Protein AF-A0A250XPH0-F1 (afdb_monomer_lite)

Structure (mmCIF, N/CA/C/O backbone):
data_AF-A0A250XPH0-F1
#
_entry.id   AF-A0A250XPH0-F1
#
loop_
_atom_site.group_PDB
_atom_site.id
_atom_site.type_symbol
_atom_site.label_atom_id
_atom_site.label_alt_id
_atom_site.label_comp_id
_atom_site.label_asym_id
_atom_site.label_entity_id
_atom_site.label_seq_id
_atom_site.pdbx_PDB_ins_code
_atom_site.Cartn_x
_atom_site.Cartn_y
_atom_site.Cartn_z
_atom_site.occupancy
_atom_site.B_iso_or_equiv
_atom_site.auth_seq_id
_atom_site.auth_comp_id
_atom_site.auth_asym_id
_atom_site.auth_atom_id
_atom_site.pdbx_PDB_model_num
ATOM 1 N N . MET A 1 1 ? 2.577 15.724 11.514 1.00 38.72 1 MET A N 1
ATOM 2 C CA . MET A 1 1 ? 1.875 16.790 12.263 1.00 38.72 1 MET A CA 1
ATOM 3 C C . MET A 1 1 ? 2.437 16.828 13.678 1.00 38.72 1 MET A C 1
ATOM 5 O O . MET A 1 1 ? 2.490 15.777 14.302 1.00 38.72 1 MET A O 1
ATOM 9 N N . LYS A 1 2 ? 2.927 17.981 14.157 1.00 33.34 2 LYS A N 1
ATOM 10 C CA . LYS A 1 2 ? 3.301 18.176 15.569 1.00 33.34 2 LYS A CA 1
ATOM 11 C C . LYS A 1 2 ? 2.036 18.571 16.326 1.00 33.34 2 LYS A C 1
ATOM 13 O O . LYS A 1 2 ? 1.418 19.569 15.975 1.00 33.34 2 LYS A O 1
ATOM 18 N N . VAL A 1 3 ? 1.650 17.772 17.314 1.00 37.31 3 VAL A N 1
ATOM 19 C CA . VAL A 1 3 ? 0.550 18.095 18.228 1.00 37.31 3 VAL A CA 1
ATOM 20 C C . VAL A 1 3 ? 0.987 19.293 19.071 1.00 37.31 3 VAL A C 1
ATOM 22 O O . VAL A 1 3 ? 2.038 19.237 19.713 1.00 37.31 3 VAL A O 1
ATOM 25 N N . THR A 1 4 ? 0.231 20.389 19.038 1.00 49.91 4 THR A N 1
ATOM 26 C CA . THR A 1 4 ? 0.467 21.535 19.921 1.00 49.91 4 THR A CA 1
ATOM 27 C C . THR A 1 4 ? -0.223 21.289 21.260 1.00 49.91 4 THR A C 1
ATOM 29 O O . THR A 1 4 ? -1.343 20.781 21.326 1.00 49.91 4 THR A O 1
ATOM 32 N N . TRP A 1 5 ? 0.460 21.658 22.342 1.00 43.84 5 TRP A N 1
ATOM 33 C CA . TRP A 1 5 ? -0.012 21.536 23.727 1.00 43.84 5 TRP A CA 1
ATOM 34 C C . TRP A 1 5 ? -1.381 22.210 23.954 1.00 43.84 5 TRP A C 1
ATOM 36 O O . TRP A 1 5 ? -2.151 21.799 24.817 1.00 43.84 5 TRP A O 1
ATOM 46 N N . GLU A 1 6 ? -1.724 23.192 23.119 1.00 39.97 6 GLU A N 1
ATOM 47 C CA . GLU A 1 6 ? -3.000 23.911 23.157 1.00 39.97 6 GLU A CA 1
ATOM 48 C C . GLU A 1 6 ? -4.215 23.037 22.826 1.00 39.97 6 GLU A C 1
ATOM 50 O O . GLU A 1 6 ? -5.268 23.204 23.440 1.00 39.97 6 GLU A O 1
ATOM 55 N N . SER A 1 7 ? -4.075 22.049 21.932 1.00 47.44 7 SER A N 1
ATOM 56 C CA . SER A 1 7 ? -5.171 21.109 21.640 1.00 47.44 7 SER A CA 1
ATOM 57 C C . SER A 1 7 ? -5.445 20.177 22.826 1.00 47.44 7 SER A C 1
ATOM 59 O O . SER A 1 7 ? -6.591 19.821 23.081 1.00 47.44 7 SER A O 1
ATOM 61 N N . LEU A 1 8 ? -4.408 19.824 23.596 1.00 49.59 8 LEU A N 1
ATOM 62 C CA . LEU A 1 8 ? -4.546 19.034 24.823 1.00 49.59 8 LEU A CA 1
ATOM 63 C C . LEU A 1 8 ? -5.180 19.869 25.954 1.00 49.59 8 LEU A C 1
ATOM 65 O O . LEU A 1 8 ? -6.022 19.370 26.699 1.00 49.59 8 LEU A O 1
ATOM 69 N N . ALA A 1 9 ? -4.817 21.152 26.051 1.00 45.59 9 ALA A N 1
ATOM 70 C CA . ALA A 1 9 ? -5.344 22.073 27.057 1.00 45.59 9 ALA A CA 1
ATOM 71 C C . ALA A 1 9 ? -6.848 22.344 26.873 1.00 45.59 9 ALA A C 1
ATOM 73 O O . ALA A 1 9 ? -7.603 22.271 27.841 1.00 45.59 9 ALA A O 1
ATOM 74 N N . LEU A 1 10 ? -7.311 22.564 25.637 1.00 43.00 10 LEU A N 1
ATOM 75 C CA . LEU A 1 10 ? -8.737 22.749 25.325 1.00 43.00 10 LEU A CA 1
ATOM 76 C C . LEU A 1 10 ? -9.592 21.519 25.687 1.00 43.00 10 LEU A C 1
ATOM 78 O O . LEU A 1 10 ? -10.736 21.658 26.123 1.00 43.00 10 LEU A O 1
ATOM 82 N N . VAL A 1 11 ? -9.021 20.316 25.583 1.00 51.56 11 VAL A N 1
ATOM 83 C CA . VAL A 1 11 ? -9.685 19.049 25.935 1.00 51.56 11 VAL A CA 1
ATOM 84 C C . VAL A 1 11 ? -9.786 18.857 27.452 1.00 51.56 11 VAL A C 1
ATOM 86 O O . VAL A 1 11 ? -10.846 18.473 27.951 1.00 51.56 11 VAL A O 1
ATOM 89 N N . ILE A 1 12 ? -8.729 19.187 28.203 1.00 52.59 12 ILE A N 1
ATOM 90 C CA . ILE A 1 12 ? -8.758 19.171 29.677 1.00 52.59 12 ILE A CA 1
ATOM 91 C C . ILE A 1 12 ? -9.779 20.193 30.203 1.00 52.59 12 ILE A C 1
ATOM 93 O O . ILE A 1 12 ? -10.506 19.903 31.157 1.00 52.59 12 ILE A O 1
ATOM 97 N N . ILE A 1 13 ? -9.891 21.351 29.543 1.00 46.03 13 ILE A N 1
ATOM 98 C CA . ILE A 1 13 ? -10.876 22.391 29.870 1.00 46.03 13 ILE A CA 1
ATOM 99 C C . ILE A 1 13 ? -12.310 21.897 29.609 1.00 46.03 13 ILE A C 1
ATOM 101 O O . ILE A 1 13 ? -13.171 22.055 30.470 1.00 46.03 13 ILE A O 1
ATOM 105 N N . CYS A 1 14 ? -12.585 21.214 28.494 1.00 45.03 14 CYS A N 1
ATOM 106 C CA . CYS A 1 14 ? -13.921 20.653 28.239 1.00 45.03 14 CYS A CA 1
ATOM 107 C C . CYS A 1 14 ? -14.345 19.600 29.284 1.00 45.03 14 CYS A C 1
ATOM 109 O O . CYS A 1 14 ? -15.487 19.613 29.746 1.00 45.03 14 CYS A O 1
ATOM 111 N N . LEU A 1 15 ? -13.430 18.722 29.710 1.00 48.31 15 LEU A N 1
ATOM 112 C CA . LEU A 1 15 ? -13.711 17.705 30.734 1.00 48.31 15 LEU A CA 1
ATOM 113 C C . LEU A 1 15 ? -13.896 18.303 32.143 1.00 48.31 15 LEU A C 1
ATOM 115 O O . LEU A 1 15 ? -14.688 17.785 32.930 1.00 48.31 15 LEU A O 1
ATOM 119 N N . THR A 1 16 ? -13.218 19.409 32.463 1.00 52.47 16 THR A N 1
ATOM 120 C CA . THR A 1 16 ? -13.381 20.108 33.754 1.00 52.47 16 THR A CA 1
ATOM 121 C C . THR A 1 16 ? -14.631 20.988 33.806 1.00 52.47 16 THR A C 1
ATOM 123 O O . THR A 1 16 ? -15.258 21.089 34.864 1.00 52.47 16 THR A O 1
ATOM 126 N N . VAL A 1 17 ? -15.052 21.573 32.681 1.00 45.06 17 VAL A N 1
ATOM 127 C CA . VAL A 1 17 ? -16.258 22.417 32.610 1.00 45.06 17 VAL A CA 1
ATOM 128 C C . VAL A 1 17 ? -17.542 21.595 32.778 1.00 45.06 17 VAL A C 1
ATOM 130 O O . VAL A 1 17 ? -18.436 22.020 33.508 1.00 45.06 17 VAL A O 1
ATOM 133 N N . ILE A 1 18 ? -17.616 20.377 32.227 1.00 51.03 18 ILE A N 1
ATOM 134 C CA . ILE A 1 18 ? -18.781 19.487 32.426 1.00 51.03 18 ILE A CA 1
ATOM 135 C C . ILE A 1 18 ? -18.877 18.993 33.887 1.00 51.03 18 ILE A C 1
ATOM 137 O O . ILE A 1 18 ? -19.973 18.757 34.391 1.00 51.03 18 ILE A O 1
ATOM 141 N N . GLY A 1 19 ? -17.752 18.900 34.606 1.00 44.81 19 GLY A N 1
ATOM 142 C CA . GLY A 1 19 ? -17.709 18.499 36.020 1.00 44.81 19 GLY A CA 1
ATOM 143 C C . GLY A 1 19 ? -18.009 19.611 37.033 1.00 44.81 19 GLY A C 1
ATOM 144 O O . GLY A 1 19 ? -18.119 19.325 38.224 1.00 44.81 19 GLY A O 1
ATOM 145 N N . SER A 1 20 ? -18.126 20.866 36.588 1.00 46.06 20 SER A N 1
ATOM 146 C CA . SER A 1 20 ? -18.228 22.039 37.471 1.00 46.06 20 SER A CA 1
ATOM 147 C C . SER A 1 20 ? -19.660 22.556 37.655 1.00 46.06 20 SER A C 1
ATOM 149 O O . SER A 1 20 ? -19.853 23.597 38.277 1.00 46.06 20 SER A O 1
ATOM 151 N N . ILE A 1 21 ? -20.679 21.840 37.163 1.00 46.66 21 ILE A N 1
ATOM 152 C CA . ILE A 1 21 ? -22.078 22.142 37.495 1.00 46.66 21 ILE A CA 1
ATOM 153 C C . ILE A 1 21 ? -22.286 21.762 38.971 1.00 46.66 21 ILE A C 1
ATOM 155 O O . ILE A 1 21 ? -22.166 20.581 39.310 1.00 46.66 21 ILE A O 1
ATOM 159 N N . PRO A 1 22 ? -22.567 22.717 39.878 1.00 45.56 22 PRO A N 1
ATOM 160 C CA . PRO A 1 22 ? -22.725 22.424 41.293 1.00 45.56 22 PRO A CA 1
ATOM 161 C C . PRO A 1 22 ? -24.025 21.646 41.509 1.00 45.56 22 PRO A C 1
ATOM 163 O O . PRO A 1 22 ? -25.090 22.216 41.724 1.00 45.56 22 PRO A O 1
ATOM 166 N N . THR A 1 23 ? -23.948 20.317 41.479 1.00 48.62 23 THR A N 1
ATOM 167 C CA . THR A 1 23 ? -25.025 19.463 41.980 1.00 48.62 23 THR A CA 1
ATOM 168 C C . THR A 1 23 ? -24.959 19.485 43.504 1.00 48.62 23 THR A C 1
ATOM 170 O O . THR A 1 23 ? -24.210 18.726 44.134 1.00 48.62 23 THR A O 1
ATOM 173 N N . THR A 1 24 ? -25.702 20.401 44.113 1.00 52.69 24 THR A N 1
ATOM 174 C CA . THR A 1 24 ? -25.960 20.465 45.554 1.00 52.69 24 THR A CA 1
ATOM 175 C C . THR A 1 24 ? -26.741 19.217 45.986 1.00 52.69 24 THR A C 1
ATOM 177 O O . THR A 1 24 ? -27.959 19.223 46.077 1.00 52.69 24 THR A O 1
ATOM 180 N N . GLY A 1 25 ? -26.036 18.099 46.194 1.00 59.88 25 GLY A N 1
ATOM 181 C CA . GLY A 1 25 ? -26.641 16.841 46.657 1.00 59.88 25 GLY A CA 1
ATOM 182 C C . GLY A 1 25 ? -25.848 15.556 46.390 1.00 59.88 25 GLY A C 1
ATOM 183 O O . GLY A 1 25 ? -26.207 14.506 46.916 1.00 59.88 25 GLY A O 1
ATOM 184 N N . ALA A 1 26 ? -24.762 15.593 45.610 1.00 56.53 26 ALA A N 1
ATOM 185 C CA . ALA A 1 26 ? -23.993 14.381 45.314 1.00 56.53 26 ALA A CA 1
ATOM 186 C C . ALA A 1 26 ? -23.233 13.862 46.555 1.00 56.53 26 ALA A C 1
ATOM 188 O O . ALA A 1 26 ? -22.385 14.561 47.121 1.00 56.53 26 ALA A O 1
ATOM 189 N N . SER A 1 27 ? -23.531 12.622 46.961 1.00 78.12 27 SER A N 1
ATOM 190 C CA . SER A 1 27 ? -22.886 11.912 48.076 1.00 78.12 27 SER A CA 1
ATOM 191 C C . SER A 1 27 ? -21.353 11.841 47.921 1.00 78.12 27 SER A C 1
ATOM 193 O O . SER A 1 27 ? -20.832 11.888 46.804 1.00 78.12 27 SER A O 1
ATOM 195 N N . ARG A 1 28 ? -20.598 11.693 49.027 1.00 80.00 28 ARG A N 1
ATOM 196 C CA . ARG A 1 28 ? -19.120 11.566 48.985 1.00 80.00 28 ARG A CA 1
ATOM 197 C C . ARG A 1 28 ? -18.647 10.450 48.034 1.00 80.00 28 ARG A C 1
ATOM 199 O O . ARG A 1 28 ? -17.638 10.639 47.361 1.00 80.00 28 ARG A O 1
ATOM 206 N N . SER A 1 29 ? -19.408 9.359 47.910 1.00 77.44 29 SER A N 1
ATOM 207 C CA . SER A 1 29 ? -19.122 8.253 46.980 1.00 77.44 29 SER A CA 1
ATOM 208 C C . SER A 1 29 ? -19.231 8.650 45.504 1.00 77.44 29 SER A C 1
ATOM 210 O O . SER A 1 29 ? -18.468 8.171 44.670 1.00 77.44 29 SER A O 1
ATOM 212 N N . SER A 1 30 ? -20.136 9.567 45.156 1.00 74.44 30 SER A N 1
ATOM 213 C CA . SER A 1 30 ? -20.276 10.063 43.780 1.00 74.44 30 SER A CA 1
ATOM 214 C C . SER A 1 30 ? -19.063 10.902 43.361 1.00 74.44 30 SER A C 1
ATOM 216 O O . SER A 1 30 ? -18.612 10.816 42.220 1.00 74.44 30 SER A O 1
ATOM 218 N N . ARG A 1 31 ? -18.484 11.676 44.293 1.00 79.88 31 ARG A N 1
ATOM 219 C CA . ARG A 1 31 ? -17.276 12.476 44.023 1.00 79.88 31 ARG A CA 1
ATOM 220 C C . ARG A 1 31 ? -16.030 11.613 43.834 1.00 79.88 31 ARG A C 1
ATOM 222 O O . ARG A 1 31 ? -15.234 11.925 42.953 1.00 79.88 31 ARG A O 1
ATOM 229 N N . SER A 1 32 ? -15.865 10.539 44.613 1.00 79.69 32 SER A N 1
ATOM 230 C CA . SER A 1 32 ? -14.711 9.641 44.451 1.00 79.69 32 SER A CA 1
ATOM 231 C C . SER A 1 32 ? -14.759 8.891 43.119 1.00 79.69 32 SER A C 1
ATOM 233 O O . SER A 1 32 ? -13.744 8.822 42.431 1.00 79.69 32 SER A O 1
ATOM 235 N N . LEU A 1 33 ? -15.940 8.412 42.707 1.00 76.19 33 LEU A N 1
ATOM 236 C CA . LEU A 1 33 ? -16.125 7.773 41.398 1.00 76.19 33 LEU A CA 1
ATOM 237 C C . LEU A 1 33 ? -15.831 8.736 40.241 1.00 76.19 33 LEU A C 1
ATOM 239 O O . LEU A 1 33 ? -15.198 8.343 39.263 1.00 76.19 33 LEU A O 1
ATOM 243 N N . PHE A 1 34 ? -16.234 10.005 40.362 1.00 76.25 34 PHE A N 1
ATOM 244 C CA . PHE A 1 34 ? -15.956 11.016 39.341 1.00 76.25 34 PHE A CA 1
ATOM 245 C C . PHE A 1 34 ? -14.463 11.363 39.254 1.00 76.25 34 PHE A C 1
ATOM 247 O O . PHE A 1 34 ? -13.902 11.396 38.164 1.00 76.25 34 PHE A O 1
ATOM 254 N N . GLN A 1 35 ? -13.784 11.559 40.389 1.00 84.25 35 GLN A N 1
ATOM 255 C CA . GLN A 1 35 ? -12.335 11.806 40.396 1.00 84.25 35 GLN A CA 1
ATOM 256 C C . GLN A 1 35 ? -11.551 10.633 39.802 1.00 84.25 35 GLN A C 1
ATOM 258 O O . GLN A 1 35 ? -10.606 10.847 39.041 1.00 84.25 35 GLN A O 1
ATOM 263 N N . GLN A 1 36 ? -11.971 9.403 40.100 1.00 83.12 36 GLN A N 1
ATOM 264 C CA . GLN A 1 36 ? -11.358 8.206 39.538 1.00 83.12 36 GLN A CA 1
ATOM 265 C C . GLN A 1 36 ? -11.582 8.118 38.022 1.00 83.12 36 GLN A C 1
ATOM 267 O O . GLN A 1 36 ? -10.632 7.862 37.288 1.00 83.12 36 GLN A O 1
ATOM 272 N N . ALA A 1 37 ? -12.789 8.438 37.542 1.00 75.81 37 ALA A N 1
ATOM 273 C CA . ALA A 1 37 ? -13.101 8.529 36.114 1.00 75.81 37 ALA A CA 1
ATOM 274 C C . ALA A 1 37 ? -12.174 9.504 35.378 1.00 75.81 37 ALA A C 1
ATOM 276 O O . ALA A 1 37 ? -11.598 9.170 34.341 1.00 75.81 37 ALA A O 1
ATOM 277 N N . THR A 1 38 ? -12.005 10.703 35.938 1.00 82.44 38 THR A N 1
ATOM 278 C CA . THR A 1 38 ? -11.170 11.756 35.354 1.00 82.44 38 THR A CA 1
ATOM 279 C C . THR A 1 38 ? -9.696 11.361 35.349 1.00 82.44 38 THR A C 1
ATOM 281 O O . THR A 1 38 ? -9.003 11.591 34.356 1.00 82.44 38 THR A O 1
ATOM 284 N N . ALA A 1 39 ? -9.212 10.718 36.416 1.00 85.56 39 ALA A N 1
ATOM 285 C CA . ALA A 1 39 ? -7.845 10.204 36.479 1.00 85.56 39 ALA A CA 1
ATOM 286 C C . ALA A 1 39 ? -7.597 9.126 35.410 1.00 85.56 39 ALA A C 1
ATOM 288 O O . ALA A 1 39 ? -6.595 9.186 34.697 1.00 85.56 39 ALA A O 1
ATOM 289 N N . SER A 1 40 ? -8.537 8.193 35.236 1.00 83.12 40 SER A N 1
ATOM 290 C CA . SER A 1 40 ? -8.480 7.159 34.198 1.00 83.12 40 SER A CA 1
ATOM 291 C C . SER A 1 40 ? -8.495 7.748 32.786 1.00 83.12 40 SER A C 1
ATOM 293 O O . SER A 1 40 ? -7.649 7.393 31.966 1.00 83.12 40 SER A O 1
ATOM 295 N N . ALA A 1 41 ? -9.399 8.690 32.506 1.00 79.69 41 ALA A N 1
ATOM 296 C CA . ALA A 1 41 ? -9.467 9.368 31.211 1.00 79.69 41 ALA A CA 1
ATOM 297 C C . ALA A 1 41 ? -8.166 10.128 30.899 1.00 79.69 41 ALA A C 1
ATOM 299 O O . ALA A 1 41 ? -7.637 10.033 29.792 1.00 79.69 41 ALA A O 1
ATOM 300 N N . THR A 1 42 ? -7.598 10.811 31.898 1.00 85.12 42 THR A N 1
ATOM 301 C CA . THR A 1 42 ? -6.324 11.535 31.767 1.00 85.12 42 THR A CA 1
ATOM 302 C C . THR A 1 42 ? -5.159 10.577 31.511 1.00 85.12 42 THR A C 1
ATOM 304 O O . THR A 1 42 ? -4.314 10.852 30.656 1.00 85.12 42 THR A O 1
ATOM 307 N N . ALA A 1 43 ? -5.118 9.431 32.197 1.00 86.75 43 ALA A N 1
ATOM 308 C CA . ALA A 1 43 ? -4.093 8.412 31.982 1.00 86.75 43 ALA A CA 1
ATOM 309 C C . ALA A 1 43 ? -4.158 7.837 30.558 1.00 86.75 43 ALA A C 1
ATOM 311 O O . ALA A 1 43 ? -3.124 7.714 29.901 1.00 86.75 43 ALA A O 1
ATOM 312 N N . ILE A 1 44 ? -5.365 7.558 30.054 1.00 83.88 44 ILE A N 1
ATOM 313 C CA . ILE A 1 44 ? -5.584 7.087 28.679 1.00 83.88 44 ILE A CA 1
ATOM 314 C C . ILE A 1 44 ? -5.141 8.150 27.677 1.00 83.88 44 ILE A C 1
ATOM 316 O O . ILE A 1 44 ? -4.356 7.839 26.785 1.00 83.88 44 ILE A O 1
ATOM 320 N N . ALA A 1 45 ? -5.575 9.402 27.844 1.00 82.12 45 ALA A N 1
ATOM 321 C CA . ALA A 1 45 ? -5.209 10.501 26.952 1.00 82.12 45 ALA A CA 1
ATOM 322 C C . ALA A 1 45 ? -3.692 10.745 26.926 1.00 82.12 45 ALA A C 1
ATOM 324 O O . ALA A 1 45 ? -3.110 10.930 25.860 1.00 82.12 45 ALA A O 1
ATOM 325 N N . THR A 1 46 ? -3.032 10.679 28.084 1.00 85.50 46 THR A N 1
ATOM 326 C CA . THR A 1 46 ? -1.577 10.866 28.196 1.00 85.50 46 THR A CA 1
ATOM 327 C C . THR A 1 46 ? -0.817 9.706 27.555 1.00 85.50 46 THR A C 1
ATOM 329 O O . THR A 1 46 ? 0.130 9.921 26.798 1.00 85.50 46 THR A O 1
ATOM 332 N N . ALA A 1 47 ? -1.242 8.466 27.813 1.00 85.31 47 ALA A N 1
ATOM 333 C CA . ALA A 1 47 ? -0.624 7.284 27.223 1.00 85.31 47 ALA A CA 1
ATOM 334 C C . ALA A 1 47 ? -0.822 7.227 25.701 1.00 85.31 47 ALA A C 1
ATOM 336 O O . ALA A 1 47 ? 0.101 6.865 24.966 1.00 85.31 47 ALA A O 1
ATOM 337 N N . ALA A 1 48 ? -2.004 7.637 25.236 1.00 80.94 48 ALA A N 1
ATOM 338 C CA . ALA A 1 48 ? -2.329 7.807 23.830 1.00 80.94 48 ALA A CA 1
ATOM 339 C C . ALA A 1 48 ? -1.441 8.887 23.189 1.00 80.94 48 ALA A C 1
ATOM 341 O O . ALA A 1 48 ? -0.763 8.607 22.205 1.00 80.94 48 ALA A O 1
ATOM 342 N N . ALA A 1 49 ? -1.336 10.076 23.788 1.00 82.50 49 ALA A N 1
ATOM 343 C CA . ALA A 1 49 ? -0.466 11.145 23.293 1.00 82.50 49 ALA A CA 1
ATOM 344 C C . ALA A 1 49 ? 1.016 10.727 23.226 1.00 82.50 49 ALA A C 1
ATOM 346 O O . ALA A 1 49 ? 1.740 11.145 22.324 1.00 82.50 49 ALA A O 1
ATOM 347 N N . GLY A 1 50 ? 1.464 9.867 24.147 1.00 83.88 50 GLY A N 1
ATOM 348 C CA . GLY A 1 50 ? 2.818 9.312 24.155 1.00 83.88 50 GLY A CA 1
ATOM 349 C C . GLY A 1 50 ? 3.064 8.174 23.156 1.00 83.88 50 GLY A C 1
ATOM 350 O O . GLY A 1 50 ? 4.200 7.717 23.042 1.00 83.88 50 GLY A O 1
ATOM 351 N N . GLY A 1 51 ? 2.033 7.667 22.467 1.00 80.69 51 GLY A N 1
ATOM 352 C CA . GLY A 1 51 ? 2.146 6.540 21.530 1.00 80.69 51 GLY A CA 1
ATOM 353 C C . GLY A 1 51 ? 2.583 5.213 22.171 1.00 80.69 51 GLY A C 1
ATOM 354 O O . GLY A 1 51 ? 2.910 4.257 21.465 1.00 80.69 51 GLY A O 1
ATOM 355 N N . ASN A 1 52 ? 2.604 5.125 23.505 1.00 83.62 52 ASN A N 1
ATOM 356 C CA . ASN A 1 52 ? 3.064 3.943 24.224 1.00 83.62 52 ASN A CA 1
ATOM 357 C C . ASN A 1 52 ? 1.898 2.967 24.418 1.00 83.62 52 ASN A C 1
ATOM 359 O O . ASN A 1 52 ? 1.109 3.093 25.353 1.00 83.62 52 ASN A O 1
ATOM 363 N N . ALA A 1 53 ? 1.820 1.962 23.541 1.00 79.50 53 ALA A N 1
ATOM 364 C CA . ALA A 1 53 ? 0.770 0.944 23.566 1.00 79.50 53 ALA A CA 1
ATOM 365 C C . ALA A 1 53 ? 0.645 0.223 24.919 1.00 79.50 53 ALA A C 1
ATOM 367 O O . ALA A 1 53 ? -0.454 -0.152 25.308 1.00 79.50 53 ALA A O 1
ATOM 368 N N . GLN A 1 54 ? 1.748 0.050 25.650 1.00 82.44 54 GLN A N 1
ATOM 369 C CA . GLN A 1 54 ? 1.767 -0.686 26.913 1.00 82.44 54 GLN A CA 1
ATOM 370 C C . GLN A 1 54 ? 1.251 0.172 28.070 1.00 82.44 54 GLN A C 1
ATOM 372 O O . GLN A 1 54 ? 0.452 -0.294 28.877 1.00 82.44 54 GLN A O 1
ATOM 377 N N . ALA A 1 55 ? 1.642 1.450 28.110 1.00 85.75 55 ALA A N 1
ATOM 378 C CA . ALA A 1 55 ? 1.061 2.416 29.040 1.00 85.75 55 ALA A CA 1
ATOM 379 C C . ALA A 1 55 ? -0.441 2.592 28.775 1.00 85.75 55 ALA A C 1
ATOM 381 O O . ALA A 1 55 ? -1.233 2.647 29.713 1.00 85.75 55 ALA A O 1
ATOM 382 N N . LEU A 1 56 ? -0.833 2.609 27.498 1.00 86.94 56 LEU A N 1
ATOM 383 C CA . LEU A 1 56 ? -2.229 2.703 27.094 1.00 86.94 56 LEU A CA 1
ATOM 384 C C . LEU A 1 56 ? -3.008 1.445 27.495 1.00 86.94 56 LEU A C 1
ATOM 386 O O . LEU A 1 56 ? -4.106 1.567 28.025 1.00 86.94 56 LEU A O 1
ATOM 390 N N . ALA A 1 57 ? -2.432 0.254 27.318 1.00 82.31 57 ALA A N 1
ATOM 391 C CA . ALA A 1 57 ? -3.037 -1.001 27.759 1.00 82.31 57 ALA A CA 1
ATOM 392 C C . ALA A 1 57 ? -3.277 -1.009 29.271 1.00 82.31 57 ALA A C 1
ATOM 394 O O . ALA A 1 57 ? -4.383 -1.313 29.707 1.00 82.31 57 ALA A O 1
ATOM 395 N N . SER A 1 58 ? -2.279 -0.611 30.066 1.00 85.00 58 SER A N 1
ATOM 396 C CA . SER A 1 58 ? -2.404 -0.506 31.524 1.00 85.00 58 SER A CA 1
ATOM 397 C C . SER A 1 58 ? -3.430 0.550 31.945 1.00 85.00 58 SER A C 1
ATOM 399 O O . SER A 1 58 ? -4.183 0.340 32.897 1.00 85.00 58 SER A O 1
ATOM 401 N N . ALA A 1 59 ? -3.505 1.676 31.230 1.00 87.00 59 ALA A N 1
ATOM 402 C CA . ALA A 1 59 ? -4.508 2.709 31.476 1.00 87.00 59 ALA A CA 1
ATOM 403 C C . ALA A 1 59 ? -5.928 2.206 31.158 1.00 87.00 59 ALA A C 1
ATOM 405 O O . ALA A 1 59 ? -6.837 2.404 31.956 1.00 87.00 59 ALA A O 1
ATOM 406 N N . ILE A 1 60 ? -6.117 1.488 30.046 1.00 83.38 60 ILE A N 1
ATOM 407 C CA . ILE A 1 60 ? -7.406 0.879 29.685 1.00 83.38 60 ILE A CA 1
ATOM 408 C C . ILE A 1 60 ? -7.784 -0.222 30.685 1.00 83.38 60 ILE A C 1
ATOM 410 O O . ILE A 1 60 ? -8.927 -0.264 31.137 1.00 83.38 60 ILE A O 1
ATOM 414 N N . ALA A 1 61 ? -6.844 -1.090 31.066 1.00 81.81 61 ALA A N 1
ATOM 415 C CA . ALA A 1 61 ? -7.073 -2.174 32.021 1.00 81.81 61 ALA A CA 1
ATOM 416 C C . ALA A 1 61 ? -7.430 -1.645 33.420 1.00 81.81 61 ALA A C 1
ATOM 418 O O . ALA A 1 61 ? -8.385 -2.103 34.044 1.00 81.81 61 ALA A O 1
ATOM 419 N N . SER A 1 62 ? -6.717 -0.622 33.899 1.00 85.88 62 SER A N 1
ATOM 420 C CA . SER A 1 62 ? -7.050 0.025 35.174 1.00 85.88 62 SER A CA 1
ATOM 421 C C . SER A 1 62 ? -8.400 0.739 35.113 1.00 85.88 62 SER A C 1
ATOM 423 O O . SER A 1 62 ? -9.206 0.576 36.024 1.00 85.88 62 SER A O 1
ATOM 425 N N . ALA A 1 63 ? -8.696 1.463 34.031 1.00 84.25 63 ALA A N 1
ATOM 426 C CA . ALA A 1 63 ? -9.973 2.151 33.860 1.00 84.25 63 ALA A CA 1
ATOM 427 C C . ALA A 1 63 ? -11.159 1.171 33.795 1.00 84.25 63 ALA A C 1
ATOM 429 O O . ALA A 1 63 ? -12.162 1.357 34.487 1.00 84.25 63 ALA A O 1
ATOM 430 N N . THR A 1 64 ? -11.022 0.077 33.043 1.00 80.75 64 THR A N 1
ATOM 431 C CA . THR A 1 64 ? -12.039 -0.986 32.957 1.00 80.75 64 THR A CA 1
ATOM 432 C C . THR A 1 64 ? -12.243 -1.708 34.287 1.00 80.75 64 THR A C 1
ATOM 434 O O . THR A 1 64 ? -13.388 -1.997 34.636 1.00 80.75 64 THR A O 1
ATOM 437 N N . GLY A 1 65 ? -11.180 -1.927 35.067 1.00 81.56 65 GLY A N 1
ATOM 438 C CA . GLY A 1 65 ? -11.264 -2.521 36.406 1.00 81.56 65 GLY A CA 1
ATOM 439 C C . GLY A 1 65 ? -12.081 -1.698 37.412 1.00 81.56 65 GLY A C 1
ATOM 440 O O . GLY A 1 65 ? -12.609 -2.254 38.369 1.00 81.56 65 GLY A O 1
ATOM 441 N N . THR A 1 66 ? -12.249 -0.392 37.179 1.00 83.56 66 THR A N 1
ATOM 442 C CA . THR A 1 66 ? -13.076 0.487 38.032 1.00 83.56 66 THR A CA 1
ATOM 443 C C . THR A 1 66 ? -14.561 0.497 37.662 1.00 83.56 66 THR A C 1
ATOM 445 O O . THR A 1 66 ? -15.353 1.169 38.317 1.00 83.56 66 THR A O 1
ATOM 448 N N . GLY A 1 67 ? -14.958 -0.222 36.603 1.00 79.88 67 GLY A N 1
ATOM 449 C CA . GLY A 1 67 ? -16.341 -0.269 36.122 1.00 79.88 67 GLY A CA 1
ATOM 450 C C . GLY A 1 67 ? -16.791 0.972 35.341 1.00 79.88 67 GLY A C 1
ATOM 451 O O . GLY A 1 67 ? -17.943 1.039 34.914 1.00 79.88 67 GLY A O 1
ATOM 452 N N . ASN A 1 68 ? -15.909 1.949 35.097 1.00 83.12 68 ASN A N 1
ATOM 453 C CA . ASN A 1 68 ? -16.265 3.175 34.382 1.00 83.12 68 ASN A CA 1
ATOM 454 C C . ASN A 1 68 ? -16.113 3.038 32.857 1.00 83.12 68 ASN A C 1
ATOM 456 O O . ASN A 1 68 ? -15.249 3.646 32.216 1.00 83.12 68 ASN A O 1
ATOM 460 N N . VAL A 1 69 ? -16.968 2.200 32.274 1.00 80.00 69 VAL A N 1
ATOM 461 C CA . VAL A 1 69 ? -16.951 1.858 30.843 1.00 80.00 69 VAL A CA 1
ATOM 462 C C . VAL A 1 69 ? -17.168 3.098 29.964 1.00 80.00 69 VAL A C 1
ATOM 464 O O . VAL A 1 69 ? -16.465 3.275 28.972 1.00 80.00 69 VAL A O 1
ATOM 467 N N . THR A 1 70 ? -18.080 3.996 30.351 1.00 81.06 70 THR A N 1
ATOM 468 C CA . THR A 1 70 ? -18.455 5.176 29.554 1.00 81.06 70 THR A CA 1
ATOM 469 C C . THR A 1 70 ? -17.334 6.202 29.436 1.00 81.06 70 THR A C 1
ATOM 471 O O . THR A 1 70 ? -17.030 6.633 28.324 1.00 81.06 70 THR A O 1
ATOM 474 N N . ALA A 1 71 ? -16.684 6.570 30.546 1.00 78.62 71 ALA A N 1
ATOM 475 C CA . ALA A 1 71 ? -15.579 7.532 30.514 1.00 78.62 71 ALA A CA 1
ATOM 476 C C . ALA A 1 71 ? -14.372 6.972 29.746 1.00 78.62 71 ALA A C 1
ATOM 478 O O . ALA A 1 71 ? -13.737 7.677 28.962 1.00 78.62 71 ALA A O 1
ATOM 479 N N . THR A 1 72 ? -14.099 5.675 29.921 1.00 83.56 72 THR A N 1
ATOM 480 C CA . THR A 1 72 ? -13.042 4.968 29.187 1.00 83.56 72 THR A CA 1
ATOM 481 C C . THR A 1 72 ? -13.325 4.968 27.686 1.00 83.56 72 THR A C 1
ATOM 483 O O . THR A 1 72 ? -12.436 5.269 26.891 1.00 83.56 72 THR A O 1
ATOM 486 N N . ALA A 1 73 ? -14.568 4.680 27.291 1.00 82.38 73 ALA A N 1
ATOM 487 C CA . ALA A 1 73 ? -14.981 4.683 25.895 1.00 82.38 73 ALA A CA 1
ATOM 488 C C . ALA A 1 73 ? -14.869 6.073 25.256 1.00 82.38 73 ALA A C 1
ATOM 490 O O . ALA A 1 73 ? -14.369 6.174 24.140 1.00 82.38 73 ALA A O 1
ATOM 491 N N . GLN A 1 74 ? -15.242 7.134 25.981 1.00 83.38 74 GLN A N 1
ATOM 492 C CA . GLN A 1 74 ? -15.113 8.518 25.509 1.00 83.38 74 GLN A CA 1
ATOM 493 C C . GLN A 1 74 ? -13.654 8.917 25.303 1.00 83.38 74 GLN A C 1
ATOM 495 O O . GLN A 1 74 ? -13.308 9.451 24.249 1.00 83.38 74 GLN A O 1
ATOM 500 N N . ALA A 1 75 ? -12.783 8.608 26.268 1.00 82.94 75 ALA A N 1
ATOM 501 C CA . ALA A 1 75 ? -11.351 8.863 26.137 1.00 82.94 75 ALA A CA 1
ATOM 502 C C . ALA A 1 75 ? -10.749 8.083 24.957 1.00 82.94 75 ALA A C 1
ATOM 504 O O . ALA A 1 75 ? -9.933 8.615 24.203 1.00 82.94 75 ALA A O 1
ATOM 505 N N . LEU A 1 76 ? -11.184 6.836 24.753 1.00 84.12 76 LEU A N 1
ATOM 506 C CA . LEU A 1 76 ? -10.733 6.007 23.639 1.00 84.12 76 LEU A CA 1
ATOM 507 C C . LEU A 1 76 ? -11.251 6.521 22.287 1.00 84.12 76 LEU A C 1
ATOM 509 O O . LEU A 1 76 ? -10.489 6.560 21.325 1.00 84.12 76 LEU A O 1
ATOM 513 N N . ALA A 1 77 ? -12.510 6.955 22.207 1.00 81.75 77 ALA A N 1
ATOM 514 C CA . ALA A 1 77 ? -13.094 7.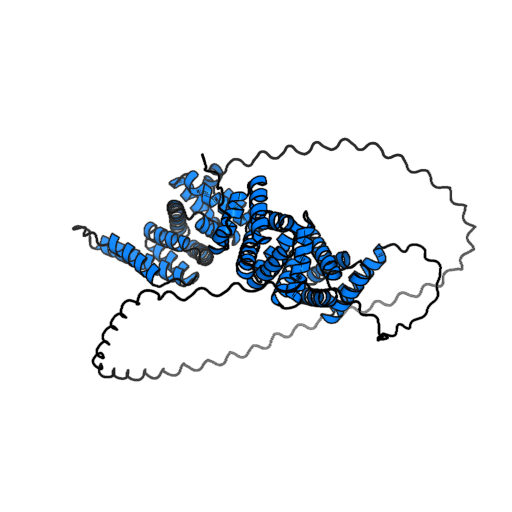547 21.006 1.00 81.75 77 ALA A CA 1
ATOM 515 C C . ALA A 1 77 ? -12.368 8.842 20.607 1.00 81.75 77 ALA A C 1
ATOM 517 O O . ALA A 1 77 ? -12.048 9.035 19.435 1.00 81.75 77 ALA A O 1
ATOM 518 N N . GLN A 1 78 ? -12.024 9.685 21.585 1.00 82.50 78 GLN A N 1
ATOM 519 C CA . GLN A 1 78 ? -11.214 10.889 21.368 1.00 82.50 78 GLN A CA 1
ATOM 520 C C . GLN A 1 78 ? -9.772 10.564 20.960 1.00 82.50 78 GLN A C 1
ATOM 522 O O . GLN A 1 78 ? -9.185 11.263 20.140 1.00 82.50 78 GLN A O 1
ATOM 527 N N . ALA A 1 79 ? -9.180 9.505 21.511 1.00 81.12 79 ALA A N 1
ATOM 528 C CA . ALA A 1 79 ? -7.861 9.049 21.083 1.00 81.12 79 ALA A CA 1
ATOM 529 C C . ALA A 1 79 ? -7.894 8.514 19.638 1.00 81.12 79 ALA A C 1
ATOM 531 O O . ALA A 1 79 ? -6.963 8.742 18.866 1.00 81.12 79 ALA A O 1
ATOM 532 N N . LEU A 1 80 ? -8.979 7.834 19.249 1.00 78.12 80 LEU A N 1
ATOM 533 C CA . LEU A 1 80 ? -9.179 7.336 17.888 1.00 78.12 80 LEU A CA 1
ATOM 534 C C . LEU A 1 80 ? -9.322 8.478 16.874 1.00 78.12 80 LEU A C 1
ATOM 536 O O . LEU A 1 80 ? -8.692 8.405 15.818 1.00 78.12 80 LEU A O 1
ATOM 540 N N . SER A 1 81 ? -10.072 9.540 17.183 1.00 78.38 81 SER A N 1
ATOM 541 C CA . SER A 1 81 ? -10.251 10.678 16.262 1.00 78.38 81 SER A CA 1
ATOM 542 C C . SER A 1 81 ? -8.947 11.424 15.947 1.00 78.38 81 SER A C 1
ATOM 544 O O . SER A 1 81 ? -8.823 12.044 14.895 1.00 78.38 81 SER A O 1
ATOM 546 N N . GLN A 1 82 ? -7.919 11.301 16.793 1.00 78.00 82 GLN A N 1
ATOM 547 C CA . GLN A 1 82 ? -6.609 11.918 16.553 1.00 78.00 82 GLN A CA 1
ATOM 548 C C . GLN A 1 82 ? -5.768 11.205 15.474 1.00 78.00 82 GLN A C 1
ATOM 550 O O . GLN A 1 82 ? -4.740 11.739 15.054 1.00 78.00 82 GLN A O 1
ATOM 555 N N . GLY A 1 83 ? -6.181 10.021 14.996 1.00 63.75 83 GLY A N 1
ATOM 556 C CA . GLY A 1 83 ? -5.664 9.343 13.793 1.00 63.75 83 GLY A CA 1
ATOM 557 C C . GLY A 1 83 ? -4.230 8.784 13.855 1.00 63.75 83 GLY A C 1
ATOM 558 O O . GLY A 1 83 ? -3.934 7.777 13.216 1.00 63.75 83 GLY A O 1
ATOM 559 N N . SER A 1 84 ? -3.333 9.366 14.649 1.00 61.19 84 SER A N 1
ATOM 560 C CA . SER A 1 84 ? -1.903 9.018 14.717 1.00 61.19 84 SER A CA 1
ATOM 561 C C . SER A 1 84 ? -1.578 7.807 15.604 1.00 61.19 84 SER A C 1
ATOM 563 O O . SER A 1 84 ? -0.432 7.362 15.645 1.00 61.19 84 SER A O 1
ATOM 565 N N . ILE A 1 85 ? -2.578 7.244 16.285 1.00 74.75 85 ILE A N 1
ATOM 566 C CA . ILE A 1 85 ? -2.403 6.240 17.349 1.00 74.75 85 ILE A CA 1
ATOM 567 C C . ILE A 1 85 ? -3.202 4.954 17.146 1.00 74.75 85 ILE A C 1
ATOM 569 O O . ILE A 1 85 ? -3.162 4.075 18.007 1.00 74.75 85 ILE A O 1
ATOM 573 N N . ALA A 1 86 ? -3.875 4.786 16.003 1.00 73.00 86 ALA A N 1
ATOM 574 C CA . ALA A 1 86 ? -4.714 3.614 15.732 1.00 73.00 86 ALA A CA 1
ATOM 575 C C . ALA A 1 86 ? -3.984 2.279 15.996 1.00 73.00 86 ALA A C 1
ATOM 577 O O . ALA A 1 86 ? -4.565 1.355 16.562 1.00 73.00 86 ALA A O 1
ATOM 578 N N . GLN A 1 87 ? -2.685 2.212 15.686 1.00 72.38 87 GLN A N 1
ATOM 579 C CA . GLN A 1 87 ? -1.862 1.014 15.874 1.00 72.38 87 GLN A CA 1
ATOM 580 C C . GLN A 1 87 ? -1.492 0.751 17.337 1.00 72.38 87 GLN A C 1
ATOM 582 O O . GLN A 1 87 ? -1.504 -0.400 17.780 1.00 72.38 87 GLN A O 1
ATOM 587 N N . ALA A 1 88 ? -1.211 1.807 18.104 1.00 77.12 88 ALA A N 1
ATOM 588 C CA . ALA A 1 88 ? -0.976 1.696 19.540 1.00 77.12 88 ALA A CA 1
ATOM 589 C C . ALA A 1 88 ? -2.263 1.294 20.272 1.00 77.12 88 ALA A C 1
ATOM 591 O O . ALA A 1 88 ? -2.225 0.419 21.134 1.00 77.12 88 ALA A O 1
ATOM 592 N N . ILE A 1 89 ? -3.401 1.866 19.866 1.00 80.25 89 ILE A N 1
ATOM 593 C CA . ILE A 1 89 ? -4.732 1.536 20.384 1.00 80.25 89 ILE A CA 1
ATOM 594 C C . ILE A 1 89 ? -5.087 0.077 20.084 1.00 80.25 89 ILE A C 1
ATOM 596 O O . ILE A 1 89 ? -5.458 -0.653 20.998 1.00 80.25 89 ILE A O 1
ATOM 600 N N . ALA A 1 90 ? -4.909 -0.381 18.841 1.00 74.94 90 ALA A N 1
ATOM 601 C CA . ALA A 1 90 ? -5.164 -1.767 18.448 1.00 74.94 90 ALA A CA 1
ATOM 602 C C . ALA A 1 90 ? -4.391 -2.769 19.326 1.00 74.94 90 ALA A C 1
ATOM 604 O O . ALA A 1 90 ? -4.964 -3.721 19.860 1.00 74.94 90 ALA A O 1
ATOM 605 N N . LYS A 1 91 ? -3.093 -2.515 19.537 1.00 77.25 91 LYS A N 1
ATOM 606 C CA . LYS A 1 91 ? -2.239 -3.356 20.388 1.00 77.25 91 LYS A CA 1
ATOM 607 C C . LYS A 1 91 ? -2.648 -3.285 21.865 1.00 77.25 91 LYS A C 1
ATOM 609 O O . LYS A 1 91 ? -2.673 -4.315 22.538 1.00 77.25 91 LYS A O 1
ATOM 614 N N . ALA A 1 92 ? -2.997 -2.095 22.353 1.00 80.25 92 ALA A N 1
ATOM 615 C CA . ALA A 1 92 ? -3.435 -1.886 23.728 1.00 80.25 92 ALA A CA 1
ATOM 616 C C . ALA A 1 92 ? -4.755 -2.604 24.039 1.00 80.25 92 ALA A C 1
ATOM 618 O O . ALA A 1 92 ? -4.878 -3.223 25.093 1.00 80.25 92 ALA A O 1
ATOM 619 N N . ILE A 1 93 ? -5.710 -2.583 23.103 1.00 79.81 93 ILE A N 1
ATOM 620 C CA . ILE A 1 93 ? -6.985 -3.304 23.217 1.00 79.81 93 ILE A CA 1
ATOM 621 C C . ILE A 1 93 ? -6.742 -4.812 23.315 1.00 79.81 93 ILE A C 1
ATOM 623 O O . ILE A 1 93 ? -7.304 -5.458 24.194 1.00 79.81 93 ILE A O 1
ATOM 627 N N . GLY A 1 94 ? -5.875 -5.370 22.463 1.00 74.00 94 GLY A N 1
ATOM 628 C CA . GLY A 1 94 ? -5.528 -6.793 22.523 1.00 74.00 94 GLY A CA 1
ATOM 629 C C . GLY A 1 94 ? -4.932 -7.207 23.871 1.00 74.00 94 GLY A C 1
ATOM 630 O O . GLY A 1 94 ? -5.308 -8.234 24.440 1.00 74.00 94 GLY A O 1
ATOM 631 N N . GLN A 1 95 ? -4.044 -6.372 24.419 1.00 80.88 95 GLN A N 1
ATOM 632 C CA . GLN A 1 95 ? -3.447 -6.587 25.739 1.00 80.88 95 GLN A CA 1
ATOM 633 C C . GLN A 1 95 ? -4.481 -6.463 26.868 1.00 80.88 95 GLN A C 1
ATOM 635 O O . GLN A 1 95 ? -4.555 -7.354 27.713 1.00 80.88 95 GLN A O 1
ATOM 640 N N . ALA A 1 96 ? -5.317 -5.423 26.867 1.00 78.75 96 ALA A N 1
ATOM 641 C CA . ALA A 1 96 ? -6.363 -5.239 27.874 1.00 78.75 96 ALA A CA 1
ATOM 642 C C . ALA A 1 96 ? -7.399 -6.377 27.843 1.00 78.75 96 ALA A C 1
ATOM 644 O O . ALA A 1 96 ? -7.770 -6.907 28.889 1.00 78.75 96 ALA A O 1
ATOM 645 N N . TYR A 1 97 ? -7.787 -6.839 26.651 1.00 79.00 97 TYR A N 1
ATOM 646 C CA . TYR A 1 97 ? -8.730 -7.947 26.504 1.00 79.00 97 TYR A CA 1
ATOM 647 C C . TYR A 1 97 ? -8.179 -9.255 27.076 1.00 79.00 97 TYR A C 1
ATOM 649 O O . TYR A 1 97 ? -8.915 -9.993 27.721 1.00 79.00 97 TYR A O 1
ATOM 657 N N . SER A 1 98 ? -6.876 -9.522 26.917 1.00 77.62 98 SER A N 1
ATOM 658 C CA . SER A 1 98 ? -6.252 -10.701 27.537 1.00 77.62 98 SER A CA 1
ATOM 659 C C . SER A 1 98 ? -6.302 -10.684 29.071 1.00 77.62 98 SER A C 1
ATOM 661 O O . SER A 1 98 ? -6.261 -11.743 29.689 1.00 77.62 98 SER A O 1
ATOM 663 N N . GLN A 1 99 ? -6.427 -9.500 29.681 1.00 83.56 99 GLN A N 1
ATOM 664 C CA . GLN A 1 99 ? -6.551 -9.334 31.130 1.00 83.56 99 GLN A CA 1
ATOM 665 C C . GLN A 1 99 ? -8.013 -9.323 31.597 1.00 83.56 99 GLN A C 1
ATOM 667 O O . GLN A 1 99 ? -8.310 -9.785 32.696 1.00 83.56 99 GLN A O 1
ATOM 672 N N . SER A 1 100 ? -8.936 -8.773 30.803 1.00 83.81 100 SER A N 1
ATOM 673 C CA . SER A 1 100 ? -10.361 -8.676 31.149 1.00 83.81 100 SER A CA 1
ATOM 674 C C . SER A 1 100 ? -11.250 -8.634 29.896 1.00 83.81 100 SER A C 1
ATOM 676 O O . SER A 1 100 ? -11.587 -7.548 29.412 1.00 83.81 100 SER A O 1
ATOM 678 N N . PRO A 1 101 ? -11.668 -9.804 29.373 1.00 79.56 101 PRO A N 1
ATOM 679 C CA . PRO A 1 101 ? -12.412 -9.899 28.117 1.00 79.56 101 PRO A CA 1
ATOM 680 C C . PRO A 1 101 ? -13.747 -9.136 28.124 1.00 79.56 101 PRO A C 1
ATOM 682 O O . PRO A 1 101 ? -14.012 -8.326 27.237 1.00 79.56 101 PRO A O 1
ATOM 685 N N . GLY A 1 102 ? -14.578 -9.334 29.155 1.00 77.25 102 GLY A N 1
ATOM 686 C CA . GLY A 1 102 ? -15.948 -8.803 29.187 1.00 77.25 102 GLY A CA 1
ATOM 687 C C . GLY A 1 102 ? -16.028 -7.273 29.237 1.00 77.25 102 GLY A C 1
ATOM 688 O O . GLY A 1 102 ? -16.717 -6.652 28.429 1.00 77.25 102 GLY A O 1
ATOM 689 N N . THR A 1 103 ? -15.289 -6.637 30.148 1.00 77.12 103 THR A N 1
ATOM 690 C CA . THR A 1 103 ? -15.304 -5.172 30.315 1.00 77.12 103 THR A CA 1
ATOM 691 C C . THR A 1 103 ? -14.606 -4.450 29.167 1.00 77.12 103 THR A C 1
ATOM 693 O O . THR A 1 103 ? -15.090 -3.409 28.719 1.00 77.12 103 THR A O 1
ATOM 696 N N . THR A 1 104 ? -13.517 -5.016 28.634 1.00 80.06 104 THR A N 1
ATOM 697 C CA . THR A 1 104 ? -12.821 -4.444 27.470 1.00 80.06 104 THR A CA 1
ATOM 698 C C . THR A 1 104 ? -13.729 -4.440 26.241 1.00 80.06 104 THR A C 1
ATOM 700 O O . THR A 1 104 ? -13.782 -3.441 25.527 1.00 80.06 104 THR A O 1
ATOM 703 N N . THR A 1 105 ? -14.504 -5.507 26.028 1.00 79.75 105 THR A N 1
ATOM 704 C CA . THR A 1 105 ? -15.462 -5.604 24.914 1.00 79.75 105 THR A CA 1
ATOM 705 C C . THR A 1 105 ? -16.505 -4.492 24.963 1.00 79.75 105 THR A C 1
ATOM 707 O O . THR A 1 105 ? -16.727 -3.814 23.960 1.00 79.75 105 THR A O 1
ATOM 710 N N . ALA A 1 106 ? -17.093 -4.245 26.138 1.00 76.25 106 ALA A N 1
ATOM 711 C CA . ALA A 1 106 ? -18.081 -3.185 26.321 1.00 76.25 106 ALA A CA 1
ATOM 712 C C . ALA A 1 106 ? -17.492 -1.784 26.066 1.00 76.25 106 ALA A C 1
ATOM 714 O O . ALA A 1 106 ? -18.127 -0.960 25.406 1.00 76.25 106 ALA A O 1
ATOM 715 N N . VAL A 1 107 ? -16.262 -1.524 26.530 1.00 81.00 107 VAL A N 1
ATOM 716 C CA . VAL A 1 107 ? -15.563 -0.251 26.275 1.00 81.00 107 VAL A CA 1
ATOM 717 C C . VAL A 1 107 ? -15.297 -0.054 24.787 1.00 81.00 107 VAL A C 1
ATOM 719 O O . VAL A 1 107 ? -15.562 1.024 24.259 1.00 81.00 107 VAL A O 1
ATOM 722 N N . VAL A 1 108 ? -14.786 -1.079 24.102 1.00 82.50 108 VAL A N 1
ATOM 723 C CA . VAL A 1 108 ? -14.461 -0.996 22.672 1.00 82.50 108 VAL A CA 1
ATOM 724 C C . VAL A 1 108 ? -15.729 -0.812 21.841 1.00 82.50 108 VAL A C 1
ATOM 726 O O . VAL A 1 108 ? -15.742 0.035 20.950 1.00 82.50 108 VAL A O 1
ATOM 729 N N . ALA A 1 109 ? -16.808 -1.533 22.158 1.00 78.75 109 ALA A N 1
ATOM 730 C CA . ALA A 1 109 ? -18.098 -1.380 21.487 1.00 78.75 109 ALA A CA 1
ATOM 731 C C . ALA A 1 109 ? -18.622 0.060 21.604 1.00 78.75 109 ALA A C 1
ATOM 733 O O . ALA A 1 109 ? -18.985 0.680 20.601 1.00 78.75 109 ALA A O 1
ATOM 734 N N . LEU A 1 110 ? -18.589 0.621 22.817 1.00 79.38 110 LEU A N 1
ATOM 735 C CA . LEU A 1 110 ? -19.061 1.978 23.079 1.00 79.38 110 LEU A CA 1
ATOM 736 C C . LEU A 1 110 ? -18.153 3.040 22.434 1.00 79.38 110 LEU A C 1
ATOM 738 O O . LEU A 1 110 ? -18.653 4.031 21.904 1.00 79.38 110 LEU A O 1
ATOM 742 N N . ALA A 1 111 ? -16.837 2.817 22.410 1.00 80.94 111 ALA A N 1
ATOM 743 C CA . ALA A 1 111 ? -15.888 3.710 21.748 1.00 80.94 111 ALA A CA 1
ATOM 744 C C . ALA A 1 111 ? -16.082 3.730 20.224 1.00 80.94 111 ALA A C 1
ATOM 746 O O . ALA A 1 111 ? -16.010 4.794 19.613 1.00 80.94 111 ALA A O 1
ATOM 747 N N . ILE A 1 112 ? -16.368 2.577 19.604 1.00 78.94 112 ILE A N 1
ATOM 748 C CA . ILE A 1 112 ? -16.689 2.489 18.170 1.00 78.94 112 ILE A CA 1
ATOM 749 C C . ILE A 1 112 ? -17.985 3.249 17.870 1.00 78.94 112 ILE A C 1
ATOM 751 O O . ILE A 1 112 ? -18.013 4.049 16.933 1.00 78.94 112 ILE A O 1
ATOM 755 N N . ALA A 1 113 ? -19.028 3.048 18.682 1.00 76.81 113 ALA A N 1
ATOM 756 C CA . ALA A 1 113 ? -20.300 3.752 18.528 1.00 76.81 113 ALA A CA 1
ATOM 757 C C . ALA A 1 113 ? -20.131 5.279 18.656 1.00 76.81 113 ALA A C 1
ATOM 759 O O . ALA A 1 113 ? -20.677 6.042 17.859 1.00 76.81 113 ALA A O 1
ATOM 760 N N . GLN A 1 114 ? -19.316 5.740 19.609 1.00 80.25 114 GLN A N 1
ATOM 761 C CA . GLN A 1 114 ? -19.023 7.165 19.787 1.00 80.25 114 GLN A CA 1
ATOM 762 C C . GLN A 1 114 ? -18.170 7.738 18.651 1.00 80.25 114 GLN A C 1
ATOM 764 O O . GLN A 1 114 ? -18.485 8.811 18.144 1.00 80.25 114 GLN A O 1
ATOM 769 N N . ALA A 1 115 ? -17.137 7.026 18.192 1.00 76.62 115 ALA A N 1
ATOM 770 C CA . ALA A 1 115 ? -16.325 7.463 17.055 1.00 76.62 115 ALA A CA 1
ATOM 771 C C . ALA A 1 115 ? -17.167 7.622 15.774 1.00 76.62 115 ALA A C 1
ATOM 773 O O . ALA A 1 115 ? -16.931 8.527 14.975 1.00 76.62 115 ALA A O 1
ATOM 774 N N . GLN A 1 116 ? -18.188 6.779 15.594 1.00 75.06 116 GLN A N 1
ATOM 775 C CA . GLN A 1 116 ? -19.149 6.915 14.498 1.00 75.06 116 GLN A CA 1
ATOM 776 C C . GLN A 1 116 ? -20.067 8.121 14.657 1.00 75.06 116 GLN A C 1
ATOM 778 O O . GLN A 1 116 ? -20.291 8.824 13.673 1.00 75.06 116 GLN A O 1
ATOM 783 N N . ALA A 1 117 ? -20.558 8.383 15.871 1.00 76.38 117 ALA A N 1
ATOM 784 C CA . ALA A 1 117 ? -21.390 9.551 16.150 1.00 76.38 117 ALA A CA 1
ATOM 785 C C . ALA A 1 117 ? -20.658 10.873 15.850 1.00 76.38 117 ALA A C 1
ATOM 787 O O . ALA A 1 117 ? -21.286 11.840 15.429 1.00 76.38 117 ALA A O 1
ATOM 788 N N . VAL A 1 118 ? -19.329 10.896 16.000 1.00 78.44 118 VAL A N 1
ATOM 789 C CA . VAL A 1 118 ? -18.474 12.054 15.675 1.00 78.44 118 VAL A CA 1
ATOM 790 C C . VAL A 1 118 ? -18.111 12.121 14.176 1.00 78.44 118 VAL A C 1
ATOM 792 O O . VAL A 1 118 ? -17.566 13.115 13.708 1.00 78.44 118 VAL A O 1
ATOM 795 N N . GLY A 1 119 ? -18.457 11.104 13.378 1.00 74.88 119 GLY A N 1
ATOM 796 C CA . GLY A 1 119 ? -18.184 11.061 11.935 1.00 74.88 119 GLY A CA 1
ATOM 797 C C . GLY A 1 119 ? -16.826 10.457 11.550 1.00 74.88 119 GLY A C 1
ATOM 798 O O . GLY A 1 119 ? -16.544 10.293 10.359 1.00 74.88 119 GLY A O 1
ATOM 799 N N . ASP A 1 120 ? -16.025 10.013 12.521 1.00 78.56 120 ASP A N 1
ATOM 800 C CA . ASP A 1 120 ? -14.671 9.472 12.334 1.00 78.56 120 ASP A CA 1
ATOM 801 C C . ASP A 1 120 ? -14.649 7.963 12.041 1.00 78.56 120 ASP A C 1
ATOM 803 O O . ASP A 1 120 ? -13.810 7.193 12.523 1.00 78.56 120 ASP A O 1
ATOM 807 N N . ALA A 1 121 ? -15.547 7.513 11.162 1.00 77.81 121 ALA A N 1
ATOM 808 C CA . ALA A 1 121 ? -15.652 6.107 10.765 1.00 77.81 121 ALA A CA 1
ATOM 809 C C . ALA A 1 121 ? -14.329 5.530 10.213 1.00 77.81 121 ALA A C 1
ATOM 811 O O . ALA A 1 121 ? -14.094 4.324 10.297 1.00 77.81 121 ALA A O 1
ATOM 812 N N . SER A 1 122 ? -13.450 6.380 9.665 1.00 74.81 122 SER A N 1
ATOM 813 C CA . SER A 1 122 ? -12.179 5.960 9.065 1.00 74.81 122 SER A CA 1
ATOM 814 C C . SER A 1 122 ? -11.112 5.540 10.083 1.00 74.81 122 SER A C 1
ATOM 816 O O . SER A 1 122 ? -10.412 4.556 9.834 1.00 74.81 122 SER A O 1
ATOM 818 N N . ALA A 1 123 ? -11.019 6.220 11.230 1.00 75.62 123 ALA A N 1
ATOM 819 C CA . ALA A 1 123 ? -10.063 5.884 12.283 1.00 75.62 123 ALA A CA 1
ATOM 820 C C . ALA A 1 123 ? -10.485 4.608 13.022 1.00 75.62 123 ALA A C 1
ATOM 822 O O . ALA A 1 123 ? -9.673 3.704 13.233 1.00 75.62 123 ALA A O 1
ATOM 823 N N . ALA A 1 124 ? -11.786 4.484 13.312 1.00 80.50 124 ALA A N 1
ATOM 824 C CA . ALA A 1 124 ? -12.365 3.256 13.847 1.00 80.50 124 ALA A CA 1
ATOM 825 C C . ALA A 1 124 ? -12.114 2.064 12.905 1.00 80.50 124 ALA A C 1
ATOM 827 O O . ALA A 1 124 ? -11.676 1.003 13.348 1.00 80.50 124 ALA A O 1
ATOM 828 N N . ALA A 1 125 ? -12.297 2.253 11.592 1.00 81.44 125 ALA A N 1
ATOM 829 C CA . ALA A 1 125 ? -12.033 1.215 10.599 1.00 81.44 125 ALA A CA 1
ATOM 830 C C . ALA A 1 125 ? -10.556 0.785 10.563 1.00 81.44 125 ALA A C 1
ATOM 832 O O . ALA A 1 125 ? -10.272 -0.411 10.473 1.00 81.44 125 ALA A O 1
ATOM 833 N N . GLN A 1 126 ? -9.618 1.734 10.690 1.00 80.69 126 GLN A N 1
ATOM 834 C CA . GLN A 1 126 ? -8.182 1.433 10.765 1.00 80.69 126 GLN A CA 1
ATOM 835 C C . GLN A 1 126 ? -7.827 0.612 11.999 1.00 80.69 126 GLN A C 1
ATOM 837 O O . GLN A 1 126 ? -7.111 -0.383 11.871 1.00 80.69 126 GLN A O 1
ATOM 842 N N . ALA A 1 127 ? -8.344 0.991 13.169 1.00 79.44 127 ALA A N 1
ATOM 843 C CA . ALA A 1 127 ? -8.118 0.244 14.402 1.00 79.44 127 ALA A CA 1
ATOM 844 C C . ALA A 1 127 ? -8.682 -1.184 14.298 1.00 79.44 127 ALA A C 1
ATOM 846 O O . ALA A 1 127 ? -7.980 -2.149 14.603 1.00 79.44 127 ALA A O 1
ATOM 847 N N . ILE A 1 128 ? -9.904 -1.331 13.773 1.00 83.62 128 ILE A N 1
ATOM 848 C CA . ILE A 1 128 ? -10.550 -2.632 13.544 1.00 83.62 128 ILE A CA 1
ATOM 849 C C . ILE A 1 128 ? -9.724 -3.494 12.585 1.00 83.62 128 ILE A C 1
ATOM 851 O O . ILE A 1 128 ? -9.377 -4.629 12.916 1.00 83.62 128 ILE A O 1
ATOM 855 N N . SER A 1 129 ? -9.351 -2.962 11.417 1.00 77.69 129 SER A N 1
ATOM 856 C CA . SER A 1 129 ? -8.607 -3.731 10.414 1.00 77.69 129 SER A CA 1
ATOM 857 C C . SER A 1 129 ? -7.210 -4.125 10.902 1.00 77.69 129 SER A C 1
ATOM 859 O O . SER A 1 129 ? -6.718 -5.195 10.548 1.00 77.69 129 SER A O 1
ATOM 861 N N . GLN A 1 130 ? -6.548 -3.287 11.708 1.00 79.44 130 GLN A N 1
ATOM 862 C CA . GLN A 1 130 ? -5.243 -3.599 12.297 1.00 79.44 130 GLN A CA 1
ATOM 863 C C . GLN A 1 130 ? -5.335 -4.685 13.368 1.00 79.44 130 GLN A C 1
ATOM 865 O O . GLN A 1 130 ? -4.565 -5.644 13.317 1.00 79.44 130 GLN A O 1
ATOM 870 N N . SER A 1 131 ? -6.279 -4.573 14.295 1.00 76.94 131 SER A N 1
ATOM 871 C CA . SER A 1 131 ? -6.484 -5.577 15.341 1.00 76.94 131 SER A CA 1
ATOM 872 C C . SER A 1 131 ? -6.883 -6.936 14.773 1.00 76.94 131 SER A C 1
ATOM 874 O O . SER A 1 131 ? -6.363 -7.954 15.221 1.00 76.94 131 SER A O 1
ATOM 876 N N . ILE A 1 132 ? -7.738 -6.973 13.744 1.00 78.38 132 ILE A N 1
ATOM 877 C CA . ILE A 1 132 ? -8.107 -8.241 13.106 1.00 78.38 132 ILE A CA 1
ATOM 878 C C . ILE A 1 132 ? -6.919 -8.844 12.345 1.00 78.38 132 ILE A C 1
ATOM 880 O O . ILE A 1 132 ? -6.693 -10.048 12.434 1.00 78.38 132 ILE A O 1
ATOM 884 N N . SER A 1 133 ? -6.104 -8.024 11.668 1.00 73.69 133 SER A N 1
ATOM 885 C CA . SER A 1 133 ? -4.895 -8.521 10.990 1.00 73.69 133 SER A CA 1
ATOM 886 C C . SER A 1 133 ? -3.840 -9.100 11.945 1.00 73.69 133 SER A C 1
ATOM 888 O O . SER A 1 133 ? -3.032 -9.917 11.520 1.00 73.69 133 SER A O 1
ATOM 890 N N . GLN A 1 134 ? -3.856 -8.718 13.229 1.00 74.62 134 GLN A N 1
ATOM 891 C CA . GLN A 1 134 ? -2.999 -9.326 14.257 1.00 74.62 134 GLN A CA 1
ATOM 892 C C . GLN A 1 134 ? -3.506 -10.708 14.708 1.00 74.62 134 GLN A C 1
ATOM 894 O O . GLN A 1 134 ? -2.737 -11.481 15.276 1.00 74.62 134 GLN A O 1
ATOM 899 N N . GLY A 1 135 ? -4.773 -11.040 14.432 1.00 77.19 135 GLY A N 1
ATOM 900 C CA . GLY A 1 135 ? -5.387 -12.314 14.797 1.00 77.19 135 GLY A CA 1
ATOM 901 C C . GLY A 1 135 ? -5.559 -12.515 16.309 1.00 77.19 135 GLY A C 1
ATOM 902 O O . GLY A 1 135 ? -5.504 -11.577 17.106 1.00 77.19 135 GLY A O 1
ATOM 903 N N . GLY A 1 136 ? -5.802 -13.768 16.703 1.00 80.38 136 GLY A N 1
ATOM 904 C CA . GLY A 1 136 ? -5.858 -14.189 18.106 1.00 80.38 136 GLY A CA 1
ATOM 905 C C . GLY A 1 136 ? -6.994 -13.558 18.920 1.00 80.38 136 GLY A C 1
ATOM 906 O O . GLY A 1 136 ? -8.096 -13.333 18.418 1.00 80.38 136 GLY A O 1
ATOM 907 N N . SER A 1 137 ? -6.716 -13.282 20.195 1.00 71.25 137 SER A N 1
ATOM 908 C CA . SER A 1 137 ? -7.669 -12.703 21.151 1.00 71.25 137 SER A CA 1
ATOM 909 C C . SER A 1 137 ? -8.144 -11.302 20.754 1.00 71.25 137 SER A C 1
ATOM 911 O O . SER A 1 137 ? -9.307 -10.981 20.972 1.00 71.25 137 SER A O 1
ATOM 913 N N . SER A 1 138 ? -7.298 -10.498 20.100 1.00 71.50 138 SER A N 1
ATOM 914 C CA . SER A 1 138 ? -7.663 -9.166 19.595 1.00 71.50 138 SER A CA 1
ATOM 915 C C . SER A 1 138 ? -8.770 -9.228 18.541 1.00 71.50 138 SER A C 1
ATOM 917 O O . SER A 1 138 ? -9.685 -8.405 18.548 1.00 71.50 138 SER A O 1
ATOM 919 N N . ALA A 1 139 ? -8.710 -10.210 17.637 1.00 76.56 139 ALA A N 1
ATOM 920 C CA . ALA A 1 139 ? -9.738 -10.399 16.619 1.00 76.56 139 ALA A CA 1
ATOM 921 C C . ALA A 1 139 ? -11.069 -10.849 17.245 1.00 76.56 139 ALA A C 1
ATOM 923 O O . ALA A 1 139 ? -12.121 -10.333 16.867 1.00 76.56 139 ALA A O 1
ATOM 924 N N . THR A 1 140 ? -11.029 -11.749 18.236 1.00 77.00 140 THR A N 1
ATOM 925 C CA . THR A 1 140 ? -12.222 -12.175 18.992 1.00 77.00 140 THR A CA 1
ATOM 926 C C . THR A 1 140 ? -12.854 -11.004 19.742 1.00 77.00 140 THR A C 1
ATOM 928 O O . THR A 1 140 ? -14.044 -10.757 19.571 1.00 77.00 140 THR A O 1
ATOM 931 N N . ALA A 1 141 ? -12.047 -10.218 20.461 1.00 78.25 141 ALA A N 1
ATOM 932 C CA . ALA A 1 141 ? -12.489 -9.033 21.196 1.00 78.25 141 ALA A CA 1
ATOM 933 C C . ALA A 1 141 ? -13.252 -8.046 20.316 1.00 78.25 141 ALA A C 1
ATOM 935 O O . ALA A 1 141 ? -14.319 -7.553 20.674 1.00 78.25 141 ALA A O 1
ATOM 936 N N . ILE A 1 142 ? -12.707 -7.766 19.131 1.00 83.25 142 ILE A N 1
ATOM 937 C CA . ILE A 1 142 ? -13.346 -6.859 18.182 1.00 83.25 142 ILE A CA 1
ATOM 938 C C . ILE A 1 142 ? -14.607 -7.468 17.581 1.00 83.25 142 ILE A C 1
ATOM 940 O O . ILE A 1 142 ? -15.570 -6.742 17.362 1.00 83.25 142 ILE A O 1
ATOM 944 N N . SER A 1 143 ? -14.628 -8.776 17.334 1.00 81.81 143 SER A N 1
ATOM 945 C CA . SER A 1 143 ? -15.816 -9.462 16.814 1.00 81.81 143 SER A CA 1
ATOM 946 C C . SER A 1 143 ? -16.981 -9.369 17.805 1.00 81.81 143 SER A C 1
ATOM 948 O O . SER A 1 143 ? -18.098 -9.030 17.415 1.00 81.81 143 SER A O 1
ATOM 950 N N . GLU A 1 144 ? -16.712 -9.593 19.093 1.00 84.00 144 GLU A N 1
ATOM 951 C CA . GLU A 1 144 ? -17.697 -9.448 20.172 1.00 84.00 144 GLU A CA 1
ATOM 952 C C . GLU A 1 144 ? -18.122 -7.984 20.350 1.00 84.00 144 GLU A C 1
ATOM 954 O O . GLU A 1 144 ? -19.315 -7.687 20.430 1.00 84.00 144 GLU A O 1
ATOM 959 N N . ALA A 1 145 ? -17.166 -7.049 20.319 1.00 84.12 145 ALA A N 1
ATOM 960 C CA . ALA A 1 145 ? -17.455 -5.624 20.445 1.00 84.12 145 ALA A CA 1
ATOM 961 C C . ALA A 1 145 ? -18.306 -5.106 19.276 1.00 84.12 145 ALA A C 1
ATOM 963 O O . ALA A 1 145 ? -19.221 -4.312 19.483 1.00 84.12 145 ALA A O 1
ATOM 964 N N . LEU A 1 146 ? -18.050 -5.580 18.054 1.00 85.19 146 LEU A N 1
ATOM 965 C CA . LEU A 1 146 ? -18.860 -5.268 16.877 1.00 85.19 146 LEU A CA 1
ATOM 966 C C . LEU A 1 146 ? -20.266 -5.855 16.990 1.00 85.19 146 LEU A C 1
ATOM 968 O O . LEU A 1 146 ? -21.229 -5.155 16.691 1.00 85.19 146 LEU A O 1
ATOM 972 N N . ALA A 1 147 ? -20.405 -7.100 17.457 1.00 85.00 147 ALA A N 1
ATOM 973 C CA . ALA A 1 147 ? -21.718 -7.698 17.693 1.00 85.00 147 ALA A CA 1
ATOM 974 C C . ALA A 1 147 ? -22.535 -6.882 18.711 1.00 85.00 147 ALA A C 1
ATOM 976 O O . ALA A 1 147 ? -23.730 -6.666 18.512 1.00 85.00 147 ALA A O 1
ATOM 977 N N . GLN A 1 148 ? -21.884 -6.371 19.759 1.00 84.69 148 GLN A N 1
ATOM 978 C CA . GLN A 1 148 ? -22.533 -5.544 20.775 1.00 84.69 148 GLN A CA 1
ATOM 979 C C . GLN A 1 148 ? -22.825 -4.113 20.295 1.00 84.69 148 GLN A C 1
ATOM 981 O O . GLN A 1 148 ? -23.857 -3.533 20.635 1.00 84.69 148 GLN A O 1
ATOM 986 N N . ALA A 1 149 ? -21.955 -3.540 19.462 1.00 82.88 149 ALA A N 1
ATOM 987 C CA . ALA A 1 149 ? -22.222 -2.262 18.806 1.00 82.88 149 ALA A CA 1
ATOM 988 C C . ALA A 1 149 ? -23.437 -2.369 17.872 1.00 82.88 149 ALA A C 1
ATOM 990 O O . ALA A 1 149 ? -24.287 -1.484 17.864 1.00 82.88 149 ALA A O 1
ATOM 991 N N . VAL A 1 150 ? -23.574 -3.485 17.148 1.00 86.00 150 VAL A N 1
ATOM 992 C CA . VAL A 1 150 ? -24.759 -3.750 16.326 1.00 86.00 150 VAL A CA 1
ATOM 993 C C . VAL A 1 150 ? -26.011 -3.930 17.184 1.00 86.00 150 VAL A C 1
ATOM 995 O O . VAL A 1 150 ? -27.054 -3.378 16.842 1.00 86.00 150 VAL A O 1
ATOM 998 N N . SER A 1 151 ? -25.941 -4.674 18.292 1.00 83.94 151 SER A N 1
ATOM 999 C CA . SER A 1 151 ? -27.125 -4.900 19.131 1.00 83.94 151 SER A CA 1
ATOM 1000 C C . SER A 1 151 ? -27.630 -3.623 19.808 1.00 83.94 151 SER A C 1
ATOM 1002 O O . SER A 1 151 ? -28.826 -3.495 20.052 1.00 83.94 151 SER A O 1
ATOM 1004 N N . THR A 1 152 ? -26.738 -2.668 20.081 1.00 84.31 152 THR A N 1
ATOM 1005 C CA . THR A 1 152 ? -27.078 -1.395 20.739 1.00 84.31 152 THR A CA 1
ATOM 1006 C C . THR A 1 152 ? -27.406 -0.269 19.758 1.00 84.31 152 THR A C 1
ATOM 1008 O O . THR A 1 152 ? -28.331 0.499 20.006 1.00 84.31 152 THR A O 1
ATOM 1011 N N . GLY A 1 153 ? -26.667 -0.160 18.651 1.00 82.94 153 GLY A N 1
ATOM 1012 C CA . GLY A 1 153 ? -26.777 0.935 17.681 1.00 82.94 153 GLY A CA 1
ATOM 1013 C C . GLY A 1 153 ? -27.401 0.555 16.335 1.00 82.94 153 GLY A C 1
ATOM 1014 O O . GLY A 1 153 ? -27.484 1.407 15.447 1.00 82.94 153 GLY A O 1
ATOM 1015 N N . GLY A 1 154 ? -27.795 -0.706 16.144 1.00 87.69 154 GLY A N 1
ATOM 1016 C CA . GLY A 1 154 ? -28.304 -1.231 14.877 1.00 87.69 154 GLY A CA 1
ATOM 1017 C C . GLY A 1 154 ? -27.249 -1.310 13.764 1.00 87.69 154 GLY A C 1
ATOM 1018 O O . GLY A 1 154 ? -26.100 -0.900 13.910 1.00 87.69 154 GLY A O 1
ATOM 1019 N N . CYS A 1 155 ? -27.649 -1.822 12.600 1.00 84.31 155 CYS A N 1
ATOM 1020 C CA . CYS A 1 155 ? -26.740 -1.999 11.463 1.00 84.31 155 CYS A CA 1
ATOM 1021 C C . CYS A 1 155 ? -26.244 -0.684 10.851 1.00 84.31 155 CYS A C 1
ATOM 1023 O O . CYS A 1 155 ? -25.105 -0.615 10.395 1.00 84.31 155 CYS A O 1
ATOM 1025 N N . GLY A 1 156 ? -27.077 0.363 10.850 1.00 82.75 156 GLY A N 1
ATOM 1026 C CA . GLY A 1 156 ? -26.765 1.633 10.188 1.00 82.75 156 GLY A CA 1
ATOM 1027 C C . GLY A 1 156 ? -25.558 2.361 10.784 1.00 82.75 156 GLY A C 1
ATOM 1028 O O . GLY A 1 156 ? -24.771 2.942 10.039 1.00 82.75 156 GLY A O 1
ATOM 1029 N N . SER A 1 157 ? -25.372 2.278 12.106 1.00 77.25 157 SER A N 1
ATOM 1030 C CA . SER A 1 157 ? -24.208 2.863 12.781 1.00 77.25 157 SER A CA 1
ATOM 1031 C C . SER A 1 157 ? -22.931 2.125 12.375 1.00 77.25 157 SER A C 1
ATOM 1033 O O . SER A 1 157 ? -21.984 2.730 11.869 1.00 77.25 157 SER A O 1
ATOM 1035 N N . VAL A 1 158 ? -22.941 0.793 12.464 1.00 84.62 158 VAL A N 1
ATOM 1036 C CA . VAL A 1 158 ? -21.743 -0.030 12.262 1.00 84.62 158 VAL A CA 1
ATOM 1037 C C . VAL A 1 158 ? -21.335 -0.164 10.792 1.00 84.62 158 VAL A C 1
ATOM 1039 O O . VAL A 1 158 ? -20.142 -0.276 10.493 1.00 84.62 158 VAL A O 1
ATOM 1042 N N . TRP A 1 159 ? -22.293 -0.082 9.867 1.00 84.00 159 TRP A N 1
ATOM 1043 C CA . TRP A 1 159 ? -22.111 -0.359 8.440 1.00 84.00 159 TRP A CA 1
ATOM 1044 C C . TRP A 1 159 ? -20.950 0.403 7.791 1.00 84.00 159 TRP A C 1
ATOM 1046 O O . TRP A 1 159 ? -20.074 -0.201 7.167 1.00 84.00 159 TRP A O 1
ATOM 1056 N N . LYS A 1 160 ? -20.899 1.730 7.967 1.00 83.75 160 LYS A N 1
ATOM 1057 C CA . LYS A 1 160 ? -19.882 2.586 7.329 1.00 83.75 160 LYS A CA 1
ATOM 1058 C C . LYS A 1 160 ? -18.467 2.232 7.790 1.00 83.75 160 LYS A C 1
ATOM 1060 O O . LYS A 1 160 ? -17.534 2.218 6.990 1.00 83.75 160 LYS A O 1
ATOM 1065 N N . THR A 1 161 ? -18.302 1.934 9.076 1.00 84.69 161 THR A N 1
ATOM 1066 C CA . THR A 1 161 ? -17.011 1.512 9.629 1.00 84.69 161 THR A CA 1
ATOM 1067 C C . THR A 1 161 ? -16.657 0.102 9.179 1.00 84.69 161 THR A C 1
ATOM 1069 O O . THR A 1 161 ? -15.499 -0.151 8.850 1.00 84.69 161 THR A O 1
ATOM 1072 N N . LEU A 1 162 ? -17.637 -0.804 9.127 1.00 87.31 162 LEU A N 1
ATOM 1073 C CA . LEU A 1 162 ? -17.419 -2.184 8.711 1.00 87.31 162 LEU A CA 1
ATOM 1074 C C . LEU A 1 162 ? -16.974 -2.268 7.243 1.00 87.31 162 LEU A C 1
ATOM 1076 O O . LEU A 1 162 ? -16.011 -2.972 6.944 1.00 87.31 162 LEU A O 1
ATOM 1080 N N . SER A 1 163 ? -17.605 -1.501 6.346 1.00 84.69 163 SER A N 1
ATOM 1081 C CA . SER A 1 163 ? -17.240 -1.469 4.923 1.00 84.69 163 SER A CA 1
ATOM 1082 C C . SER A 1 163 ? -15.848 -0.865 4.699 1.00 84.69 163 SER A C 1
ATOM 1084 O O . SER A 1 163 ? -15.046 -1.411 3.939 1.00 84.69 163 SER A O 1
ATOM 1086 N N . LEU A 1 164 ? -15.504 0.204 5.429 1.00 83.00 164 LEU A N 1
ATOM 1087 C CA . LEU A 1 164 ? -14.157 0.782 5.420 1.00 83.00 164 LEU A CA 1
ATOM 1088 C C . LEU A 1 164 ? -13.111 -0.205 5.957 1.00 83.00 164 LEU A C 1
ATOM 1090 O O . LEU A 1 164 ? -12.021 -0.308 5.390 1.00 83.00 164 LEU A O 1
ATOM 1094 N N . ALA A 1 165 ? -13.428 -0.938 7.026 1.00 85.25 165 ALA A N 1
ATOM 1095 C CA . ALA A 1 165 ? -12.527 -1.930 7.605 1.00 85.25 165 ALA A CA 1
ATOM 1096 C C . ALA A 1 165 ? -12.326 -3.125 6.661 1.00 85.25 165 ALA A C 1
ATOM 1098 O O . ALA A 1 165 ? -11.195 -3.588 6.509 1.00 85.25 165 ALA A O 1
ATOM 1099 N N . GLN A 1 166 ? -13.383 -3.566 5.970 1.00 86.88 166 GLN A N 1
ATOM 1100 C CA . GLN A 1 166 ? -13.314 -4.602 4.940 1.00 86.88 166 GLN A CA 1
ATOM 1101 C C . GLN A 1 166 ? -12.427 -4.162 3.771 1.00 86.88 166 GLN A C 1
ATOM 1103 O O . GLN A 1 166 ? -11.508 -4.889 3.397 1.00 86.88 166 GLN A O 1
ATOM 1108 N N . ALA A 1 167 ? -12.637 -2.954 3.237 1.00 78.06 167 ALA A N 1
ATOM 1109 C CA . ALA A 1 167 ? -11.814 -2.408 2.158 1.00 78.06 167 ALA A CA 1
ATOM 1110 C C . ALA A 1 167 ? -10.330 -2.328 2.562 1.00 78.06 167 ALA A C 1
ATOM 1112 O O . ALA A 1 167 ? -9.439 -2.685 1.790 1.00 78.06 167 ALA A O 1
ATOM 1113 N N . GLN A 1 168 ? -10.052 -1.932 3.806 1.00 81.31 168 GLN A N 1
ATOM 1114 C CA . GLN A 1 168 ? -8.691 -1.914 4.339 1.00 81.31 168 GLN A CA 1
ATOM 1115 C C . GLN A 1 168 ? -8.102 -3.314 4.509 1.00 81.31 168 GLN A C 1
ATOM 1117 O O . GLN A 1 168 ? -6.934 -3.521 4.178 1.00 81.31 168 GLN A O 1
ATOM 1122 N N . ALA A 1 169 ? -8.884 -4.276 4.998 1.00 77.56 169 ALA A N 1
ATOM 1123 C CA . ALA A 1 169 ? -8.446 -5.659 5.132 1.00 77.56 169 ALA A CA 1
ATOM 1124 C C . ALA A 1 169 ? -8.091 -6.268 3.766 1.00 77.56 169 ALA A C 1
ATOM 1126 O O . ALA A 1 169 ? -7.040 -6.893 3.645 1.00 77.56 169 ALA A O 1
ATOM 1127 N N . VAL A 1 170 ? -8.897 -6.004 2.731 1.00 77.25 170 VAL A N 1
ATOM 1128 C CA . VAL A 1 170 ? -8.606 -6.396 1.341 1.00 77.25 170 VAL A CA 1
ATOM 1129 C C . VAL A 1 170 ? -7.328 -5.725 0.835 1.00 77.25 170 VAL A C 1
ATOM 1131 O O . VAL A 1 170 ? -6.463 -6.405 0.284 1.00 77.25 170 VAL A O 1
ATOM 1134 N N . SER A 1 171 ? -7.141 -4.428 1.105 1.00 71.62 171 SER A N 1
ATOM 1135 C CA . SER A 1 171 ? -5.934 -3.697 0.680 1.00 71.62 171 SER A CA 1
ATOM 1136 C C . SER A 1 171 ? -4.635 -4.200 1.328 1.00 71.62 171 SER A C 1
ATOM 1138 O O . SER A 1 171 ? -3.560 -4.055 0.753 1.00 71.62 171 SER A O 1
ATOM 1140 N N . LYS A 1 172 ? -4.718 -4.821 2.513 1.00 74.75 172 LYS A N 1
ATOM 1141 C CA . LYS A 1 172 ? -3.573 -5.439 3.205 1.00 74.75 172 LYS A CA 1
ATOM 1142 C C . LYS A 1 172 ? -3.246 -6.849 2.696 1.00 74.75 172 LYS A C 1
ATOM 1144 O O . LYS A 1 172 ? -2.292 -7.460 3.174 1.00 74.75 172 LYS A O 1
ATOM 1149 N N . GLY A 1 173 ? -4.018 -7.367 1.744 1.00 74.69 173 GLY A N 1
ATOM 1150 C CA . GLY A 1 173 ? -3.800 -8.660 1.109 1.00 74.69 173 GLY A CA 1
ATOM 1151 C C . GLY A 1 173 ? -4.742 -9.772 1.593 1.00 74.69 173 GLY A C 1
ATOM 1152 O O . GLY A 1 173 ? -5.492 -9.607 2.563 1.00 74.69 173 GLY A O 1
ATOM 1153 N N . PRO A 1 174 ? -4.697 -10.941 0.927 1.00 70.81 174 PRO A N 1
ATOM 1154 C CA . PRO A 1 174 ? -5.688 -12.006 1.086 1.00 70.81 174 PRO A CA 1
ATOM 1155 C C . PRO A 1 174 ? -5.757 -12.571 2.510 1.00 70.81 174 PRO A C 1
ATOM 1157 O O . PRO A 1 174 ? -6.844 -12.889 2.980 1.00 70.81 174 PRO A O 1
ATOM 1160 N N . GLY A 1 175 ? -4.634 -12.631 3.237 1.00 75.50 175 GLY A N 1
ATOM 1161 C CA . GLY A 1 175 ? -4.619 -13.103 4.628 1.00 75.50 175 GLY A CA 1
ATOM 1162 C C . GLY A 1 175 ? -5.407 -12.199 5.584 1.00 75.50 175 GLY A C 1
ATOM 1163 O O . GLY A 1 175 ? -6.185 -12.692 6.399 1.00 75.50 175 GLY A O 1
ATOM 1164 N N . SER A 1 176 ? -5.274 -10.875 5.442 1.00 76.75 176 SER A N 1
ATOM 1165 C CA . SER A 1 176 ? -6.031 -9.906 6.250 1.00 76.75 176 SER A CA 1
ATOM 1166 C C . SER A 1 176 ? -7.516 -9.918 5.894 1.00 76.75 176 SER A C 1
ATOM 1168 O O . SER A 1 176 ? -8.358 -9.869 6.789 1.00 76.75 176 SER A O 1
ATOM 1170 N N . ALA A 1 177 ? -7.845 -10.035 4.603 1.00 76.81 177 ALA A N 1
ATOM 1171 C CA . ALA A 1 177 ? -9.224 -10.182 4.143 1.00 76.81 177 ALA A CA 1
ATOM 1172 C C . ALA A 1 177 ? -9.885 -11.448 4.708 1.00 76.81 177 ALA A C 1
ATOM 1174 O O . ALA A 1 177 ? -11.025 -11.398 5.167 1.00 76.81 177 ALA A O 1
ATOM 1175 N N . HIS A 1 178 ? -9.159 -12.569 4.731 1.00 77.88 178 HIS A N 1
ATOM 1176 C CA . HIS A 1 178 ? -9.662 -13.831 5.264 1.00 77.88 178 HIS A CA 1
ATOM 1177 C C . HIS A 1 178 ? -9.832 -13.781 6.791 1.00 77.88 178 HIS A C 1
ATOM 1179 O O . HIS A 1 178 ? -10.863 -14.208 7.304 1.00 77.88 178 HIS A O 1
ATOM 1185 N N . ALA A 1 179 ? -8.881 -13.180 7.517 1.00 77.88 179 ALA A N 1
ATOM 1186 C CA . ALA A 1 179 ? -9.003 -12.947 8.959 1.00 77.88 179 ALA A CA 1
ATOM 1187 C C . ALA A 1 179 ? -10.199 -12.039 9.293 1.00 77.88 179 ALA A C 1
ATOM 1189 O O . ALA A 1 179 ? -10.949 -12.323 10.226 1.00 77.88 179 ALA A O 1
ATOM 1190 N N . PHE A 1 180 ? -10.417 -10.988 8.496 1.00 85.31 180 PHE A N 1
ATOM 1191 C CA . PHE A 1 180 ? -11.588 -10.119 8.607 1.00 85.31 180 PHE A CA 1
ATOM 1192 C C . PHE A 1 180 ? -12.889 -10.880 8.369 1.00 85.31 180 PHE A C 1
ATOM 1194 O O . PHE A 1 180 ? -13.791 -10.815 9.201 1.00 85.31 180 PHE A O 1
ATOM 1201 N N . ALA A 1 181 ? -12.968 -11.655 7.288 1.00 84.44 181 ALA A N 1
ATOM 1202 C CA . ALA A 1 181 ? -14.138 -12.471 6.988 1.00 84.44 181 ALA A CA 1
ATOM 1203 C C . ALA A 1 181 ? -14.439 -13.480 8.110 1.00 84.44 181 ALA A C 1
ATOM 1205 O O . ALA A 1 181 ? -15.591 -13.609 8.513 1.00 84.44 181 ALA A O 1
ATOM 1206 N N . GLN A 1 182 ? -13.421 -14.142 8.669 1.00 85.75 182 GLN A N 1
ATOM 1207 C CA . GLN A 1 182 ? -13.593 -15.076 9.788 1.00 85.75 182 GLN A CA 1
ATOM 1208 C C . GLN A 1 182 ? -14.036 -14.379 11.081 1.00 85.75 182 GLN A C 1
ATOM 1210 O O . GLN A 1 182 ? -14.898 -14.901 11.787 1.00 85.75 182 GLN A O 1
ATOM 1215 N N . ALA A 1 183 ? -13.468 -13.211 11.396 1.00 83.00 183 ALA A N 1
ATOM 1216 C CA . ALA A 1 183 ? -13.858 -12.408 12.555 1.00 83.00 183 ALA A CA 1
ATOM 1217 C C . ALA A 1 183 ? -15.331 -11.979 12.451 1.00 83.00 183 ALA A C 1
ATOM 1219 O O . ALA A 1 183 ? -16.133 -12.229 13.351 1.00 83.00 183 ALA A O 1
ATOM 1220 N N . VAL A 1 184 ? -15.717 -11.432 11.297 1.00 85.62 184 VAL A N 1
ATOM 1221 C CA . VAL A 1 184 ? -17.097 -11.008 11.044 1.00 85.62 184 VAL A CA 1
ATOM 1222 C C . VAL A 1 184 ? -18.063 -12.194 11.005 1.00 85.62 184 VAL A C 1
ATOM 1224 O O . VAL A 1 184 ? -19.167 -12.088 11.527 1.00 85.62 184 VAL A O 1
ATOM 1227 N N . ALA A 1 185 ? -17.651 -13.347 10.472 1.00 85.06 185 ALA A N 1
ATOM 1228 C CA . ALA A 1 185 ? -18.485 -14.547 10.464 1.00 85.06 185 ALA A CA 1
ATOM 1229 C C . ALA A 1 185 ? -18.771 -15.097 11.871 1.00 85.06 185 ALA A C 1
ATOM 1231 O O . ALA A 1 185 ? -19.834 -15.666 12.100 1.00 85.06 185 ALA A O 1
ATOM 1232 N N . LYS A 1 186 ? -17.852 -14.915 12.828 1.00 84.31 186 LYS A N 1
ATOM 1233 C CA . LYS A 1 186 ? -18.084 -15.294 14.231 1.00 84.31 186 LYS A CA 1
ATOM 1234 C C . LYS A 1 186 ? -19.057 -14.341 14.931 1.00 84.31 186 LYS A C 1
ATOM 1236 O O . LYS A 1 186 ? -19.813 -14.769 15.802 1.00 84.31 186 LYS A O 1
ATOM 1241 N N . ALA A 1 187 ? -19.084 -13.074 14.525 1.00 85.19 187 ALA A N 1
ATOM 1242 C CA . ALA A 1 187 ? -19.988 -12.063 15.057 1.00 85.19 187 ALA A CA 1
ATOM 1243 C C . ALA A 1 187 ? -21.394 -12.184 14.432 1.00 85.19 187 ALA A C 1
ATOM 1245 O O . ALA A 1 187 ? -21.729 -11.469 13.490 1.00 85.19 187 ALA A O 1
ATOM 1246 N N . HIS A 1 188 ? -22.241 -13.069 14.973 1.00 79.69 188 HIS A N 1
ATOM 1247 C CA . HIS A 1 188 ? -23.577 -13.375 14.423 1.00 79.69 188 HIS A CA 1
ATOM 1248 C C . HIS A 1 188 ? -24.459 -12.131 14.195 1.00 79.69 188 HIS A C 1
ATOM 1250 O O . HIS A 1 188 ? -25.161 -12.058 13.192 1.00 79.69 188 HIS A O 1
ATOM 1256 N N . GLY A 1 189 ? -24.377 -11.116 15.066 1.00 82.12 189 GLY A N 1
ATOM 1257 C CA . GLY A 1 189 ? -25.116 -9.859 14.878 1.00 82.12 189 GLY A CA 1
ATOM 1258 C C . GLY A 1 189 ? -24.627 -9.024 13.688 1.00 82.12 189 GLY A C 1
ATOM 1259 O O . GLY A 1 189 ? -25.395 -8.293 13.076 1.00 82.12 189 GLY A O 1
ATOM 1260 N N . VAL A 1 190 ? -23.357 -9.145 13.304 1.00 86.12 190 VAL A N 1
ATOM 1261 C CA . VAL A 1 190 ? -22.785 -8.371 12.193 1.00 86.12 190 VAL A CA 1
ATOM 1262 C C . VAL A 1 190 ? -23.188 -8.959 10.842 1.00 86.12 190 VAL A C 1
ATOM 1264 O O . VAL A 1 190 ? -23.369 -8.207 9.885 1.00 86.12 190 VAL A O 1
ATOM 1267 N N . GLN A 1 191 ? -23.393 -10.278 10.755 1.00 83.56 191 GLN A N 1
ATOM 1268 C CA . GLN A 1 191 ? -23.846 -10.924 9.518 1.00 83.56 191 GLN A CA 1
ATOM 1269 C C . GLN A 1 191 ? -25.198 -10.390 9.040 1.00 83.56 191 GLN A C 1
ATOM 1271 O O . GLN A 1 191 ? -25.363 -10.173 7.845 1.00 83.56 191 GLN A O 1
ATOM 1276 N N . THR A 1 192 ? -26.130 -10.097 9.951 1.00 85.50 192 THR A N 1
ATOM 1277 C CA . THR A 1 192 ? -27.428 -9.498 9.592 1.00 85.50 192 THR A CA 1
ATOM 1278 C C . THR A 1 192 ? -27.317 -8.062 9.084 1.00 85.50 192 THR A C 1
ATOM 1280 O O . THR A 1 192 ? -28.256 -7.550 8.483 1.00 85.50 192 THR A O 1
ATOM 1283 N N . CYS A 1 193 ? -26.177 -7.409 9.317 1.00 85.19 193 CYS A N 1
ATOM 1284 C CA . CYS A 1 193 ? -25.910 -6.050 8.859 1.00 85.19 193 CYS A CA 1
ATOM 1285 C C . CYS A 1 193 ? -25.141 -5.985 7.547 1.00 85.19 193 CYS A C 1
ATOM 1287 O O . CYS A 1 193 ? -25.047 -4.909 6.959 1.00 85.19 193 CYS A O 1
ATOM 1289 N N . LEU A 1 194 ? -24.575 -7.106 7.100 1.00 80.75 194 LEU A N 1
ATOM 1290 C CA . LEU A 1 194 ? -23.967 -7.198 5.787 1.00 80.75 194 LEU A CA 1
ATOM 1291 C C . LEU A 1 194 ? -25.065 -7.434 4.741 1.00 80.75 194 LEU A C 1
ATOM 1293 O O . LEU A 1 194 ? -25.910 -8.306 4.941 1.00 80.75 194 LEU A O 1
ATOM 1297 N N . PRO A 1 195 ? -25.069 -6.698 3.615 1.00 73.81 195 PRO A N 1
ATOM 1298 C CA . PRO A 1 195 ? -25.885 -7.057 2.476 1.00 73.81 195 PRO A CA 1
ATOM 1299 C C . PRO A 1 195 ? -25.503 -8.477 2.075 1.00 73.81 195 PRO A C 1
ATOM 1301 O O . PRO A 1 195 ? -24.321 -8.843 2.109 1.00 73.81 195 PRO A O 1
ATOM 1304 N N . ALA A 1 196 ? -26.513 -9.271 1.719 1.00 71.25 196 ALA A N 1
ATOM 1305 C CA . ALA A 1 196 ? -26.288 -10.610 1.206 1.00 71.25 196 ALA A CA 1
ATOM 1306 C C . ALA A 1 196 ? -25.204 -10.537 0.117 1.00 71.25 196 ALA A C 1
ATOM 1308 O O . ALA A 1 196 ? -25.270 -9.638 -0.733 1.00 71.25 196 ALA A O 1
ATOM 1309 N N . PRO A 1 197 ? -24.182 -11.414 0.159 1.00 67.56 197 PRO A N 1
ATOM 1310 C CA . PRO A 1 197 ? -23.169 -11.429 -0.882 1.00 67.56 197 PRO A CA 1
ATOM 1311 C C . PRO A 1 197 ? -23.879 -11.516 -2.239 1.00 67.56 197 PRO A C 1
ATOM 1313 O O . PRO A 1 197 ? -24.869 -12.248 -2.345 1.00 67.56 197 PRO A O 1
ATOM 1316 N N . PRO A 1 198 ? -23.430 -10.756 -3.256 1.00 67.94 198 PRO A N 1
ATOM 1317 C CA . PRO A 1 198 ? -24.053 -10.813 -4.569 1.00 67.94 198 PRO A CA 1
ATOM 1318 C C . PRO A 1 198 ? -24.109 -12.279 -5.020 1.00 67.94 198 PRO A C 1
ATOM 1320 O O . PRO A 1 198 ? -23.141 -13.012 -4.770 1.00 67.94 198 PRO A O 1
ATOM 1323 N N . PRO A 1 199 ? -25.227 -12.729 -5.625 1.00 69.56 199 PRO A N 1
ATOM 1324 C CA . PRO A 1 199 ? -25.351 -14.104 -6.085 1.00 69.56 199 PRO A CA 1
ATOM 1325 C C . PRO A 1 199 ? -24.127 -14.432 -6.933 1.00 69.56 199 PRO A C 1
ATOM 1327 O O . PRO A 1 199 ? -23.731 -13.634 -7.787 1.00 69.56 199 PRO A O 1
ATOM 1330 N N . SER A 1 200 ? -23.489 -15.570 -6.644 1.00 63.69 200 SER A N 1
ATOM 1331 C CA . SER A 1 200 ? -22.340 -16.017 -7.425 1.00 63.69 200 SER A CA 1
ATOM 1332 C C . SER A 1 200 ? -22.726 -15.963 -8.904 1.00 63.69 200 SER A C 1
ATOM 1334 O O . SER A 1 200 ? -23.823 -16.424 -9.238 1.00 63.69 200 SER A O 1
ATOM 1336 N N . PRO A 1 201 ? -21.891 -15.371 -9.780 1.00 72.00 201 PRO A N 1
ATOM 1337 C CA . PRO A 1 201 ? -22.198 -15.353 -11.200 1.00 72.00 201 PRO A CA 1
ATOM 1338 C C . PRO A 1 201 ? -22.483 -16.793 -11.641 1.00 72.00 201 PRO A C 1
ATOM 1340 O O . PRO A 1 201 ? -21.795 -17.706 -11.162 1.00 72.00 201 PRO A O 1
ATOM 1343 N N . PRO A 1 202 ? -23.507 -17.019 -12.488 1.00 80.69 202 PRO A N 1
ATOM 1344 C CA . PRO A 1 202 ? -23.799 -18.356 -12.976 1.00 80.69 202 PRO A CA 1
ATOM 1345 C C . PRO A 1 202 ? -22.497 -18.947 -13.525 1.00 80.69 202 PRO A C 1
ATOM 1347 O O . PRO A 1 202 ? -21.751 -18.222 -14.197 1.00 80.69 202 PRO A O 1
ATOM 1350 N N . PRO A 1 203 ? -22.173 -20.210 -13.188 1.00 77.62 203 PRO A N 1
ATOM 1351 C CA . PRO A 1 203 ? -20.957 -20.836 -13.678 1.00 77.62 203 PRO A CA 1
ATOM 1352 C C . PRO A 1 203 ? -20.901 -20.638 -15.195 1.00 77.62 203 PRO A C 1
ATOM 1354 O O . PRO A 1 203 ? -21.937 -20.802 -15.851 1.00 77.62 203 PRO A O 1
ATOM 1357 N N . PRO A 1 204 ? -19.747 -20.226 -15.752 1.00 74.81 204 PRO A N 1
ATOM 1358 C CA . PRO A 1 204 ? -19.635 -20.014 -17.184 1.00 74.81 204 PRO A CA 1
ATOM 1359 C C . PRO A 1 204 ? -20.122 -21.278 -17.886 1.00 74.81 204 PRO A C 1
ATOM 1361 O O . PRO A 1 204 ? -19.680 -22.379 -17.545 1.00 74.81 204 PRO A O 1
ATOM 1364 N N . SER A 1 205 ? -21.071 -21.113 -18.812 1.00 73.38 205 SER A N 1
ATOM 1365 C CA . SER A 1 205 ? -21.590 -22.205 -19.629 1.00 73.38 205 SER A CA 1
ATOM 1366 C C . SER A 1 205 ? -20.404 -23.007 -20.143 1.00 73.38 205 SER A C 1
ATOM 1368 O O . SER A 1 205 ? -19.483 -22.427 -20.724 1.00 73.38 205 SER A O 1
ATOM 1370 N N . SER A 1 206 ? -20.396 -24.315 -19.877 1.00 68.62 206 SER A N 1
ATOM 1371 C CA . SER A 1 206 ? -19.333 -25.200 -20.346 1.00 68.62 206 SER A CA 1
ATOM 1372 C C . SER A 1 206 ? -19.092 -24.921 -21.832 1.00 68.62 206 SER A C 1
ATOM 1374 O O . SER A 1 206 ? -20.072 -24.924 -22.589 1.00 68.62 206 SER A O 1
ATOM 1376 N N . PRO A 1 207 ? -17.847 -24.637 -22.257 1.00 74.62 207 PRO A N 1
ATOM 1377 C CA . PRO A 1 207 ? -17.574 -24.382 -23.659 1.00 74.62 207 PRO A CA 1
ATOM 1378 C C . PRO A 1 207 ? -18.088 -25.569 -24.485 1.00 74.62 207 PRO A C 1
ATOM 1380 O O . PRO A 1 207 ? -17.950 -26.715 -24.040 1.00 74.62 207 PRO A O 1
ATOM 1383 N N . PRO A 1 208 ? -18.714 -25.322 -25.651 1.00 80.69 208 PRO A N 1
ATOM 1384 C CA . PRO A 1 208 ? -19.145 -26.401 -26.524 1.00 80.69 208 PRO A CA 1
ATOM 1385 C C . PRO A 1 208 ? -17.948 -27.318 -26.813 1.00 80.69 208 PRO A C 1
ATOM 1387 O O . PRO A 1 208 ? -16.824 -26.818 -26.949 1.00 80.69 208 PRO A O 1
ATOM 1390 N N . PRO A 1 209 ? -18.158 -28.647 -26.873 1.00 75.06 209 PRO A N 1
ATOM 1391 C CA . PRO A 1 209 ? -17.086 -29.589 -27.155 1.00 75.06 209 PRO A CA 1
ATOM 1392 C C . PRO A 1 209 ? -16.357 -29.151 -28.424 1.00 75.06 209 PRO A C 1
ATOM 1394 O O . PRO A 1 209 ? -16.983 -28.896 -29.455 1.00 75.06 209 PRO A O 1
ATOM 1397 N N . SER A 1 210 ? -15.035 -29.006 -28.324 1.00 63.53 210 SER A N 1
ATOM 1398 C CA . SER A 1 210 ? -14.212 -28.629 -29.466 1.00 63.53 210 SER A CA 1
ATOM 1399 C C . SER A 1 210 ? -14.427 -29.644 -30.594 1.00 63.53 210 SER A C 1
ATOM 1401 O O . SER A 1 210 ? -14.442 -30.849 -30.319 1.00 63.53 210 SER A O 1
ATOM 1403 N N . PRO A 1 211 ? -14.610 -29.197 -31.850 1.00 76.06 211 PRO A N 1
ATOM 1404 C CA . PRO A 1 211 ? -14.706 -30.110 -32.978 1.00 76.06 211 PRO A CA 1
ATOM 1405 C C . PRO A 1 211 ? -13.447 -30.991 -33.036 1.00 76.06 211 PRO A C 1
ATOM 1407 O O . PRO A 1 211 ? -12.355 -30.509 -32.719 1.00 76.06 211 PRO A O 1
ATOM 1410 N N . PRO A 1 212 ? -13.576 -32.276 -33.410 1.00 72.81 212 PRO A N 1
ATOM 1411 C CA . PRO A 1 212 ? -12.441 -33.183 -33.494 1.00 72.81 212 PRO A CA 1
ATOM 1412 C C . PRO A 1 212 ? -11.383 -32.610 -34.442 1.00 72.81 212 PRO A C 1
ATOM 1414 O O . PRO A 1 212 ? -11.671 -32.312 -35.602 1.00 72.81 212 PRO A O 1
ATOM 1417 N N . SER A 1 213 ? -10.159 -32.438 -33.935 1.00 59.34 213 SER A N 1
ATOM 1418 C CA . SER A 1 213 ? -9.022 -31.990 -34.737 1.00 59.34 213 SER A CA 1
ATOM 1419 C C . SER A 1 213 ? -8.822 -32.920 -35.941 1.00 59.34 213 SER A C 1
ATOM 1421 O O . SER A 1 213 ? -8.836 -34.142 -35.761 1.00 59.34 213 SER A O 1
ATOM 1423 N N . PRO A 1 214 ? -8.590 -32.382 -37.154 1.00 71.00 214 PRO A N 1
ATOM 1424 C CA . PRO A 1 214 ? -8.172 -33.177 -38.302 1.00 71.00 214 PRO A CA 1
ATOM 1425 C C . PRO A 1 214 ? -6.922 -33.980 -37.935 1.00 71.00 214 PRO A C 1
ATOM 1427 O O . PRO A 1 214 ? -5.942 -33.421 -37.439 1.00 71.00 214 PRO A O 1
ATOM 1430 N N . GLY A 1 215 ? -6.973 -35.296 -38.143 1.00 57.97 215 GLY A N 1
ATOM 1431 C CA . GLY A 1 215 ? -5.843 -36.175 -37.869 1.00 57.97 215 GLY A CA 1
ATOM 1432 C C . GLY A 1 215 ? -4.600 -35.728 -38.652 1.00 57.97 215 GLY A C 1
ATOM 1433 O O . GLY A 1 215 ? -4.724 -35.345 -39.819 1.00 57.97 215 GLY A O 1
ATOM 1434 N N . PRO A 1 216 ? -3.404 -35.751 -38.041 1.00 67.12 216 PRO A N 1
ATOM 1435 C CA . PRO A 1 216 ? -2.175 -35.391 -38.733 1.00 67.12 216 PRO A CA 1
ATOM 1436 C C . PRO A 1 216 ? -1.926 -36.326 -39.933 1.00 67.12 216 PRO A C 1
ATOM 1438 O O . PRO A 1 216 ? -2.188 -37.530 -39.835 1.00 67.12 216 PRO A O 1
ATOM 1441 N N . PRO A 1 217 ? -1.406 -35.806 -41.062 1.00 68.94 217 PRO A N 1
ATOM 1442 C CA . PRO A 1 217 ? -1.039 -36.625 -42.210 1.00 68.94 217 PRO A CA 1
ATOM 1443 C C . PRO A 1 217 ? 0.010 -37.665 -41.805 1.00 68.94 217 PRO A C 1
ATOM 1445 O O . PRO A 1 217 ? 0.972 -37.363 -41.096 1.00 68.94 217 PRO A O 1
ATOM 1448 N N . SER A 1 218 ? -0.198 -38.910 -42.239 1.00 55.62 218 SER A N 1
ATOM 1449 C CA . SER A 1 218 ? 0.666 -40.036 -41.888 1.00 55.62 218 SER A CA 1
ATOM 1450 C C . SER A 1 218 ? 2.111 -39.784 -42.342 1.00 55.62 218 SER A C 1
ATOM 1452 O O . SER A 1 218 ? 2.327 -39.460 -43.512 1.00 55.62 218 SER A O 1
ATOM 1454 N N . PRO A 1 219 ? 3.113 -39.945 -41.458 1.00 69.25 219 PRO A N 1
ATOM 1455 C CA . PRO A 1 219 ? 4.507 -39.774 -41.836 1.00 69.25 219 PRO A CA 1
ATOM 1456 C C . PRO A 1 219 ? 4.951 -40.861 -42.834 1.00 69.25 219 PRO A C 1
ATOM 1458 O O . PRO A 1 219 ? 4.478 -42.002 -42.764 1.00 69.25 219 PRO A O 1
ATOM 1461 N N . PRO A 1 220 ? 5.871 -40.539 -43.760 1.00 66.75 220 PRO A N 1
ATOM 1462 C CA . PRO A 1 220 ? 6.422 -41.505 -44.705 1.00 66.75 220 PRO A CA 1
ATOM 1463 C C . PRO A 1 220 ? 7.149 -42.642 -43.971 1.00 66.75 220 PRO A C 1
ATOM 1465 O O . PRO A 1 220 ? 7.899 -42.411 -43.022 1.00 66.75 220 PRO A O 1
ATOM 1468 N N . ARG A 1 221 ? 6.918 -43.886 -44.418 1.00 59.62 221 ARG A N 1
ATOM 1469 C CA . ARG A 1 221 ? 7.514 -45.094 -43.824 1.00 59.62 221 ARG A CA 1
ATOM 1470 C C . ARG A 1 221 ? 9.051 -45.017 -43.845 1.00 59.62 221 ARG A C 1
ATOM 1472 O O . ARG A 1 221 ? 9.622 -44.836 -44.923 1.00 59.62 221 ARG A O 1
ATOM 1479 N N . PRO A 1 222 ? 9.729 -45.216 -42.700 1.00 64.62 222 PRO A N 1
ATOM 1480 C CA . PRO A 1 222 ? 11.183 -45.331 -42.648 1.00 64.62 222 PRO A CA 1
ATOM 1481 C C . PRO A 1 222 ? 11.685 -46.549 -43.437 1.00 64.62 222 PRO A C 1
ATOM 1483 O O . PRO A 1 222 ? 11.065 -47.614 -43.410 1.00 64.62 222 PRO A O 1
ATOM 1486 N N . LYS A 1 223 ? 12.826 -46.396 -44.125 1.00 61.53 223 LYS A N 1
ATOM 1487 C CA . LYS A 1 223 ? 13.524 -47.506 -44.795 1.00 61.53 223 LYS A CA 1
ATOM 1488 C C . LYS A 1 223 ? 14.006 -48.551 -43.769 1.00 61.53 223 LYS A C 1
ATOM 1490 O O . LYS A 1 223 ? 14.415 -48.158 -42.676 1.00 61.53 223 LYS A O 1
ATOM 1495 N N . PRO A 1 224 ? 14.009 -49.853 -44.119 1.00 66.00 224 PRO A N 1
ATOM 1496 C CA . PRO A 1 224 ? 14.498 -50.910 -43.238 1.00 66.00 224 PRO A CA 1
ATOM 1497 C C . PRO A 1 224 ? 15.981 -50.705 -42.884 1.00 66.00 224 PRO A C 1
ATOM 1499 O O . PRO A 1 224 ? 16.775 -50.422 -43.787 1.00 66.00 224 PRO A O 1
ATOM 1502 N N . PRO A 1 225 ? 16.371 -50.846 -41.606 1.00 70.56 225 PRO A N 1
ATOM 1503 C CA . PRO A 1 225 ? 17.769 -50.774 -41.205 1.00 70.56 225 PRO A CA 1
ATOM 1504 C C . PRO A 1 225 ? 18.562 -52.006 -41.689 1.00 70.56 225 PRO A C 1
ATOM 1506 O O . PRO A 1 225 ? 17.994 -53.095 -41.810 1.00 70.56 225 PRO A O 1
ATOM 1509 N N . PRO A 1 226 ? 19.871 -51.847 -41.966 1.00 69.88 226 PRO A N 1
ATOM 1510 C CA . PRO A 1 226 ? 20.749 -52.947 -42.357 1.00 69.88 226 PRO A CA 1
ATOM 1511 C C . PRO A 1 226 ? 20.933 -53.978 -41.226 1.00 69.88 226 PRO A C 1
ATOM 1513 O O . PRO A 1 226 ? 20.792 -53.634 -40.049 1.00 69.88 226 PRO A O 1
ATOM 1516 N N . PRO A 1 227 ? 21.251 -55.242 -41.571 1.00 68.81 227 PRO A N 1
ATOM 1517 C CA . PRO A 1 227 ? 21.394 -56.322 -40.603 1.00 68.81 227 PRO A CA 1
ATOM 1518 C C . PRO A 1 227 ? 22.561 -56.059 -39.633 1.00 68.81 227 PRO A C 1
ATOM 1520 O O . PRO A 1 227 ? 23.632 -55.628 -40.068 1.00 68.81 227 PRO A O 1
ATOM 1523 N N . PRO A 1 228 ? 22.375 -56.316 -38.326 1.00 65.31 228 PRO A N 1
ATOM 1524 C CA . PRO A 1 228 ? 23.403 -56.070 -37.326 1.00 65.31 228 PRO A CA 1
ATOM 1525 C C . PRO A 1 228 ? 24.581 -57.038 -37.485 1.00 65.31 228 PRO A C 1
ATOM 1527 O O . PRO A 1 228 ? 24.407 -58.248 -37.633 1.00 65.31 228 PRO A O 1
ATOM 1530 N N . THR A 1 229 ? 25.794 -56.491 -37.421 1.00 64.12 229 THR A N 1
ATOM 1531 C CA . THR A 1 229 ? 27.043 -57.255 -37.334 1.00 64.12 229 THR A CA 1
ATOM 1532 C C . THR A 1 229 ? 27.151 -57.997 -35.992 1.00 64.12 229 THR A C 1
ATOM 1534 O O . THR A 1 229 ? 26.701 -57.460 -34.977 1.00 64.12 229 THR A O 1
ATOM 1537 N N . PRO A 1 230 ? 27.771 -59.196 -35.950 1.00 68.81 230 PRO A N 1
ATOM 1538 C CA . PRO A 1 230 ? 27.915 -59.988 -34.727 1.00 68.81 230 PRO A CA 1
ATOM 1539 C C . PRO A 1 230 ? 28.664 -59.224 -33.628 1.00 68.81 230 PRO A C 1
ATOM 1541 O O . PRO A 1 230 ? 29.754 -58.700 -33.859 1.00 68.81 230 PRO A O 1
ATOM 1544 N N . LEU A 1 231 ? 28.080 -59.173 -32.429 1.00 62.81 231 LEU A N 1
ATOM 1545 C CA . LEU A 1 231 ? 28.711 -58.590 -31.244 1.00 62.81 231 LEU A CA 1
ATOM 1546 C C . LEU A 1 231 ? 29.839 -59.504 -30.723 1.00 62.81 231 LEU A C 1
ATOM 1548 O O . LEU A 1 231 ? 29.650 -60.721 -30.663 1.00 62.81 231 LEU A O 1
ATOM 1552 N N . PRO A 1 232 ? 30.991 -58.943 -30.312 1.00 70.88 232 PRO A N 1
ATOM 1553 C CA . PRO A 1 232 ? 32.048 -59.701 -29.649 1.00 70.88 232 PRO A CA 1
ATOM 1554 C C . PRO A 1 232 ? 31.593 -60.225 -28.273 1.00 70.88 232 PRO A C 1
ATOM 1556 O O . PRO A 1 232 ? 30.718 -59.622 -27.642 1.00 70.88 232 PRO A O 1
ATOM 1559 N N . PRO A 1 233 ? 32.178 -61.340 -27.789 1.00 72.62 233 PRO A N 1
ATOM 1560 C CA . PRO A 1 233 ? 31.812 -61.930 -26.508 1.00 72.62 233 PRO A CA 1
ATOM 1561 C C . PRO A 1 233 ? 32.112 -60.964 -25.349 1.00 72.62 233 PRO A C 1
ATOM 1563 O O . PRO A 1 233 ? 33.143 -60.283 -25.364 1.00 72.62 233 PRO A O 1
ATOM 1566 N N . PRO A 1 234 ? 31.226 -60.890 -24.342 1.00 69.06 234 PRO A N 1
ATOM 1567 C CA . PRO A 1 234 ? 31.395 -59.980 -23.221 1.00 69.06 234 PRO A CA 1
ATOM 1568 C C . PRO A 1 234 ? 32.626 -60.356 -22.377 1.00 69.06 234 PRO A C 1
ATOM 1570 O O . PRO A 1 234 ? 32.904 -61.543 -22.182 1.00 69.06 234 PRO A O 1
ATOM 1573 N N . PRO A 1 235 ? 33.363 -59.360 -21.853 1.00 72.44 235 PRO A N 1
ATOM 1574 C CA . PRO A 1 235 ? 34.494 -59.597 -20.967 1.00 72.44 235 PRO A CA 1
ATOM 1575 C C . PRO A 1 235 ? 34.042 -60.222 -19.633 1.00 72.44 235 PRO A C 1
ATOM 1577 O O . PRO A 1 235 ? 32.916 -59.978 -19.188 1.00 72.44 235 PRO A O 1
ATOM 1580 N N . PRO A 1 236 ? 34.911 -61.009 -18.970 1.00 68.50 236 PRO A N 1
ATOM 1581 C CA . PRO A 1 236 ? 34.597 -61.630 -17.689 1.00 68.50 236 PRO A CA 1
ATOM 1582 C C . PRO A 1 236 ? 34.289 -60.571 -16.626 1.00 68.50 236 PRO A C 1
ATOM 1584 O O . PRO A 1 236 ? 35.030 -59.603 -16.442 1.00 68.50 236 PRO A O 1
ATOM 1587 N N . THR A 1 237 ? 33.179 -60.770 -15.919 1.00 64.94 237 THR A N 1
ATOM 1588 C CA . THR A 1 237 ? 32.724 -59.914 -14.821 1.00 64.94 237 THR A CA 1
ATOM 1589 C C . THR A 1 237 ? 33.758 -59.877 -13.689 1.00 64.94 237 THR A C 1
ATOM 1591 O O . THR A 1 237 ? 34.167 -60.945 -13.222 1.00 64.94 237 THR A O 1
ATOM 1594 N N . PRO A 1 238 ? 34.163 -58.686 -13.206 1.00 72.19 238 PRO A N 1
ATOM 1595 C CA . PRO A 1 238 ? 35.045 -58.574 -12.053 1.00 72.19 238 PRO A CA 1
ATOM 1596 C C . PRO A 1 238 ? 34.385 -59.151 -10.790 1.00 72.19 238 PRO A C 1
ATOM 1598 O O . PRO A 1 238 ? 33.164 -59.048 -10.636 1.00 72.19 238 PRO A O 1
ATOM 1601 N N . PRO A 1 239 ? 35.169 -59.736 -9.865 1.00 73.81 239 PRO A N 1
ATOM 1602 C CA . PRO A 1 239 ? 34.641 -60.243 -8.607 1.00 73.81 239 PRO A CA 1
ATOM 1603 C C . PRO A 1 239 ? 34.038 -59.102 -7.770 1.00 73.81 239 PRO A C 1
ATOM 1605 O O . PRO A 1 239 ? 34.563 -57.983 -7.781 1.00 73.81 239 PRO A O 1
ATOM 1608 N N . PRO A 1 240 ? 32.950 -59.368 -7.028 1.00 72.12 240 PRO A N 1
ATOM 1609 C CA . PRO A 1 240 ? 32.288 -58.357 -6.218 1.00 72.12 240 PRO A CA 1
ATOM 1610 C C . PRO A 1 240 ? 33.250 -57.801 -5.153 1.00 72.12 240 PRO A C 1
ATOM 1612 O O . PRO A 1 240 ? 33.958 -58.575 -4.497 1.00 72.12 240 PRO A O 1
ATOM 1615 N N . PRO A 1 241 ? 33.293 -56.471 -4.958 1.00 70.44 241 PRO A N 1
ATOM 1616 C CA . PRO A 1 241 ? 34.108 -55.867 -3.916 1.00 70.44 241 PRO A CA 1
ATOM 1617 C C . PRO A 1 241 ? 33.651 -56.368 -2.542 1.00 70.44 241 PRO A C 1
ATOM 1619 O O . PRO A 1 241 ? 32.458 -56.404 -2.239 1.00 70.44 241 PRO A O 1
ATOM 1622 N N . LYS A 1 242 ? 34.619 -56.772 -1.709 1.00 67.12 242 LYS A N 1
ATOM 1623 C CA . LYS A 1 242 ? 34.371 -57.213 -0.333 1.00 67.12 242 LYS A CA 1
ATOM 1624 C C . LYS A 1 242 ? 33.661 -56.100 0.435 1.00 67.12 242 LYS A C 1
ATOM 1626 O O . LYS A 1 242 ? 34.110 -54.955 0.427 1.00 67.12 242 LYS A O 1
ATOM 1631 N N . SER A 1 243 ? 32.561 -56.459 1.086 1.00 63.59 243 SER A N 1
ATOM 1632 C CA . SER A 1 243 ? 31.757 -55.563 1.910 1.00 63.59 243 SER A CA 1
ATOM 1633 C C . SER A 1 243 ? 32.639 -54.873 2.960 1.00 63.59 243 SER A C 1
ATOM 1635 O O . SER A 1 243 ? 33.406 -55.563 3.639 1.00 63.59 243 SER A O 1
ATOM 1637 N N . PRO A 1 244 ? 32.566 -53.539 3.108 1.00 74.06 244 PRO A N 1
ATOM 1638 C CA . PRO A 1 244 ? 33.289 -52.852 4.166 1.00 74.06 244 PRO A CA 1
ATOM 1639 C C . PRO A 1 244 ? 32.766 -53.312 5.539 1.00 74.06 244 PRO A C 1
ATOM 1641 O O . PRO A 1 244 ? 31.566 -53.574 5.677 1.00 74.06 244 PRO A O 1
ATOM 1644 N N . PRO A 1 245 ? 33.640 -53.429 6.555 1.00 74.50 245 PRO A N 1
ATOM 1645 C CA . PRO A 1 245 ? 33.215 -53.762 7.906 1.00 74.50 245 PRO A CA 1
ATOM 1646 C C . PRO A 1 245 ? 32.245 -52.694 8.437 1.00 74.50 245 PRO A C 1
ATOM 1648 O O . PRO A 1 245 ? 32.393 -51.512 8.104 1.00 74.50 245 PRO A O 1
ATOM 1651 N N . PRO A 1 246 ? 31.250 -53.088 9.250 1.00 72.56 246 PRO A N 1
ATOM 1652 C CA . PRO A 1 246 ? 30.301 -52.149 9.827 1.00 72.56 246 PRO A CA 1
ATOM 1653 C C . PRO A 1 246 ? 31.047 -51.088 10.652 1.00 72.56 246 PRO A C 1
ATOM 1655 O O . PRO A 1 246 ? 31.983 -51.432 11.380 1.00 72.56 246 PRO A O 1
ATOM 1658 N N . PRO A 1 247 ? 30.664 -49.803 10.547 1.00 70.38 247 PRO A N 1
ATOM 1659 C CA . PRO A 1 247 ? 31.283 -48.748 11.332 1.00 70.38 247 PRO A CA 1
ATOM 1660 C C . PRO A 1 247 ? 31.086 -49.030 12.823 1.00 70.38 247 PRO A C 1
ATOM 1662 O O . PRO A 1 247 ? 29.969 -49.286 13.277 1.00 70.38 247 PRO A O 1
ATOM 1665 N N . SER A 1 248 ? 32.187 -48.991 13.576 1.00 65.88 248 SER A N 1
ATOM 1666 C CA . SER A 1 248 ? 32.179 -49.145 15.028 1.00 65.88 248 SER A CA 1
ATOM 1667 C C . SER A 1 248 ? 31.203 -48.149 15.665 1.00 65.88 248 SER A C 1
ATOM 1669 O O . SER A 1 248 ? 31.161 -46.988 15.242 1.00 65.88 248 SER A O 1
ATOM 1671 N N . PRO A 1 249 ? 30.425 -48.567 16.681 1.00 73.94 249 PRO A N 1
ATOM 1672 C CA . PRO A 1 249 ? 29.504 -47.675 17.365 1.00 73.94 249 PRO A CA 1
ATOM 1673 C C . PRO A 1 249 ? 30.268 -46.474 17.943 1.00 73.94 249 PRO A C 1
ATOM 1675 O O . PRO A 1 249 ? 31.373 -46.647 18.471 1.00 73.94 249 PRO A O 1
ATOM 1678 N N . PRO A 1 250 ? 29.712 -45.254 17.844 1.00 71.75 250 PRO A N 1
ATOM 1679 C CA . PRO A 1 250 ? 30.344 -44.078 18.415 1.00 71.75 250 PRO A CA 1
ATOM 1680 C C . PRO A 1 250 ? 30.515 -44.271 19.931 1.00 71.75 250 PRO A C 1
ATOM 1682 O O . PRO A 1 250 ? 29.603 -44.792 20.581 1.00 71.75 250 PRO A O 1
ATOM 1685 N N . PRO A 1 251 ? 31.659 -43.861 20.510 1.00 74.44 251 PRO A N 1
ATOM 1686 C CA . PRO A 1 251 ? 31.865 -43.945 21.947 1.00 74.44 251 PRO A CA 1
ATOM 1687 C C . PRO A 1 251 ? 30.760 -43.169 22.682 1.00 74.44 251 PRO A C 1
ATOM 1689 O O . PRO A 1 251 ? 30.321 -42.118 22.194 1.00 74.44 251 PRO A O 1
ATOM 1692 N N . PRO A 1 252 ? 30.288 -43.664 23.841 1.00 70.56 252 PRO A N 1
ATOM 1693 C CA . PRO A 1 252 ? 29.314 -42.948 24.650 1.00 70.56 252 PRO A CA 1
ATOM 1694 C C . PRO A 1 252 ? 29.856 -41.551 24.950 1.00 70.56 252 PRO A C 1
ATOM 1696 O 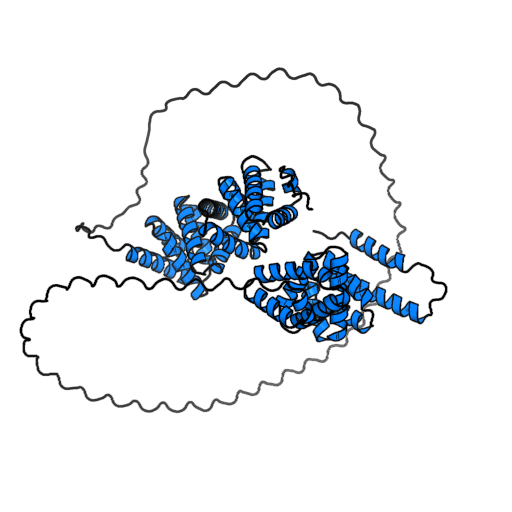O . PRO A 1 252 ? 30.981 -41.398 25.424 1.00 70.56 252 PRO A O 1
ATOM 1699 N N . LYS A 1 253 ? 29.063 -40.525 24.623 1.00 62.72 253 LYS A N 1
ATOM 1700 C CA . LYS A 1 253 ? 29.413 -39.133 24.910 1.00 62.72 253 LYS A CA 1
ATOM 1701 C C . LYS A 1 253 ? 29.673 -39.011 26.407 1.00 62.72 253 LYS A C 1
ATOM 1703 O O . LYS A 1 253 ? 28.777 -39.275 27.207 1.00 62.72 253 LYS A O 1
ATOM 1708 N N . SER A 1 254 ? 30.891 -38.610 26.759 1.00 62.97 254 SER A N 1
ATOM 1709 C CA . SER A 1 254 ? 31.260 -38.267 28.125 1.00 62.97 254 SER A CA 1
ATOM 1710 C C . SER A 1 254 ? 30.237 -37.275 28.687 1.00 62.97 254 SER A C 1
ATOM 1712 O O . SER A 1 254 ? 29.866 -36.334 27.974 1.00 62.97 254 SER A O 1
ATOM 1714 N N . PRO A 1 255 ? 29.753 -37.467 29.927 1.00 70.81 255 PRO A N 1
ATOM 1715 C CA . PRO A 1 255 ? 28.863 -36.505 30.552 1.00 70.81 255 PRO A CA 1
ATOM 1716 C C . PRO A 1 255 ? 29.548 -35.131 30.575 1.00 70.81 255 PRO A C 1
ATOM 1718 O O . PRO A 1 255 ? 30.759 -35.055 30.812 1.00 70.81 255 PRO A O 1
ATOM 1721 N N . PRO A 1 256 ? 28.807 -34.049 30.284 1.00 69.19 256 PRO A N 1
ATOM 1722 C CA . PRO A 1 256 ? 29.365 -32.708 30.309 1.00 69.19 256 PRO A CA 1
ATOM 1723 C C . PRO A 1 256 ? 29.977 -32.444 31.693 1.00 69.19 256 PRO A C 1
ATOM 1725 O O . PRO A 1 256 ? 29.345 -32.778 32.699 1.00 69.19 256 PRO A O 1
ATOM 1728 N N . PRO A 1 257 ? 31.194 -31.873 31.773 1.00 67.44 257 PRO A N 1
ATOM 1729 C CA . PRO A 1 257 ? 31.764 -31.478 33.051 1.00 67.44 257 PRO A CA 1
ATOM 1730 C C . PRO A 1 257 ? 30.781 -30.535 33.743 1.00 67.44 257 PRO A C 1
ATOM 1732 O O . PRO A 1 257 ? 30.293 -29.584 33.129 1.00 67.44 257 PRO A O 1
ATOM 1735 N N . HIS A 1 258 ? 30.462 -30.831 35.004 1.00 59.91 258 HIS A N 1
ATOM 1736 C CA . HIS A 1 258 ? 29.633 -29.966 35.828 1.00 59.91 258 HIS A CA 1
ATOM 1737 C C . HIS A 1 258 ? 30.201 -28.550 35.775 1.00 59.91 258 HIS A C 1
ATOM 1739 O O . HIS A 1 258 ? 31.345 -28.316 36.168 1.00 59.91 258 HIS A O 1
ATOM 1745 N N . SER A 1 259 ? 29.400 -27.618 35.265 1.00 59.56 259 SER A N 1
ATOM 1746 C CA . SER A 1 259 ? 29.698 -26.197 35.331 1.00 59.56 259 SER A CA 1
ATOM 1747 C C . SER A 1 259 ? 30.025 -25.858 36.789 1.00 59.56 259 SER A C 1
ATOM 1749 O O . SER A 1 259 ? 29.225 -26.209 37.666 1.00 59.56 259 SER A O 1
ATOM 1751 N N . PRO A 1 260 ? 31.168 -25.215 37.088 1.00 72.38 260 PRO A N 1
ATOM 1752 C CA . PRO A 1 260 ? 31.425 -24.746 38.439 1.00 72.38 260 PRO A CA 1
ATOM 1753 C C . PRO A 1 260 ? 30.259 -23.842 38.866 1.00 72.38 260 PRO A C 1
ATOM 1755 O O . PRO A 1 260 ? 29.745 -23.082 38.035 1.00 72.38 260 PRO A O 1
ATOM 1758 N N . PRO A 1 261 ? 29.800 -23.932 40.127 1.00 69.88 261 PRO A N 1
ATOM 1759 C CA . PRO A 1 261 ? 28.747 -23.058 40.613 1.00 69.88 261 PRO A CA 1
ATOM 1760 C C . PRO A 1 261 ? 29.172 -21.605 40.370 1.00 69.88 261 PRO A C 1
ATOM 1762 O O . PRO A 1 261 ? 30.335 -21.268 40.620 1.00 69.88 261 PRO A O 1
ATOM 1765 N N . PRO A 1 262 ? 28.271 -20.748 39.860 1.00 68.50 262 PRO A N 1
ATOM 1766 C CA . PRO A 1 262 ? 28.596 -19.351 39.638 1.00 68.50 262 PRO A CA 1
ATOM 1767 C C . PRO A 1 262 ? 29.131 -18.754 40.948 1.00 68.50 262 PRO A C 1
ATOM 1769 O O . PRO A 1 262 ? 28.565 -19.033 42.014 1.00 68.50 262 PRO A O 1
ATOM 1772 N N . PRO A 1 263 ? 30.227 -17.973 40.906 1.00 69.00 263 PRO A N 1
ATOM 1773 C CA . PRO A 1 263 ? 30.726 -17.297 42.091 1.00 69.00 263 PRO A CA 1
ATOM 1774 C C . PRO A 1 263 ? 29.578 -16.494 42.697 1.00 69.00 263 PRO A C 1
ATOM 1776 O O . PRO A 1 263 ? 28.884 -15.759 41.992 1.00 69.00 263 PRO A O 1
ATOM 1779 N N . ARG A 1 264 ? 29.346 -16.686 44.001 1.00 58.19 264 ARG A N 1
ATOM 1780 C CA . ARG A 1 264 ? 28.336 -15.928 44.741 1.00 58.19 264 ARG A CA 1
ATOM 1781 C C . ARG A 1 264 ? 28.609 -14.453 44.487 1.00 58.19 264 ARG A C 1
ATOM 1783 O O . ARG A 1 264 ? 29.696 -13.967 44.794 1.00 58.19 264 ARG A O 1
ATOM 1790 N N . SER A 1 265 ? 27.633 -13.768 43.902 1.00 56.56 265 SER A N 1
ATOM 1791 C CA . SER A 1 265 ? 27.661 -12.320 43.767 1.00 56.56 265 SER A CA 1
ATOM 1792 C C . SER A 1 265 ? 27.964 -11.718 45.144 1.00 56.56 265 SER A C 1
ATOM 1794 O O . SER A 1 265 ? 27.308 -12.116 46.115 1.00 56.56 265 SER A O 1
ATOM 1796 N N . PRO A 1 266 ? 28.962 -10.823 45.263 1.00 71.56 266 PRO A N 1
ATOM 1797 C CA . PRO A 1 266 ? 29.261 -10.172 46.528 1.00 71.56 266 PRO A CA 1
ATOM 1798 C C . PRO A 1 266 ? 27.992 -9.486 47.050 1.00 71.56 266 PRO A C 1
ATOM 1800 O O . PRO A 1 266 ? 27.200 -8.986 46.243 1.00 71.56 266 PRO A O 1
ATOM 1803 N N . PRO A 1 267 ? 27.760 -9.485 48.375 1.00 70.81 267 PRO A N 1
ATOM 1804 C CA . PRO A 1 267 ? 26.639 -8.758 48.944 1.00 70.81 267 PRO A CA 1
ATOM 1805 C C . PRO A 1 267 ? 26.710 -7.305 48.457 1.00 70.81 267 PRO A C 1
ATOM 1807 O O . PRO A 1 267 ? 27.805 -6.730 48.454 1.00 70.81 267 PRO A O 1
ATOM 1810 N N . PRO A 1 268 ? 25.586 -6.722 48.006 1.00 63.34 268 PRO A N 1
ATOM 1811 C CA . PRO A 1 268 ? 25.563 -5.332 47.587 1.00 63.34 268 PRO A CA 1
ATOM 1812 C C . PRO A 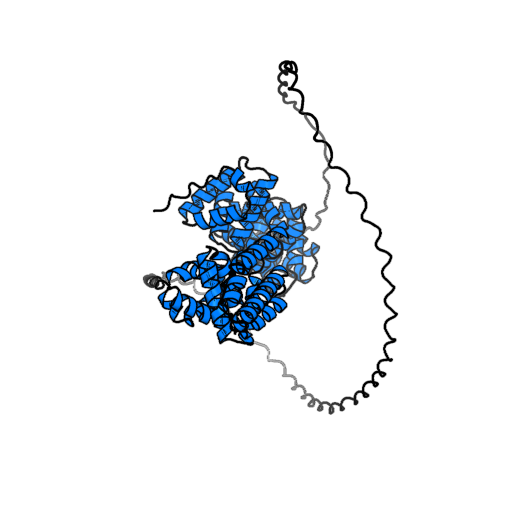1 268 ? 26.134 -4.489 48.723 1.00 63.34 268 PRO A C 1
ATOM 1814 O O . PRO A 1 268 ? 25.660 -4.564 49.858 1.00 63.34 268 PRO A O 1
ATOM 1817 N N . SER A 1 269 ? 27.199 -3.740 48.427 1.00 61.72 269 SER A N 1
ATOM 1818 C CA . SER A 1 269 ? 27.770 -2.806 49.388 1.00 61.72 269 SER A CA 1
ATOM 1819 C C . SER A 1 269 ? 26.647 -1.898 49.893 1.00 61.72 269 SER A C 1
ATOM 1821 O O . SER A 1 269 ? 25.837 -1.451 49.072 1.00 61.72 269 SER A O 1
ATOM 1823 N N . PRO A 1 270 ? 26.553 -1.649 51.212 1.00 67.88 270 PRO A N 1
ATOM 1824 C CA . PRO A 1 270 ? 25.543 -0.757 51.757 1.00 67.88 270 PRO A CA 1
ATOM 1825 C C . PRO A 1 270 ? 25.607 0.564 50.997 1.00 67.88 270 PRO A C 1
ATOM 1827 O O . PRO A 1 270 ? 26.655 1.213 50.954 1.00 67.88 270 PRO A O 1
ATOM 1830 N N . GLN A 1 271 ? 24.501 0.910 50.333 1.00 58.34 271 GLN A N 1
ATOM 1831 C CA . GLN A 1 271 ? 24.372 2.180 49.638 1.00 58.34 271 GLN A CA 1
ATOM 1832 C C . GLN A 1 271 ? 24.686 3.280 50.646 1.00 58.34 271 GLN A C 1
ATOM 1834 O O . GLN A 1 271 ? 24.045 3.377 51.694 1.00 58.34 271 GLN A O 1
ATOM 1839 N N . SER A 1 272 ? 25.711 4.077 50.345 1.00 62.94 272 SER A N 1
ATOM 1840 C CA . SER A 1 272 ? 26.004 5.273 51.118 1.00 62.94 272 SER A CA 1
ATOM 1841 C C . SER A 1 272 ? 24.741 6.138 51.157 1.00 62.94 272 SER A C 1
ATOM 1843 O O . SER A 1 272 ? 24.077 6.270 50.121 1.00 62.94 272 SER A O 1
ATOM 1845 N N . PRO A 1 273 ? 24.376 6.698 52.323 1.00 71.69 273 PRO A N 1
ATOM 1846 C CA . PRO A 1 273 ? 23.206 7.551 52.424 1.00 71.69 273 PRO A CA 1
ATOM 1847 C C . PRO A 1 273 ? 23.323 8.688 51.400 1.00 71.69 273 PRO A C 1
ATOM 1849 O O . PRO A 1 273 ? 24.423 9.218 51.200 1.00 71.69 273 PRO A O 1
ATOM 1852 N N . PRO A 1 274 ? 22.218 9.047 50.725 1.00 67.25 274 PRO A N 1
ATOM 1853 C CA . PRO A 1 274 ? 22.224 10.150 49.781 1.00 67.25 274 PRO A CA 1
ATOM 1854 C C . PRO A 1 274 ? 22.771 11.405 50.478 1.00 67.25 274 PRO A C 1
ATOM 1856 O O . PRO A 1 274 ? 22.402 11.669 51.628 1.00 67.25 274 PRO A O 1
ATOM 1859 N N . PRO A 1 275 ? 23.665 12.171 49.825 1.00 72.75 275 PRO A N 1
ATOM 1860 C CA . PRO A 1 275 ? 24.177 13.402 50.402 1.00 72.75 275 PRO A CA 1
ATOM 1861 C C . PRO A 1 275 ? 23.001 14.333 50.742 1.00 72.75 275 PRO A C 1
ATOM 1863 O O . PRO A 1 275 ? 22.023 14.366 49.986 1.00 72.75 275 PRO A O 1
ATOM 1866 N N . PRO A 1 276 ? 23.079 15.093 51.851 1.00 71.56 276 PRO A N 1
ATOM 1867 C CA . PRO A 1 276 ? 22.058 16.065 52.212 1.00 71.56 276 PRO A CA 1
ATOM 1868 C C . PRO A 1 276 ? 21.745 16.957 51.012 1.00 71.56 276 PRO A C 1
ATOM 1870 O O . PRO A 1 276 ? 22.657 17.508 50.388 1.00 71.56 276 PRO A O 1
ATOM 1873 N N . ALA A 1 277 ? 20.459 17.063 50.671 1.00 56.78 277 ALA A N 1
ATOM 1874 C CA . ALA A 1 277 ? 20.000 17.948 49.614 1.00 56.78 277 ALA A CA 1
ATOM 1875 C C . ALA A 1 277 ? 20.572 19.348 49.870 1.00 56.78 277 ALA A C 1
ATOM 1877 O O . ALA A 1 277 ? 20.364 19.926 50.937 1.00 56.78 277 ALA A O 1
ATOM 1878 N N . LYS A 1 278 ? 21.339 19.869 48.906 1.00 62.06 278 LYS A N 1
ATOM 1879 C CA . LYS A 1 278 ? 21.852 21.237 48.978 1.00 62.06 278 LYS A CA 1
ATOM 1880 C C . LYS A 1 278 ? 20.656 22.172 49.111 1.00 62.06 278 LYS A C 1
ATOM 1882 O O . LYS A 1 278 ? 19.742 22.112 48.288 1.00 62.06 278 LYS A O 1
ATOM 1887 N N . SER A 1 279 ? 20.677 23.002 50.153 1.00 60.38 279 SER A N 1
ATOM 1888 C CA . SER A 1 279 ? 19.672 24.030 50.392 1.00 60.38 279 SER A CA 1
ATOM 1889 C C . SER A 1 279 ? 19.416 24.826 49.109 1.00 60.38 279 SER A C 1
ATOM 1891 O O . SER A 1 279 ? 20.382 25.198 48.432 1.00 60.38 279 SER A O 1
ATOM 1893 N N . PRO A 1 280 ? 18.145 25.077 48.753 1.00 65.81 280 PRO A N 1
ATOM 1894 C CA . PRO A 1 280 ? 17.822 25.874 47.583 1.00 65.81 280 PRO A CA 1
ATOM 1895 C C . PRO A 1 280 ? 18.457 27.267 47.718 1.00 65.81 280 PRO A C 1
ATOM 1897 O O . PRO A 1 280 ? 18.424 27.848 48.808 1.00 65.81 280 PRO A O 1
ATOM 1900 N N . PRO A 1 281 ? 19.061 27.804 46.643 1.00 69.62 281 PRO A N 1
ATOM 1901 C CA . PRO A 1 281 ? 19.579 29.162 46.657 1.00 69.62 281 PRO A CA 1
ATOM 1902 C C . PRO A 1 281 ? 18.439 30.156 46.940 1.00 69.62 281 PRO A C 1
ATOM 1904 O O . PRO A 1 281 ? 17.291 29.894 46.563 1.00 69.62 281 PRO A O 1
ATOM 1907 N N . PRO A 1 282 ? 18.733 31.289 47.602 1.00 63.84 282 PRO A N 1
ATOM 1908 C CA . PRO A 1 282 ? 17.744 32.320 47.877 1.00 63.84 282 PRO A CA 1
ATOM 1909 C C . PRO A 1 282 ? 17.074 32.755 46.573 1.00 63.84 282 PRO A C 1
ATOM 1911 O O . PRO A 1 282 ? 17.746 33.059 45.586 1.00 63.84 282 PRO A O 1
ATOM 1914 N N . ILE A 1 283 ? 15.741 32.747 46.587 1.00 46.62 283 ILE A N 1
ATOM 1915 C CA . ILE A 1 283 ? 14.884 33.199 45.493 1.00 46.62 283 ILE A CA 1
ATOM 1916 C C . ILE A 1 283 ? 15.300 34.632 45.158 1.00 46.62 283 ILE A C 1
ATOM 1918 O O . ILE A 1 283 ? 15.040 35.558 45.924 1.00 46.62 283 ILE A O 1
ATOM 1922 N N . GLN A 1 284 ? 15.985 34.806 44.028 1.00 54.41 284 GLN A N 1
ATOM 1923 C CA . GLN A 1 284 ? 16.205 36.127 43.465 1.00 54.41 284 GLN A CA 1
ATOM 1924 C C . GLN A 1 284 ? 14.850 36.659 43.008 1.00 54.41 284 GLN A C 1
ATOM 1926 O O . GLN A 1 284 ? 14.115 35.983 42.285 1.00 54.41 284 GLN A O 1
ATOM 1931 N N . SER A 1 285 ? 14.517 37.859 43.478 1.00 59.03 285 SER A N 1
ATOM 1932 C CA . SER A 1 285 ? 13.329 38.603 43.082 1.00 59.03 285 SER A CA 1
ATOM 1933 C C . SER A 1 285 ? 13.177 38.600 41.555 1.00 59.03 285 SER A C 1
ATOM 1935 O O . SER A 1 285 ? 14.175 38.788 40.853 1.00 59.03 285 SER A O 1
ATOM 1937 N N . PRO A 1 286 ? 11.959 38.396 41.026 1.00 66.00 286 PRO A N 1
ATOM 1938 C CA . PRO A 1 286 ? 11.738 38.328 39.590 1.00 66.00 286 PRO A CA 1
ATOM 1939 C C . PRO A 1 286 ? 12.229 39.618 38.907 1.00 66.00 286 PRO A C 1
ATOM 1941 O O . PRO A 1 286 ? 11.917 40.716 39.383 1.00 66.00 286 PRO A O 1
ATOM 1944 N N . PRO A 1 287 ? 13.002 39.519 37.809 1.00 59.78 287 PRO A N 1
ATOM 1945 C CA . PRO A 1 287 ? 13.415 40.685 37.043 1.00 59.78 287 PRO A CA 1
ATOM 1946 C C . PRO A 1 287 ? 12.177 41.401 36.491 1.00 59.78 287 PRO A C 1
ATOM 1948 O O . PRO A 1 287 ? 11.236 40.760 36.021 1.00 59.78 287 PRO A O 1
ATOM 1951 N N . LYS A 1 288 ? 12.180 42.740 36.563 1.00 60.94 288 LYS A N 1
ATOM 1952 C CA . LYS A 1 288 ? 11.135 43.593 35.983 1.00 60.94 288 LYS A CA 1
ATOM 1953 C C . LYS A 1 288 ? 10.883 43.174 34.533 1.00 60.94 288 LYS A C 1
ATOM 1955 O O . LYS A 1 288 ? 11.801 43.171 33.716 1.00 60.94 288 LYS A O 1
ATOM 1960 N N . GLN A 1 289 ? 9.632 42.825 34.253 1.00 59.62 289 GLN A N 1
ATOM 1961 C CA . GLN A 1 289 ? 9.126 42.524 32.923 1.00 59.62 289 GLN A CA 1
ATOM 1962 C C . GLN A 1 289 ? 9.478 43.681 31.968 1.00 59.62 289 GLN A C 1
ATOM 1964 O O . GLN A 1 289 ? 9.150 44.827 32.285 1.00 59.62 289 GLN A O 1
ATOM 1969 N N . PRO A 1 290 ? 10.155 43.417 30.835 1.00 61.53 290 PRO A N 1
ATOM 1970 C CA . PRO A 1 290 ? 10.387 44.425 29.811 1.00 61.53 290 PRO A CA 1
ATOM 1971 C C . PRO A 1 290 ? 9.050 44.977 29.317 1.00 61.53 290 PRO A C 1
ATOM 1973 O O . PRO A 1 290 ? 8.128 44.212 29.021 1.00 61.53 290 PRO A O 1
ATOM 1976 N N . GLU A 1 291 ? 8.951 46.301 29.259 1.00 64.94 291 GLU A N 1
ATOM 1977 C CA . GLU A 1 291 ? 7.803 47.007 28.700 1.00 64.94 291 GLU A CA 1
ATOM 1978 C C . GLU A 1 291 ? 7.541 46.531 27.258 1.00 64.94 291 GLU A C 1
ATOM 1980 O O . GLU A 1 291 ? 8.494 46.333 26.494 1.00 64.94 291 GLU A O 1
ATOM 1985 N N . PRO A 1 292 ? 6.273 46.308 26.871 1.00 70.44 292 PRO A N 1
ATOM 1986 C CA . PRO A 1 292 ? 5.938 45.907 25.513 1.00 70.44 292 PRO A CA 1
ATOM 1987 C C . PRO A 1 292 ? 6.402 46.974 24.504 1.00 70.44 292 PRO A C 1
ATOM 1989 O O . PRO A 1 292 ? 6.217 48.169 24.747 1.00 70.44 292 PRO A O 1
ATOM 1992 N N . PRO A 1 293 ? 6.994 46.571 23.364 1.00 69.00 293 PRO A N 1
ATOM 1993 C CA . PRO A 1 293 ? 7.456 47.511 22.354 1.00 69.00 293 PRO A CA 1
ATOM 1994 C C . PRO A 1 293 ? 6.282 48.309 21.776 1.00 69.00 293 PRO A C 1
ATOM 1996 O O . PRO A 1 293 ? 5.248 47.751 21.405 1.00 69.00 293 PRO A O 1
ATOM 1999 N N . VAL A 1 294 ? 6.474 49.626 21.694 1.00 73.25 294 VAL A N 1
ATOM 2000 C CA . VAL A 1 294 ? 5.540 50.576 21.081 1.00 73.25 294 VAL A CA 1
ATOM 2001 C C . VAL A 1 294 ? 5.264 50.154 19.629 1.00 73.25 294 VAL A C 1
ATOM 2003 O O . VAL A 1 294 ? 6.215 49.857 18.898 1.00 73.25 294 VAL A O 1
ATOM 2006 N N . PRO A 1 295 ? 3.993 50.113 19.186 1.00 72.50 295 PRO A N 1
ATOM 2007 C CA . PRO A 1 295 ? 3.656 49.761 17.813 1.00 72.50 295 PRO A CA 1
ATOM 2008 C C . PRO A 1 295 ? 4.298 50.743 16.816 1.00 72.50 295 PRO A C 1
ATOM 2010 O O . PRO A 1 295 ? 4.329 51.949 17.077 1.00 72.50 295 PRO A O 1
ATOM 2013 N N . PRO A 1 296 ? 4.810 50.256 15.671 1.00 73.88 296 PRO A N 1
ATOM 2014 C CA . PRO A 1 296 ? 5.408 51.116 14.660 1.00 73.88 296 PRO A CA 1
ATOM 2015 C C . PRO A 1 296 ? 4.365 52.082 14.070 1.00 73.88 296 PRO A C 1
ATOM 2017 O O . PRO A 1 296 ? 3.189 51.720 13.948 1.00 73.88 296 PRO A O 1
ATOM 2020 N N . PRO A 1 297 ? 4.774 53.306 13.687 1.00 78.88 297 PRO A N 1
ATOM 2021 C CA . PRO A 1 297 ? 3.873 54.278 13.085 1.00 78.88 297 PRO A CA 1
ATOM 2022 C C . PRO A 1 297 ? 3.302 53.763 11.749 1.00 78.88 297 PRO A C 1
ATOM 2024 O O . PRO A 1 297 ? 3.971 53.007 11.039 1.00 78.88 297 PRO A O 1
ATOM 2027 N N . PRO A 1 298 ? 2.074 54.174 11.384 1.00 68.62 298 PRO A N 1
ATOM 2028 C CA . PRO A 1 298 ? 1.442 53.780 10.131 1.00 68.62 298 PRO A CA 1
ATOM 2029 C C . PRO A 1 298 ? 2.272 54.227 8.919 1.00 68.62 298 PRO A C 1
ATOM 2031 O O . PRO A 1 298 ? 2.739 55.364 8.849 1.00 68.62 298 PRO A O 1
ATOM 2034 N N . ASN A 1 299 ? 2.447 53.309 7.963 1.00 64.44 299 ASN A N 1
ATOM 2035 C CA . ASN A 1 299 ? 3.205 53.541 6.734 1.00 64.44 299 ASN A CA 1
ATOM 2036 C C . ASN A 1 299 ? 2.649 54.743 5.943 1.00 64.44 299 ASN A C 1
ATOM 2038 O O . ASN A 1 299 ? 1.430 54.850 5.777 1.00 64.44 299 ASN A O 1
ATOM 2042 N N . PRO A 1 300 ? 3.518 55.613 5.394 1.00 70.75 300 PRO A N 1
ATOM 2043 C CA . PRO A 1 300 ? 3.088 56.691 4.514 1.00 70.75 300 PRO A CA 1
ATOM 2044 C C . PRO A 1 300 ? 2.501 56.138 3.201 1.00 70.75 300 PRO A C 1
ATOM 2046 O O . PRO A 1 300 ? 2.907 55.063 2.746 1.00 70.75 300 PRO A O 1
ATOM 2049 N N . PRO A 1 301 ? 1.566 56.867 2.563 1.00 69.88 301 PRO A N 1
ATOM 2050 C CA . PRO A 1 301 ? 0.960 56.446 1.306 1.00 69.88 301 PRO A CA 1
ATOM 2051 C C . PRO A 1 301 ? 2.015 56.306 0.191 1.00 69.88 301 PRO A C 1
ATOM 2053 O O . PRO A 1 301 ? 2.988 57.070 0.156 1.00 69.88 301 PRO A O 1
ATOM 2056 N N . PRO A 1 302 ? 1.840 55.342 -0.731 1.00 58.97 302 PRO A N 1
ATOM 2057 C CA . PRO A 1 302 ? 2.811 55.060 -1.780 1.00 58.97 302 PRO A CA 1
ATOM 2058 C C . PRO A 1 302 ? 2.993 56.272 -2.701 1.00 58.97 302 PRO A C 1
ATOM 2060 O O . PRO A 1 302 ? 2.041 56.776 -3.296 1.00 58.97 302 PRO A O 1
ATOM 2063 N N . ARG A 1 303 ? 4.244 56.730 -2.835 1.00 56.91 303 ARG A N 1
ATOM 2064 C CA . ARG A 1 303 ? 4.629 57.727 -3.838 1.00 56.91 303 ARG A CA 1
ATOM 2065 C C . ARG A 1 303 ? 4.523 57.105 -5.230 1.00 56.91 303 ARG A C 1
ATOM 2067 O O . ARG A 1 303 ? 5.076 56.039 -5.488 1.00 56.91 303 ARG A O 1
ATOM 2074 N N . SER A 1 304 ? 3.831 57.797 -6.127 1.00 46.78 304 SER A N 1
ATOM 2075 C CA . SER A 1 304 ? 3.745 57.488 -7.553 1.00 46.78 304 SER A CA 1
ATOM 2076 C C . SER A 1 304 ? 5.129 57.569 -8.206 1.00 46.78 304 SER A C 1
ATOM 2078 O O . SER A 1 304 ? 5.656 58.664 -8.405 1.00 46.78 304 SER A O 1
ATOM 2080 N N . PHE A 1 305 ? 5.721 56.422 -8.542 1.00 57.00 305 PHE A N 1
ATOM 2081 C CA . PHE A 1 305 ? 6.916 56.373 -9.384 1.00 57.00 305 PHE A CA 1
ATOM 2082 C C . PHE A 1 305 ? 6.543 56.529 -10.872 1.00 57.00 305 PHE A C 1
ATOM 2084 O O . PHE A 1 305 ? 5.509 56.008 -11.301 1.00 57.00 305 PHE A O 1
ATOM 2091 N N . PRO A 1 306 ? 7.365 57.238 -11.669 1.00 55.38 306 PRO A N 1
ATOM 2092 C CA . PRO A 1 306 ? 7.142 57.424 -13.097 1.00 55.38 306 PRO A CA 1
ATOM 2093 C C . PRO A 1 306 ? 7.291 56.114 -13.885 1.00 55.38 306 PRO A C 1
ATOM 2095 O O . PRO A 1 306 ? 8.138 55.267 -13.605 1.00 55.38 306 PRO A O 1
ATOM 2098 N N . ARG A 1 307 ? 6.427 55.983 -14.892 1.00 51.94 307 ARG A N 1
ATOM 2099 C CA . ARG A 1 307 ? 6.286 54.852 -15.814 1.00 51.94 307 ARG A CA 1
ATOM 2100 C C . ARG A 1 307 ? 7.596 54.616 -16.594 1.00 51.94 307 ARG A C 1
ATOM 2102 O O . ARG A 1 307 ? 8.083 55.565 -17.208 1.00 51.94 307 ARG A O 1
ATOM 2109 N N . PRO A 1 308 ? 8.158 53.394 -16.622 1.00 56.91 308 PRO A N 1
ATOM 2110 C CA . PRO A 1 308 ? 9.312 53.099 -17.467 1.00 56.91 308 PRO A CA 1
ATOM 2111 C C . PRO A 1 308 ? 8.928 53.125 -18.963 1.00 56.91 308 PRO A C 1
ATOM 2113 O O . PRO A 1 308 ? 7.790 52.781 -19.307 1.00 56.91 308 PRO A O 1
ATOM 2116 N N . PRO A 1 309 ? 9.845 53.545 -19.858 1.00 66.75 309 PRO A N 1
ATOM 2117 C CA . PRO A 1 309 ? 9.607 53.584 -21.300 1.00 66.75 309 PRO A CA 1
ATOM 2118 C C . PRO A 1 309 ? 9.480 52.170 -21.900 1.00 66.75 309 PRO A C 1
ATOM 2120 O O . PRO A 1 309 ? 9.997 51.208 -21.326 1.00 66.75 309 PRO A O 1
ATOM 2123 N N . PRO A 1 310 ? 8.798 52.022 -23.053 1.00 55.97 310 PRO A N 1
ATOM 2124 C CA . PRO A 1 310 ? 8.606 50.728 -23.699 1.00 55.97 310 PRO A CA 1
ATOM 2125 C C . PRO A 1 310 ? 9.950 50.117 -24.116 1.00 55.97 310 PRO A C 1
ATOM 2127 O O . PRO A 1 310 ? 10.737 50.731 -24.836 1.00 55.97 310 PRO A O 1
ATOM 2130 N N . SER A 1 311 ? 10.200 48.898 -23.637 1.00 46.34 311 SER A N 1
ATOM 2131 C CA . SER A 1 311 ? 11.371 48.098 -23.987 1.00 46.34 311 SER A CA 1
ATOM 2132 C C . SER A 1 311 ? 11.265 47.632 -25.442 1.00 46.34 311 SER A C 1
ATOM 2134 O O . SER A 1 311 ? 10.221 47.136 -25.866 1.00 46.34 311 SER A O 1
ATOM 2136 N N . GLN A 1 312 ? 12.336 47.843 -26.205 1.00 45.88 312 GLN A N 1
ATOM 2137 C CA . GLN A 1 312 ? 12.450 47.477 -27.614 1.00 45.88 312 GLN A CA 1
ATOM 2138 C C . GLN A 1 312 ? 12.506 45.952 -27.781 1.00 45.88 312 GLN A C 1
ATOM 2140 O O . GLN A 1 312 ? 13.164 45.253 -27.011 1.00 45.88 312 GLN A O 1
ATOM 2145 N N . SER A 1 313 ? 11.815 45.451 -28.805 1.00 45.19 313 SER A N 1
ATOM 2146 C CA . SER A 1 313 ? 11.789 44.042 -29.202 1.00 45.19 313 SER A CA 1
ATOM 2147 C C . SER A 1 313 ? 13.195 43.499 -29.505 1.00 45.19 313 SER A C 1
ATOM 2149 O O . SER A 1 313 ? 13.947 44.160 -30.224 1.00 45.19 313 SER A O 1
ATOM 2151 N N . PRO A 1 314 ? 13.558 42.290 -29.038 1.00 57.31 314 PRO A N 1
ATOM 2152 C CA . PRO A 1 314 ? 14.822 41.664 -29.413 1.00 57.31 314 PRO A CA 1
ATOM 2153 C C . PRO A 1 314 ? 14.801 41.180 -30.881 1.00 57.31 314 PRO A C 1
ATOM 2155 O O . PRO A 1 314 ? 13.769 40.689 -31.348 1.00 57.31 314 PRO A O 1
ATOM 2158 N N . PRO A 1 315 ? 15.923 41.294 -31.619 1.00 49.09 315 PRO A N 1
ATOM 2159 C CA . PRO A 1 315 ? 16.029 40.833 -33.002 1.00 49.09 315 PRO A CA 1
ATOM 2160 C C . PRO A 1 315 ? 16.054 39.299 -33.101 1.00 49.09 315 PRO A C 1
ATOM 2162 O O . PRO A 1 315 ? 16.671 38.612 -32.287 1.00 49.09 315 PRO A O 1
ATOM 2165 N N . GLN A 1 316 ? 15.385 38.769 -34.131 1.00 47.81 316 GLN A N 1
ATOM 2166 C CA . GLN A 1 316 ? 15.410 37.351 -34.500 1.00 47.81 316 GLN A CA 1
ATOM 2167 C C . GLN A 1 316 ? 16.837 36.883 -34.843 1.00 47.81 316 GLN A C 1
ATOM 2169 O O . GLN A 1 316 ? 17.535 37.576 -35.587 1.00 47.81 316 GLN A O 1
ATOM 2174 N N . PRO A 1 317 ? 17.263 35.686 -34.398 1.00 44.47 317 PRO A N 1
ATOM 2175 C CA . PRO A 1 317 ? 18.517 35.097 -34.846 1.00 44.47 317 PRO A CA 1
ATOM 2176 C C . PRO A 1 317 ? 18.386 34.527 -36.268 1.00 44.47 317 PRO A C 1
ATOM 2178 O O . PRO A 1 317 ? 17.504 33.717 -36.556 1.00 44.47 317 PRO A O 1
ATOM 2181 N N . GLN A 1 318 ? 19.293 34.948 -37.152 1.00 50.25 318 GLN A N 1
ATOM 2182 C CA . GLN A 1 318 ? 19.519 34.340 -38.464 1.00 50.25 318 GLN A CA 1
ATOM 2183 C C . GLN A 1 318 ? 20.300 33.016 -38.326 1.00 50.25 318 GLN A C 1
ATOM 2185 O O . GLN A 1 318 ? 21.136 32.895 -37.428 1.00 50.25 318 GLN A O 1
ATOM 2190 N N . PRO A 1 319 ? 20.074 32.026 -39.211 1.00 40.69 319 PRO A N 1
ATOM 2191 C CA . PRO A 1 319 ? 20.798 30.760 -39.185 1.00 40.69 319 PRO A CA 1
ATOM 2192 C C . PRO A 1 319 ? 22.176 30.893 -39.852 1.00 40.69 319 PRO A C 1
ATOM 2194 O O . PRO A 1 319 ? 22.274 31.105 -41.060 1.00 40.69 319 PRO A O 1
ATOM 2197 N N . SER A 1 320 ? 23.245 30.715 -39.075 1.00 38.84 320 SER A N 1
ATOM 2198 C CA . SER A 1 320 ? 24.605 30.571 -39.604 1.00 38.84 320 SER A CA 1
ATOM 2199 C C . SER A 1 320 ? 24.909 29.104 -39.910 1.00 38.84 320 SER A C 1
ATOM 2201 O O . SER A 1 320 ? 24.959 28.261 -39.015 1.00 38.84 320 SER A O 1
ATOM 2203 N N . LEU A 1 321 ? 25.148 28.825 -41.191 1.00 41.78 321 LEU A N 1
ATOM 2204 C CA . LEU A 1 321 ? 25.854 27.648 -41.693 1.00 41.78 321 LEU A CA 1
ATOM 2205 C C . LEU A 1 321 ? 27.280 27.617 -41.121 1.00 41.78 321 LEU A C 1
ATOM 2207 O O . LEU A 1 321 ? 28.045 28.552 -41.349 1.00 41.78 321 LEU A O 1
ATOM 2211 N N . ILE A 1 322 ? 27.661 26.531 -40.440 1.00 36.84 322 ILE A N 1
ATOM 2212 C CA . ILE A 1 322 ? 29.068 26.208 -40.166 1.00 36.84 322 ILE A CA 1
ATOM 2213 C C . ILE A 1 322 ? 29.376 24.819 -40.721 1.00 36.84 322 ILE A C 1
ATOM 2215 O O . ILE A 1 322 ? 28.797 23.806 -40.330 1.00 36.84 322 ILE A O 1
ATOM 2219 N N . VAL A 1 323 ? 30.311 24.832 -41.663 1.00 36.72 323 VAL A N 1
ATOM 2220 C CA . VAL A 1 323 ? 31.002 23.707 -42.280 1.00 36.72 323 VAL A CA 1
ATOM 2221 C C . VAL A 1 323 ? 32.146 23.259 -41.364 1.00 36.72 323 VAL A C 1
ATOM 2223 O O . VAL A 1 323 ? 32.944 24.088 -40.950 1.00 36.72 323 VAL A O 1
ATOM 2226 N N . GLY A 1 324 ? 32.227 21.944 -41.126 1.00 33.44 324 GLY A N 1
ATOM 2227 C CA . GLY A 1 324 ? 33.454 21.138 -41.027 1.00 33.44 324 GLY A CA 1
ATOM 2228 C C . GLY A 1 324 ? 34.442 21.375 -39.876 1.00 33.44 324 GLY A C 1
ATOM 2229 O O . GLY A 1 324 ? 35.054 22.431 -39.780 1.00 33.44 324 GLY A O 1
ATOM 2230 N N . SER A 1 325 ? 34.750 20.308 -39.125 1.00 32.03 325 SER A N 1
ATOM 2231 C CA . SER A 1 325 ? 36.079 19.648 -39.117 1.00 32.03 325 SER A CA 1
ATOM 2232 C C . SER A 1 325 ? 36.232 18.650 -37.958 1.00 32.03 325 SER A C 1
ATOM 2234 O O . SER A 1 325 ? 35.820 18.950 -36.847 1.00 32.03 325 SER A O 1
ATOM 2236 N N . ALA A 1 326 ? 36.898 17.523 -38.260 1.00 32.38 326 ALA A N 1
ATOM 2237 C CA . ALA A 1 326 ? 37.717 16.657 -37.389 1.00 32.38 326 ALA A CA 1
ATOM 2238 C C . ALA A 1 326 ? 37.063 16.098 -36.097 1.00 32.38 326 ALA A C 1
ATOM 2240 O O . ALA A 1 326 ? 36.677 16.826 -35.201 1.00 32.38 326 ALA A O 1
ATOM 2241 N N . GLY A 1 327 ? 36.907 14.791 -35.883 1.00 34.44 327 GLY A N 1
ATOM 2242 C CA . GLY A 1 327 ? 37.870 13.722 -36.118 1.00 34.44 327 GLY A CA 1
ATOM 2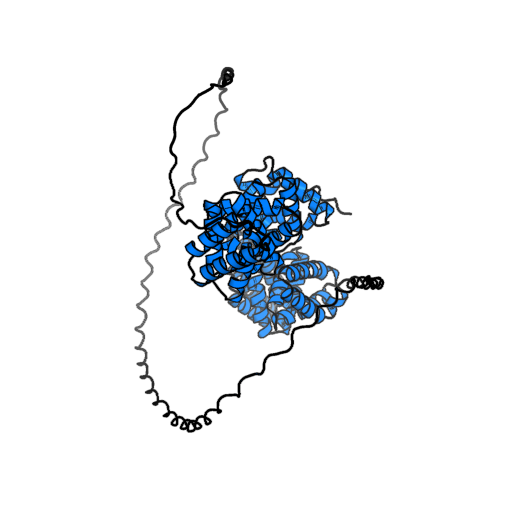243 C C . GLY A 1 327 ? 38.538 13.329 -34.798 1.00 34.44 327 GLY A C 1
ATOM 2244 O O . GLY A 1 327 ? 39.625 13.818 -34.543 1.00 34.44 327 GLY A O 1
ATOM 2245 N N . ILE A 1 328 ? 37.903 12.458 -33.996 1.00 34.31 328 ILE A N 1
ATOM 2246 C CA . ILE A 1 328 ? 38.555 11.533 -33.043 1.00 34.31 328 ILE A CA 1
ATOM 2247 C C . ILE A 1 328 ? 37.682 10.268 -32.963 1.00 34.31 328 ILE A C 1
ATOM 2249 O O . ILE A 1 328 ? 36.636 10.256 -32.317 1.00 34.31 328 ILE A O 1
ATOM 2253 N N . GLN A 1 329 ? 38.104 9.205 -33.651 1.00 31.20 329 GLN A N 1
ATOM 2254 C CA . GLN A 1 329 ? 37.669 7.839 -33.361 1.00 31.20 329 GLN A CA 1
ATOM 2255 C C . GLN A 1 329 ? 38.560 7.308 -32.235 1.00 31.20 329 GLN A C 1
ATOM 2257 O O . GLN A 1 329 ? 39.769 7.182 -32.402 1.00 31.20 329 GLN A O 1
ATOM 2262 N N . GLY A 1 330 ? 37.954 7.045 -31.079 1.00 30.19 330 GLY A N 1
ATOM 2263 C CA . GLY A 1 330 ? 38.558 6.277 -29.997 1.00 30.19 330 GLY A CA 1
ATOM 2264 C C . GLY A 1 330 ? 38.326 4.794 -30.251 1.00 30.19 330 GLY A C 1
ATOM 2265 O O . GLY A 1 330 ? 37.218 4.289 -30.094 1.00 30.19 330 GLY A O 1
ATOM 2266 N N . GLU A 1 331 ? 39.389 4.139 -30.685 1.00 30.58 331 GLU A N 1
ATOM 2267 C CA . GLU A 1 331 ? 39.539 2.718 -30.954 1.00 30.58 331 GLU A CA 1
ATOM 2268 C C . GLU A 1 331 ? 39.407 1.904 -29.652 1.00 30.58 331 GLU A C 1
ATOM 2270 O O . GLU A 1 331 ? 40.239 2.009 -28.752 1.00 30.58 331 GLU A O 1
ATOM 2275 N N . VAL A 1 332 ? 38.358 1.082 -29.532 1.00 34.97 332 VAL A N 1
ATOM 2276 C CA . VAL A 1 332 ? 38.342 -0.047 -28.590 1.00 34.97 332 VAL A CA 1
ATOM 2277 C C . VAL A 1 332 ? 38.475 -1.310 -29.426 1.00 34.97 332 VAL A C 1
ATOM 2279 O O . VAL A 1 332 ? 37.565 -1.691 -30.161 1.00 34.97 332 VAL A O 1
ATOM 2282 N N . ALA A 1 333 ? 39.659 -1.908 -29.339 1.00 31.36 333 ALA A N 1
ATOM 2283 C CA . ALA A 1 333 ? 40.060 -3.116 -30.035 1.00 31.36 333 ALA A CA 1
ATOM 2284 C C . ALA A 1 333 ? 39.050 -4.254 -29.823 1.00 31.36 333 ALA A C 1
ATOM 2286 O O . ALA A 1 333 ? 38.873 -4.746 -28.708 1.00 31.36 333 ALA A O 1
ATOM 2287 N N . ASN A 1 334 ? 38.434 -4.708 -30.914 1.00 32.06 334 ASN A N 1
ATOM 2288 C CA . ASN A 1 334 ? 37.721 -5.974 -30.963 1.00 32.06 334 ASN A CA 1
ATOM 2289 C C . ASN A 1 334 ? 38.551 -6.933 -31.816 1.00 32.06 334 ASN A C 1
ATOM 2291 O O . ASN A 1 334 ? 38.613 -6.800 -33.037 1.00 32.06 334 ASN A O 1
ATOM 2295 N N . ASN A 1 335 ? 39.243 -7.857 -31.154 1.00 32.19 335 ASN A N 1
ATOM 2296 C CA . ASN A 1 335 ? 40.076 -8.857 -31.802 1.00 32.19 335 ASN A CA 1
ATOM 2297 C C . ASN A 1 335 ? 39.708 -10.236 -31.249 1.00 32.19 335 ASN A C 1
ATOM 2299 O O . ASN A 1 335 ? 40.226 -10.676 -30.225 1.00 32.19 335 ASN A O 1
ATOM 2303 N N . THR A 1 336 ? 38.781 -10.923 -31.915 1.00 31.28 336 THR A N 1
ATOM 2304 C CA . THR A 1 336 ? 38.746 -12.390 -31.920 1.00 31.28 336 THR A CA 1
ATOM 2305 C C . THR A 1 336 ? 38.127 -12.858 -33.233 1.00 31.28 336 THR A C 1
ATOM 2307 O O . THR A 1 336 ? 36.930 -12.718 -33.472 1.00 31.28 336 THR A O 1
ATOM 2310 N N . ALA A 1 337 ? 38.982 -13.373 -34.110 1.00 36.72 337 ALA A N 1
ATOM 2311 C CA . ALA A 1 337 ? 38.616 -13.977 -35.378 1.00 36.72 337 ALA A CA 1
ATOM 2312 C C . ALA A 1 337 ? 38.046 -15.393 -35.179 1.00 36.72 337 ALA A C 1
ATOM 2314 O O . ALA A 1 337 ? 38.621 -16.196 -34.442 1.00 36.72 337 ALA A O 1
ATOM 2315 N N . SER A 1 338 ? 36.968 -15.726 -35.894 1.00 29.81 338 SER A N 1
ATOM 2316 C CA . SER A 1 338 ? 36.674 -17.087 -36.377 1.00 29.81 338 SER A CA 1
ATOM 2317 C C . SER A 1 338 ? 35.559 -17.082 -37.437 1.00 29.81 338 SER A C 1
ATOM 2319 O O . SER A 1 338 ? 34.803 -16.115 -37.515 1.00 29.81 338 SER A O 1
ATOM 2321 N N . PRO A 1 339 ? 35.515 -18.104 -38.315 1.00 41.53 339 PRO A N 1
ATOM 2322 C CA . PRO A 1 339 ? 35.096 -17.949 -39.702 1.00 41.53 339 PRO A CA 1
ATOM 2323 C C . PRO A 1 339 ? 33.585 -18.060 -39.912 1.00 41.53 339 PRO A C 1
ATOM 2325 O O . PRO A 1 339 ? 32.879 -18.818 -39.249 1.00 41.53 339 PRO A O 1
ATOM 2328 N N . SER A 1 340 ? 33.120 -17.318 -40.912 1.00 35.97 340 SER A N 1
ATOM 2329 C CA . SER A 1 340 ? 31.751 -17.287 -41.409 1.00 35.97 340 SER A CA 1
ATOM 2330 C C . SER A 1 340 ? 31.335 -18.638 -42.005 1.00 35.97 340 SER A C 1
ATOM 2332 O O . SER A 1 340 ? 31.832 -19.039 -43.057 1.00 35.97 340 SER A O 1
ATOM 2334 N N . LEU A 1 341 ? 30.376 -19.307 -41.364 1.00 33.16 341 LEU A N 1
ATOM 2335 C CA . LEU A 1 341 ? 29.551 -20.358 -41.966 1.00 33.16 341 LEU A CA 1
ATOM 2336 C C . LEU A 1 341 ? 28.102 -19.848 -42.105 1.00 33.16 341 LEU A C 1
ATOM 2338 O O . LEU A 1 341 ? 27.677 -19.004 -41.313 1.00 33.16 341 LEU A O 1
ATOM 2342 N N . PRO A 1 342 ? 27.338 -20.322 -43.106 1.00 43.44 342 PRO A N 1
ATOM 2343 C CA . PRO A 1 342 ? 25.992 -19.828 -43.394 1.00 43.44 342 PRO A CA 1
ATOM 2344 C C . PRO A 1 342 ? 25.025 -20.123 -42.237 1.00 43.44 342 PRO A C 1
ATOM 2346 O O . PRO A 1 342 ? 24.827 -21.272 -41.842 1.00 43.44 342 PRO A O 1
ATOM 2349 N N . ALA A 1 343 ? 24.424 -19.066 -41.687 1.00 34.56 343 ALA A N 1
ATOM 2350 C CA . ALA A 1 343 ? 23.543 -19.132 -40.529 1.00 34.56 343 ALA A CA 1
ATOM 2351 C C . ALA A 1 343 ? 22.192 -19.780 -40.876 1.00 34.56 343 ALA A C 1
ATOM 2353 O O . ALA A 1 343 ? 21.383 -19.225 -41.617 1.00 34.56 343 ALA A O 1
ATOM 2354 N N . SER A 1 344 ? 21.931 -20.940 -40.275 1.00 35.78 344 SER A N 1
ATOM 2355 C CA . SER A 1 344 ? 20.566 -21.401 -40.006 1.00 35.78 344 SER A CA 1
ATOM 2356 C C . SER A 1 344 ? 20.006 -20.616 -38.807 1.00 35.78 344 SER A C 1
ATOM 2358 O O . SER A 1 344 ? 20.778 -20.305 -37.896 1.00 35.78 344 SER A O 1
ATOM 2360 N N . PRO A 1 345 ? 18.703 -20.277 -38.760 1.00 34.31 345 PRO A N 1
ATOM 2361 C CA . PRO A 1 345 ? 18.122 -19.532 -37.645 1.00 34.31 345 PRO A CA 1
ATOM 2362 C C . PRO A 1 345 ? 18.244 -20.338 -36.344 1.00 34.31 345 PRO A C 1
ATOM 2364 O O . PRO A 1 345 ? 17.589 -21.363 -36.165 1.00 34.31 345 PRO A O 1
ATOM 2367 N N . ILE A 1 346 ? 19.105 -19.878 -35.434 1.00 42.94 346 ILE A N 1
ATOM 2368 C CA . ILE A 1 346 ? 19.204 -20.413 -34.073 1.00 42.94 346 ILE A CA 1
ATOM 2369 C C . ILE A 1 346 ? 17.937 -19.971 -33.322 1.00 42.94 346 ILE A C 1
ATOM 2371 O O . ILE A 1 346 ? 17.572 -18.795 -33.398 1.00 42.94 346 ILE A O 1
ATOM 2375 N N . PRO A 1 347 ? 17.238 -20.869 -32.607 1.00 43.25 347 PRO A N 1
ATOM 2376 C CA . PRO A 1 347 ? 16.035 -20.501 -31.872 1.00 43.25 347 PRO A CA 1
ATOM 2377 C C . PRO A 1 347 ? 16.353 -19.442 -30.802 1.00 43.25 347 PRO A C 1
ATOM 2379 O O . PRO A 1 347 ? 17.190 -19.657 -29.929 1.00 43.25 347 PRO A O 1
ATOM 2382 N N . LEU A 1 348 ? 15.641 -18.309 -30.847 1.00 48.97 348 LEU A N 1
ATOM 2383 C CA . LEU A 1 348 ? 15.741 -17.163 -29.921 1.00 48.97 348 LEU A CA 1
ATOM 2384 C C . LEU A 1 348 ? 15.648 -17.531 -28.424 1.00 48.97 348 LEU A C 1
ATOM 2386 O O . LEU A 1 348 ? 16.017 -16.736 -27.566 1.00 48.97 348 LEU A O 1
ATOM 2390 N N . SER A 1 349 ? 15.178 -18.732 -28.087 1.00 56.00 349 SER A N 1
ATOM 2391 C CA . SER A 1 349 ? 15.073 -19.228 -26.715 1.00 56.00 349 SER A CA 1
ATOM 2392 C C . SER A 1 349 ? 16.424 -19.550 -26.058 1.00 56.00 349 SER A C 1
ATOM 2394 O O . SER A 1 349 ? 16.521 -19.465 -24.831 1.00 56.00 349 SER A O 1
ATOM 2396 N N . SER A 1 350 ? 17.480 -19.866 -26.821 1.00 65.31 350 SER A N 1
ATOM 2397 C CA . SER A 1 350 ? 18.788 -20.230 -26.243 1.00 65.31 350 SER A CA 1
ATOM 2398 C C . SER A 1 350 ? 19.619 -19.025 -25.788 1.00 65.31 350 SER A C 1
ATOM 2400 O O . SER A 1 350 ? 20.444 -19.145 -24.880 1.00 65.31 350 SER A O 1
ATOM 2402 N N . THR A 1 351 ? 19.408 -17.847 -26.381 1.00 70.25 351 THR A N 1
ATOM 2403 C CA . THR A 1 351 ? 20.135 -16.620 -26.013 1.00 70.25 351 THR A CA 1
ATOM 2404 C C . THR A 1 351 ? 19.568 -15.993 -24.744 1.00 70.25 351 THR A C 1
ATOM 2406 O O . THR A 1 351 ? 20.337 -15.609 -23.863 1.00 70.25 351 THR A O 1
ATOM 2409 N N . SER A 1 352 ? 18.241 -15.990 -24.573 1.00 72.31 352 SER A N 1
ATOM 2410 C CA . SER A 1 352 ? 17.609 -15.509 -23.339 1.00 72.31 352 SER A CA 1
ATOM 2411 C C . SER A 1 352 ? 18.020 -16.324 -22.110 1.00 72.31 352 SER A C 1
ATOM 2413 O O . SER A 1 352 ? 18.284 -15.745 -21.057 1.00 72.31 352 SER A O 1
ATOM 2415 N N . SER A 1 353 ? 18.142 -17.653 -22.237 1.00 76.56 353 SER A N 1
ATOM 2416 C CA . SER A 1 353 ? 18.568 -18.511 -21.124 1.00 76.56 353 SER A CA 1
ATOM 2417 C C . SER A 1 353 ? 20.037 -18.305 -20.763 1.00 76.56 353 SER A C 1
ATOM 2419 O O . SER A 1 353 ? 20.388 -18.351 -19.584 1.00 76.56 353 SER A O 1
ATOM 2421 N N . ALA A 1 354 ? 20.899 -18.048 -21.752 1.00 82.88 354 ALA A N 1
ATOM 2422 C CA . ALA A 1 354 ? 22.310 -17.754 -21.519 1.00 82.88 354 ALA A CA 1
ATOM 2423 C C . ALA A 1 354 ? 22.484 -16.412 -20.791 1.00 82.88 354 ALA A C 1
ATOM 2425 O O . ALA A 1 354 ? 23.182 -16.348 -19.778 1.00 82.88 354 ALA A O 1
ATOM 2426 N N . SER A 1 355 ? 21.781 -15.364 -21.234 1.00 83.06 355 SER A N 1
ATOM 2427 C CA . SER A 1 355 ? 21.781 -14.062 -20.559 1.00 83.06 355 SER A CA 1
ATOM 2428 C C . SER A 1 355 ? 21.206 -14.151 -19.144 1.00 83.06 355 SER A C 1
ATOM 2430 O O . SER A 1 355 ? 21.803 -13.621 -18.209 1.00 83.06 355 SER A O 1
ATOM 2432 N N . ALA A 1 356 ? 20.109 -14.884 -18.946 1.00 78.69 356 ALA A N 1
ATOM 2433 C CA . ALA A 1 356 ? 19.545 -15.106 -17.617 1.00 78.69 356 ALA A CA 1
ATOM 2434 C C . ALA A 1 356 ? 20.507 -15.867 -16.693 1.00 78.69 356 ALA A C 1
ATOM 2436 O O . ALA A 1 356 ? 20.656 -15.499 -15.529 1.00 78.69 356 ALA A O 1
ATOM 2437 N N . SER A 1 357 ? 21.207 -16.881 -17.210 1.00 83.00 357 SER A N 1
ATOM 2438 C CA . SER A 1 357 ? 22.204 -17.650 -16.452 1.00 83.00 357 SER A CA 1
ATOM 2439 C C . SER A 1 357 ? 23.423 -16.802 -16.083 1.00 83.00 357 SER A C 1
ATOM 2441 O O . SER A 1 357 ? 23.932 -16.918 -14.965 1.00 83.00 357 SER A O 1
ATOM 2443 N N . ALA A 1 358 ? 23.864 -15.916 -16.981 1.00 84.81 358 ALA A N 1
ATOM 2444 C CA . ALA A 1 358 ? 24.950 -14.975 -16.721 1.00 84.81 358 ALA A CA 1
ATOM 2445 C C . ALA A 1 358 ? 24.566 -13.963 -15.632 1.00 84.81 358 ALA A C 1
ATOM 2447 O O . ALA A 1 358 ? 25.327 -13.765 -14.684 1.00 84.81 358 ALA A O 1
ATOM 2448 N N . ILE A 1 359 ? 23.356 -13.393 -15.706 1.00 83.19 359 ILE A N 1
ATOM 2449 C CA . ILE A 1 359 ? 22.843 -12.490 -14.668 1.00 83.19 359 ILE A CA 1
ATOM 2450 C C . ILE A 1 359 ? 22.690 -13.248 -13.343 1.00 83.19 359 ILE A C 1
ATOM 2452 O O . ILE A 1 359 ? 23.176 -12.781 -12.321 1.00 83.19 359 ILE A O 1
ATOM 2456 N N . ALA A 1 360 ? 22.085 -14.438 -13.334 1.00 81.31 360 ALA A N 1
ATOM 2457 C CA . ALA A 1 360 ? 21.893 -15.222 -12.113 1.00 81.31 360 ALA A CA 1
ATOM 2458 C C . ALA A 1 360 ? 23.223 -15.617 -11.447 1.00 81.31 360 ALA A C 1
ATOM 2460 O O . ALA A 1 360 ? 23.323 -15.598 -10.217 1.00 81.31 360 ALA A O 1
ATOM 2461 N N . SER A 1 361 ? 24.249 -15.941 -12.238 1.00 83.75 361 SER A N 1
ATOM 2462 C CA . SER A 1 361 ? 25.599 -16.232 -11.736 1.00 83.75 361 SER A CA 1
ATOM 2463 C C . SER A 1 361 ? 26.259 -14.984 -11.150 1.00 83.75 361 SER A C 1
ATOM 2465 O O . SER A 1 361 ? 26.840 -15.051 -10.069 1.00 83.75 361 SER A O 1
ATOM 2467 N N . ALA A 1 362 ? 26.106 -13.832 -11.808 1.00 82.44 362 ALA A N 1
ATOM 2468 C CA . ALA A 1 362 ? 26.619 -12.556 -11.319 1.00 82.44 362 ALA A CA 1
ATOM 2469 C C . ALA A 1 362 ? 25.904 -12.064 -10.044 1.00 82.44 362 ALA A C 1
ATOM 2471 O O . ALA A 1 362 ? 26.542 -11.538 -9.134 1.00 82.44 362 ALA A O 1
ATOM 2472 N N . VAL A 1 363 ? 24.597 -12.307 -9.926 1.00 79.25 363 VAL A N 1
ATOM 2473 C CA . VAL A 1 363 ? 23.834 -12.028 -8.700 1.00 79.25 363 VAL A CA 1
ATOM 2474 C C . VAL A 1 363 ? 24.272 -12.960 -7.575 1.00 79.25 363 VAL A C 1
ATOM 2476 O O . VAL A 1 363 ? 24.465 -12.518 -6.444 1.00 79.25 363 VAL A O 1
ATOM 2479 N N . SER A 1 364 ? 24.469 -14.246 -7.881 1.00 80.38 364 SER A N 1
ATOM 2480 C CA . SER A 1 364 ? 24.913 -15.242 -6.897 1.00 80.38 364 SER A CA 1
ATOM 2481 C C . SER A 1 364 ? 26.328 -14.959 -6.380 1.00 80.38 364 SER A C 1
ATOM 2483 O O . SER A 1 364 ? 26.639 -15.334 -5.254 1.00 80.38 364 SER A O 1
ATOM 2485 N N . SER A 1 365 ? 27.170 -14.271 -7.160 1.00 81.50 365 SER A N 1
ATOM 2486 C CA . SER A 1 365 ? 28.496 -13.829 -6.710 1.00 81.50 365 SER A CA 1
ATOM 2487 C C . SER A 1 365 ? 28.464 -12.557 -5.854 1.00 81.50 365 SER A C 1
ATOM 2489 O O . SER A 1 365 ? 29.503 -12.143 -5.346 1.00 81.50 365 SER A O 1
ATOM 2491 N N . GLY A 1 366 ? 27.296 -11.922 -5.684 1.00 75.94 366 GLY A N 1
ATOM 2492 C CA . GLY A 1 366 ? 27.138 -10.684 -4.914 1.00 75.94 366 GLY A CA 1
ATOM 2493 C C . GLY A 1 366 ? 27.794 -9.456 -5.555 1.00 75.94 366 GLY A C 1
ATOM 2494 O O . GLY A 1 366 ? 27.838 -8.394 -4.935 1.00 75.94 366 GLY A O 1
ATOM 2495 N N . SER A 1 367 ? 28.302 -9.573 -6.787 1.00 81.00 367 SER A N 1
ATOM 2496 C CA . SER A 1 367 ? 28.989 -8.485 -7.480 1.00 81.00 367 SER A CA 1
ATOM 2497 C C . SER A 1 367 ? 27.996 -7.632 -8.267 1.00 81.00 367 SER A C 1
ATOM 2499 O O . SER A 1 367 ? 27.513 -8.022 -9.335 1.00 81.00 367 SER A O 1
ATOM 2501 N N . GLY A 1 368 ? 27.711 -6.433 -7.748 1.00 75.88 368 GLY A N 1
ATOM 2502 C CA . GLY A 1 368 ? 26.866 -5.443 -8.423 1.00 75.88 368 GLY A CA 1
ATOM 2503 C C . GLY A 1 368 ? 27.377 -5.099 -9.826 1.00 75.88 368 GLY A C 1
ATOM 2504 O O . GLY A 1 368 ? 26.599 -5.130 -10.774 1.00 75.88 368 GLY A O 1
ATOM 2505 N N . ASN A 1 369 ? 28.693 -4.908 -9.989 1.00 74.38 369 ASN A N 1
ATOM 2506 C CA . ASN A 1 369 ? 29.303 -4.614 -11.291 1.00 74.38 369 ASN A CA 1
ATOM 2507 C C . ASN A 1 369 ? 29.163 -5.776 -12.282 1.00 74.38 369 ASN A C 1
ATOM 2509 O O . ASN A 1 369 ? 28.770 -5.549 -13.421 1.00 74.38 369 ASN A O 1
ATOM 2513 N N . ALA A 1 370 ? 29.431 -7.021 -11.863 1.00 80.94 370 ALA A N 1
ATOM 2514 C CA . ALA A 1 370 ? 29.261 -8.176 -12.752 1.00 80.94 370 ALA A CA 1
ATOM 2515 C C . ALA A 1 370 ? 27.795 -8.326 -13.183 1.00 80.94 370 ALA A C 1
ATOM 2517 O O . ALA A 1 370 ? 27.504 -8.649 -14.335 1.00 80.94 370 ALA A O 1
ATOM 2518 N N . THR A 1 371 ? 26.871 -8.043 -12.261 1.00 81.94 371 THR A N 1
ATOM 2519 C CA . THR A 1 371 ? 25.434 -8.072 -12.538 1.00 81.94 371 THR A CA 1
ATOM 2520 C C . THR A 1 371 ? 25.055 -6.963 -13.519 1.00 81.94 371 THR A C 1
ATOM 2522 O O . THR A 1 371 ? 24.337 -7.226 -14.480 1.00 81.94 371 THR A O 1
ATOM 2525 N N . ALA A 1 372 ? 25.584 -5.748 -13.344 1.00 75.75 372 ALA A N 1
ATOM 2526 C CA . ALA A 1 372 ? 25.347 -4.623 -14.245 1.00 75.75 372 ALA A CA 1
ATOM 2527 C C . ALA A 1 372 ? 25.877 -4.907 -15.661 1.00 75.75 372 ALA A C 1
ATOM 2529 O O . ALA A 1 372 ? 25.161 -4.677 -16.634 1.00 75.75 372 ALA A O 1
ATOM 2530 N N . THR A 1 373 ? 27.077 -5.483 -15.794 1.00 82.06 373 THR A N 1
ATOM 2531 C CA . THR A 1 373 ? 27.647 -5.886 -17.093 1.00 82.06 373 THR A CA 1
ATOM 2532 C C . THR A 1 373 ? 26.828 -6.990 -17.766 1.00 82.06 373 THR A C 1
ATOM 2534 O O . THR A 1 373 ? 26.588 -6.932 -18.976 1.00 82.06 373 THR A O 1
ATOM 2537 N N . ALA A 1 374 ? 26.352 -7.977 -17.001 1.00 85.19 374 ALA A N 1
ATOM 2538 C CA . ALA A 1 374 ? 25.495 -9.039 -17.525 1.00 85.19 374 ALA A CA 1
ATOM 2539 C C . ALA A 1 374 ? 24.139 -8.492 -18.006 1.00 85.19 374 ALA A C 1
ATOM 2541 O O . ALA A 1 374 ? 23.663 -8.876 -19.075 1.00 85.19 374 ALA A O 1
ATOM 2542 N N . ILE A 1 375 ? 23.550 -7.547 -17.263 1.00 82.06 375 ILE A N 1
ATOM 2543 C CA . ILE A 1 375 ? 22.319 -6.851 -17.659 1.00 82.06 375 ILE A CA 1
ATOM 2544 C C . ILE A 1 375 ? 22.558 -6.011 -18.920 1.00 82.06 375 ILE A C 1
ATOM 2546 O O . ILE A 1 375 ? 21.795 -6.136 -19.873 1.00 82.06 375 ILE A O 1
ATOM 2550 N N . ALA A 1 376 ? 23.631 -5.216 -18.977 1.00 78.69 376 ALA A N 1
ATOM 2551 C CA . ALA A 1 376 ? 23.983 -4.419 -20.155 1.00 78.69 376 ALA A CA 1
ATOM 2552 C C . ALA A 1 376 ? 24.157 -5.290 -21.412 1.00 78.69 376 ALA A C 1
ATOM 2554 O O . ALA A 1 376 ? 23.646 -4.954 -22.479 1.00 78.69 376 ALA A O 1
ATOM 2555 N N . SER A 1 377 ? 24.787 -6.458 -21.266 1.00 83.06 377 SER A N 1
ATOM 2556 C CA . SER A 1 377 ? 24.947 -7.432 -22.354 1.00 83.06 377 SER A CA 1
ATOM 2557 C C . SER A 1 377 ? 23.608 -8.037 -22.796 1.00 83.06 377 SER A C 1
ATOM 2559 O O . SER A 1 377 ? 23.376 -8.231 -23.988 1.00 83.06 377 SER A O 1
ATOM 2561 N N . ALA A 1 378 ? 22.695 -8.301 -21.854 1.00 83.06 378 ALA A N 1
ATOM 2562 C CA . ALA A 1 378 ? 21.342 -8.769 -22.157 1.00 83.06 378 ALA A CA 1
ATOM 2563 C C . ALA A 1 378 ? 20.482 -7.690 -22.843 1.00 83.06 378 ALA A C 1
ATOM 2565 O O . ALA A 1 378 ? 19.608 -8.006 -23.651 1.00 83.06 378 ALA A O 1
ATOM 2566 N N . ILE A 1 379 ? 20.717 -6.412 -22.527 1.00 77.25 379 ILE A N 1
ATOM 2567 C CA . ILE A 1 379 ? 20.036 -5.276 -23.167 1.00 77.25 379 ILE A CA 1
ATOM 2568 C C . ILE A 1 379 ? 20.532 -5.125 -24.599 1.00 77.25 379 ILE A C 1
ATOM 2570 O O . ILE A 1 379 ? 19.713 -5.041 -25.511 1.00 77.25 379 ILE A O 1
ATOM 2574 N N . ALA A 1 380 ? 21.850 -5.175 -24.805 1.00 78.50 380 ALA A N 1
ATOM 2575 C CA . ALA A 1 380 ? 22.450 -5.128 -26.134 1.00 78.50 380 ALA A CA 1
ATOM 2576 C C . ALA A 1 380 ? 21.956 -6.269 -27.045 1.00 78.50 380 ALA A C 1
ATOM 2578 O O . ALA A 1 380 ? 21.851 -6.083 -28.254 1.00 78.50 380 ALA A O 1
ATOM 2579 N N . SER A 1 381 ? 21.600 -7.427 -26.475 1.00 81.62 381 SER A N 1
ATOM 2580 C CA . SER A 1 381 ? 21.028 -8.558 -27.217 1.00 81.62 381 SER A CA 1
ATOM 2581 C C . SER A 1 381 ? 19.498 -8.527 -27.360 1.00 81.62 381 SER A C 1
ATOM 2583 O O . SER A 1 381 ? 18.935 -9.430 -27.975 1.00 81.62 381 SER A O 1
ATOM 2585 N N . GLY A 1 382 ? 18.806 -7.533 -26.789 1.00 77.19 382 GLY A N 1
ATOM 2586 C CA . GLY A 1 382 ? 17.341 -7.424 -26.827 1.00 77.19 382 GLY A CA 1
ATOM 2587 C C . GLY A 1 382 ? 16.590 -8.451 -25.964 1.00 77.19 382 GLY A C 1
ATOM 2588 O O . GLY A 1 382 ? 15.369 -8.545 -26.048 1.00 77.19 382 GLY A O 1
ATOM 2589 N N . THR A 1 383 ? 17.287 -9.217 -25.118 1.00 78.75 383 THR A N 1
ATOM 2590 C CA . THR A 1 383 ? 16.696 -10.283 -24.274 1.00 78.75 383 THR A CA 1
ATOM 2591 C C . THR A 1 383 ? 16.521 -9.884 -22.806 1.00 78.75 383 THR A C 1
ATOM 2593 O O . THR A 1 383 ? 16.065 -10.679 -21.975 1.00 78.75 383 THR A O 1
ATOM 2596 N N . ALA A 1 384 ? 16.863 -8.637 -22.477 1.00 78.31 384 ALA A N 1
ATOM 2597 C CA . ALA A 1 384 ? 16.911 -8.127 -21.115 1.00 78.31 384 ALA A CA 1
ATOM 2598 C C . ALA A 1 384 ? 15.607 -8.277 -20.335 1.00 78.31 384 ALA A C 1
ATOM 2600 O O . ALA A 1 384 ? 15.673 -8.665 -19.177 1.00 78.31 384 ALA A O 1
ATOM 2601 N N . GLY A 1 385 ? 14.435 -8.043 -20.933 1.00 74.06 385 GLY A N 1
ATOM 2602 C CA . GLY A 1 385 ? 13.164 -8.131 -20.203 1.00 74.06 385 GLY A CA 1
ATOM 2603 C C . GLY A 1 385 ? 12.948 -9.509 -19.559 1.00 74.06 385 GLY A C 1
ATOM 2604 O O . GLY A 1 385 ? 12.786 -9.624 -18.343 1.00 74.06 385 GLY A O 1
ATOM 2605 N N . SER A 1 386 ? 13.035 -10.576 -20.359 1.00 75.38 386 SER A N 1
ATOM 2606 C CA . SER A 1 386 ? 12.929 -11.962 -19.882 1.00 75.38 386 SER A CA 1
ATOM 2607 C C . SER A 1 386 ? 14.079 -12.367 -18.956 1.00 75.38 386 SER A C 1
ATOM 2609 O O . SER A 1 386 ? 13.850 -13.052 -17.959 1.00 75.38 386 SER A O 1
ATOM 2611 N N . ALA A 1 387 ? 15.305 -11.921 -19.249 1.00 79.06 387 ALA A N 1
ATOM 2612 C CA . ALA A 1 387 ? 16.480 -12.271 -18.456 1.00 79.06 387 ALA A CA 1
ATOM 2613 C C . ALA A 1 387 ? 16.461 -11.604 -17.067 1.00 79.06 387 ALA A C 1
ATOM 2615 O O . ALA A 1 387 ? 16.774 -12.250 -16.068 1.00 79.06 387 ALA A O 1
ATOM 2616 N N . ILE A 1 388 ? 16.015 -10.346 -16.986 1.00 79.75 388 ILE A N 1
ATOM 2617 C CA . ILE A 1 388 ? 15.799 -9.602 -15.737 1.00 79.75 388 ILE A CA 1
ATOM 2618 C C . ILE A 1 388 ? 14.704 -10.282 -14.911 1.00 79.75 388 ILE A C 1
ATOM 2620 O O . ILE A 1 388 ? 14.913 -10.542 -13.727 1.00 79.75 388 ILE A O 1
ATOM 2624 N N . ALA A 1 389 ? 13.567 -10.641 -15.518 1.00 78.12 389 ALA A N 1
ATOM 2625 C CA . ALA A 1 389 ? 12.476 -11.312 -14.808 1.00 78.12 389 ALA A CA 1
ATOM 2626 C C . ALA A 1 389 ? 12.896 -12.672 -14.219 1.00 78.12 389 ALA A C 1
ATOM 2628 O O . ALA A 1 389 ? 12.594 -12.974 -13.058 1.00 78.12 389 ALA A O 1
ATOM 2629 N N . GLN A 1 390 ? 13.643 -13.477 -14.983 1.00 81.50 390 GLN A N 1
ATOM 2630 C CA . GLN A 1 390 ? 14.197 -14.748 -14.505 1.00 81.50 390 GLN A CA 1
ATOM 2631 C C . GLN A 1 390 ? 15.242 -14.539 -13.402 1.00 81.50 390 GLN A C 1
ATOM 2633 O O . GLN A 1 390 ? 15.233 -15.264 -12.406 1.00 81.50 390 GLN A O 1
ATOM 2638 N N . ALA A 1 391 ? 16.096 -13.521 -13.526 1.00 77.62 391 ALA A N 1
ATOM 2639 C CA . ALA A 1 391 ? 17.076 -13.182 -12.500 1.00 77.62 391 ALA A CA 1
ATOM 2640 C C . ALA A 1 391 ? 16.421 -12.726 -11.187 1.00 77.62 391 ALA A C 1
ATOM 2642 O O . ALA A 1 391 ? 16.833 -13.185 -10.124 1.00 77.62 391 ALA A O 1
ATOM 2643 N N . LEU A 1 392 ? 15.374 -11.894 -11.244 1.00 76.12 392 LEU A N 1
ATOM 2644 C CA . LEU A 1 392 ? 14.583 -11.486 -10.073 1.00 76.12 392 LEU A CA 1
ATOM 2645 C C . LEU A 1 392 ? 13.924 -12.693 -9.395 1.00 76.12 392 LEU A C 1
ATOM 2647 O O . LEU A 1 392 ? 14.029 -12.842 -8.178 1.00 76.12 392 LEU A O 1
ATOM 2651 N N . SER A 1 393 ? 13.322 -13.585 -10.187 1.00 79.00 393 SER A N 1
ATOM 2652 C CA . SER A 1 393 ? 12.717 -14.829 -9.685 1.00 79.00 393 SER A CA 1
ATOM 2653 C C . SER A 1 393 ? 13.760 -15.715 -8.990 1.00 79.00 393 SER A C 1
ATOM 2655 O O . SER A 1 393 ? 13.550 -16.201 -7.876 1.00 79.00 393 SER A O 1
ATOM 2657 N N . SER A 1 394 ? 14.933 -15.885 -9.614 1.00 79.56 394 SER A N 1
ATOM 2658 C CA . SER A 1 394 ? 16.023 -16.674 -9.038 1.00 79.56 394 SER A CA 1
ATOM 2659 C C . SER A 1 394 ? 16.599 -16.023 -7.781 1.00 79.56 394 SER A C 1
ATOM 2661 O O . SER A 1 394 ? 16.890 -16.748 -6.828 1.00 79.56 394 SER A O 1
ATOM 2663 N N . ALA A 1 395 ? 16.759 -14.698 -7.754 1.00 74.31 395 ALA A N 1
ATOM 2664 C CA . ALA A 1 395 ? 17.261 -13.971 -6.592 1.00 74.31 395 ALA A CA 1
ATOM 2665 C C . ALA A 1 395 ? 16.318 -14.139 -5.394 1.00 74.31 395 ALA A C 1
ATOM 2667 O O . ALA A 1 395 ? 16.775 -14.470 -4.300 1.00 74.31 395 ALA A O 1
ATOM 2668 N N . GLN A 1 396 ? 15.006 -14.022 -5.624 1.00 75.88 396 GLN A N 1
ATOM 2669 C CA . GLN A 1 396 ? 13.987 -14.231 -4.598 1.00 75.88 396 GLN A CA 1
ATOM 2670 C C . GLN A 1 396 ? 14.018 -15.664 -4.046 1.00 75.88 396 GLN A C 1
ATOM 2672 O O . GLN A 1 396 ? 14.057 -15.846 -2.831 1.00 75.88 396 GLN A O 1
ATOM 2677 N N . SER A 1 397 ? 14.069 -16.680 -4.917 1.00 75.75 397 SER A N 1
ATOM 2678 C CA . SER A 1 397 ? 14.098 -18.092 -4.489 1.00 75.75 397 SER A CA 1
ATOM 2679 C C . SER A 1 397 ? 15.329 -18.459 -3.649 1.00 75.75 397 SER A C 1
ATOM 2681 O O . SER A 1 397 ? 15.260 -19.349 -2.806 1.00 75.75 397 SER A O 1
ATOM 2683 N N . LYS A 1 398 ? 16.450 -17.760 -3.858 1.00 75.00 398 LYS A N 1
ATOM 2684 C CA . LYS A 1 398 ? 17.718 -17.999 -3.157 1.00 75.00 398 LYS A CA 1
ATOM 2685 C C . LYS A 1 398 ? 17.915 -17.094 -1.937 1.00 75.00 398 LYS A C 1
ATOM 2687 O O . LYS A 1 398 ? 18.972 -17.160 -1.317 1.00 75.00 398 LYS A O 1
ATOM 2692 N N . GLY A 1 399 ? 16.952 -16.221 -1.620 1.00 66.81 399 GLY A N 1
ATOM 2693 C CA . GLY A 1 399 ? 17.121 -15.180 -0.599 1.00 66.81 399 GLY A CA 1
ATOM 2694 C C . GLY A 1 399 ? 18.283 -14.225 -0.901 1.00 66.81 399 GLY A C 1
ATOM 2695 O O . GLY A 1 399 ? 18.801 -13.577 0.005 1.00 66.81 399 GLY A O 1
ATOM 2696 N N . ALA A 1 400 ? 18.729 -14.170 -2.160 1.00 63.66 400 ALA A N 1
ATOM 2697 C CA . ALA A 1 400 ? 19.837 -13.327 -2.572 1.00 63.66 400 ALA A CA 1
ATOM 2698 C C . ALA A 1 400 ? 19.417 -11.854 -2.515 1.00 63.66 400 ALA A C 1
ATOM 2700 O O . ALA A 1 400 ? 18.254 -11.512 -2.738 1.00 63.66 400 ALA A O 1
ATOM 2701 N N . ASN A 1 401 ? 20.385 -10.982 -2.227 1.00 65.12 401 ASN A N 1
ATOM 2702 C CA . ASN A 1 401 ? 20.189 -9.550 -2.028 1.00 65.12 401 ASN A CA 1
ATOM 2703 C C . ASN A 1 401 ? 19.451 -8.903 -3.213 1.00 65.12 401 ASN A C 1
ATOM 2705 O O . ASN A 1 401 ? 20.065 -8.526 -4.211 1.00 65.12 401 ASN A O 1
ATOM 2709 N N . ALA A 1 402 ? 18.138 -8.692 -3.076 1.00 64.94 402 ALA A N 1
ATOM 2710 C CA . ALA A 1 402 ? 17.345 -7.880 -4.002 1.00 64.94 402 ALA A CA 1
ATOM 2711 C C . ALA A 1 402 ? 17.958 -6.478 -4.187 1.00 64.94 402 ALA A C 1
ATOM 2713 O O . ALA A 1 402 ? 17.827 -5.880 -5.251 1.00 64.94 402 ALA A O 1
ATOM 2714 N N . SER A 1 403 ? 18.702 -5.993 -3.185 1.00 63.09 403 SER A N 1
ATOM 2715 C CA . SER A 1 403 ? 19.504 -4.770 -3.251 1.00 63.09 403 SER A CA 1
ATOM 2716 C C . SER A 1 403 ? 20.643 -4.828 -4.276 1.00 63.09 403 SER A C 1
ATOM 2718 O O . SER A 1 403 ? 20.894 -3.821 -4.928 1.00 63.09 403 SER A O 1
ATOM 2720 N N . ALA A 1 404 ? 21.298 -5.977 -4.484 1.00 69.25 404 ALA A N 1
ATOM 2721 C CA . ALA A 1 404 ? 22.370 -6.123 -5.473 1.00 69.25 404 ALA A CA 1
ATOM 2722 C C . ALA A 1 404 ? 21.815 -6.071 -6.903 1.00 69.25 404 ALA A C 1
ATOM 2724 O O . ALA A 1 404 ? 22.369 -5.386 -7.760 1.00 69.25 404 ALA A O 1
ATOM 2725 N N . VAL A 1 405 ? 20.668 -6.722 -7.137 1.00 72.56 405 VAL A N 1
ATOM 2726 C CA . VAL A 1 405 ? 19.936 -6.602 -8.407 1.00 72.56 405 VAL A CA 1
ATOM 2727 C C . VAL A 1 405 ? 19.478 -5.161 -8.614 1.00 72.56 405 VAL A C 1
ATOM 2729 O O . VAL A 1 405 ? 19.660 -4.625 -9.699 1.00 72.56 405 VAL A O 1
ATOM 2732 N N . ALA A 1 406 ? 18.950 -4.503 -7.577 1.00 68.00 406 ALA A N 1
ATOM 2733 C CA . ALA A 1 406 ? 18.515 -3.109 -7.641 1.00 68.00 406 ALA A CA 1
ATOM 2734 C C . ALA A 1 406 ? 19.652 -2.139 -7.989 1.00 68.00 406 ALA A C 1
ATOM 2736 O O . ALA A 1 406 ? 19.484 -1.277 -8.847 1.00 68.00 406 ALA A O 1
ATOM 2737 N N . GLN A 1 407 ? 20.809 -2.291 -7.339 1.00 69.25 407 GLN A N 1
ATOM 2738 C CA . GLN A 1 407 ? 22.004 -1.483 -7.592 1.00 69.25 407 GLN A CA 1
ATOM 2739 C C . GLN A 1 407 ? 22.540 -1.712 -9.005 1.00 69.25 407 GLN A C 1
ATOM 2741 O O . GLN A 1 407 ? 22.859 -0.750 -9.698 1.00 69.25 407 GLN A O 1
ATOM 2746 N N . ALA A 1 408 ? 22.574 -2.966 -9.458 1.00 75.12 408 ALA A N 1
ATOM 2747 C CA . ALA A 1 408 ? 22.990 -3.303 -10.812 1.00 75.12 408 ALA A CA 1
ATOM 2748 C C . ALA A 1 408 ? 22.026 -2.751 -11.872 1.00 75.12 408 ALA A C 1
ATOM 2750 O O . ALA A 1 408 ? 22.465 -2.240 -12.900 1.00 75.12 408 ALA A O 1
ATOM 2751 N N . LEU A 1 409 ? 20.718 -2.798 -11.606 1.00 73.81 409 LEU A N 1
ATOM 2752 C CA . LEU A 1 409 ? 19.690 -2.205 -12.460 1.00 73.81 409 LEU A CA 1
ATOM 2753 C C . LEU A 1 409 ? 19.864 -0.683 -12.529 1.00 73.81 409 LEU A C 1
ATOM 2755 O O . LEU A 1 409 ? 19.882 -0.116 -13.615 1.00 73.81 409 LEU A O 1
ATOM 2759 N N . ALA A 1 410 ? 20.063 -0.027 -11.384 1.00 69.00 410 ALA A N 1
ATOM 2760 C CA . ALA A 1 410 ? 20.294 1.412 -11.301 1.00 69.00 410 ALA A CA 1
ATOM 2761 C C . ALA A 1 410 ? 21.552 1.847 -12.075 1.00 69.00 410 ALA A C 1
ATOM 2763 O O . ALA A 1 410 ? 21.502 2.803 -12.851 1.00 69.00 410 ALA A O 1
ATOM 2764 N N . GLN A 1 411 ? 22.657 1.108 -11.933 1.00 74.12 411 GLN A N 1
ATOM 2765 C CA . GLN A 1 411 ? 23.893 1.338 -12.690 1.00 74.12 411 GLN A CA 1
ATOM 2766 C C . GLN A 1 411 ? 23.705 1.112 -14.198 1.00 74.12 411 GLN A C 1
ATOM 2768 O O . GLN A 1 411 ? 24.190 1.909 -15.007 1.00 74.12 411 GLN A O 1
ATOM 2773 N N . ALA A 1 412 ? 22.981 0.059 -14.589 1.00 71.25 412 ALA A N 1
ATOM 2774 C CA . ALA A 1 412 ? 22.703 -0.237 -15.992 1.00 71.25 412 ALA A CA 1
ATOM 2775 C C . ALA A 1 412 ? 21.852 0.861 -16.650 1.00 71.25 412 ALA A C 1
ATOM 2777 O O . ALA A 1 412 ? 22.134 1.265 -17.777 1.00 71.25 412 ALA A O 1
ATOM 2778 N N . ILE A 1 413 ? 20.839 1.394 -15.957 1.00 66.75 413 ILE A N 1
ATOM 2779 C CA . ILE A 1 413 ? 20.021 2.481 -16.515 1.00 66.75 413 ILE A CA 1
ATOM 2780 C C . ILE A 1 413 ? 20.813 3.789 -16.572 1.00 66.75 413 ILE A C 1
ATOM 2782 O O . ILE A 1 413 ? 20.755 4.484 -17.584 1.00 66.75 413 ILE A O 1
ATOM 2786 N N . GLY A 1 414 ? 21.608 4.092 -15.538 1.00 68.31 414 GLY A N 1
ATOM 2787 C CA . GLY A 1 414 ? 22.458 5.285 -15.520 1.00 68.31 414 GLY A CA 1
ATOM 2788 C C . GLY A 1 414 ? 23.472 5.340 -16.669 1.00 68.31 414 GLY A C 1
ATOM 2789 O O . GLY A 1 414 ? 23.871 6.429 -17.068 1.00 68.31 414 GLY A O 1
ATOM 2790 N N . SER A 1 415 ? 23.857 4.185 -17.222 1.00 71.69 415 SER A N 1
ATOM 2791 C CA . SER A 1 415 ? 24.808 4.076 -18.336 1.00 71.69 415 SER A CA 1
ATOM 2792 C C . SER A 1 415 ? 24.159 3.845 -19.709 1.00 71.69 415 SER A C 1
ATOM 2794 O O . SER A 1 415 ? 24.761 4.205 -20.716 1.00 71.69 415 SER A O 1
ATOM 2796 N N . GLY A 1 416 ? 22.953 3.267 -19.782 1.00 67.88 416 GLY A N 1
ATOM 2797 C CA . GLY A 1 416 ? 22.368 2.792 -21.046 1.00 67.88 416 GLY A CA 1
ATOM 2798 C C . GLY A 1 416 ? 21.205 3.604 -21.640 1.00 67.88 416 GLY A C 1
ATOM 2799 O O . GLY A 1 416 ? 20.688 3.240 -22.697 1.00 67.88 416 GLY A O 1
ATOM 2800 N N . GLY A 1 417 ? 20.779 4.701 -21.006 1.00 74.06 417 GLY A N 1
ATOM 2801 C CA . GLY A 1 417 ? 19.766 5.613 -21.562 1.00 74.06 417 GLY A CA 1
ATOM 2802 C C . GLY A 1 417 ? 18.367 4.992 -21.751 1.00 74.06 417 GLY A C 1
ATOM 2803 O O . GLY A 1 417 ? 17.977 4.056 -21.050 1.00 74.06 417 GLY A O 1
ATOM 2804 N N . ASN A 1 418 ? 17.586 5.518 -22.706 1.00 68.44 418 ASN A N 1
ATOM 2805 C CA . ASN A 1 418 ? 16.158 5.186 -22.878 1.00 68.44 418 ASN A CA 1
ATOM 2806 C C . ASN A 1 418 ? 15.878 3.710 -23.213 1.00 68.44 418 ASN A C 1
ATOM 2808 O O . ASN A 1 418 ? 14.859 3.175 -22.775 1.00 68.44 418 ASN A O 1
ATOM 2812 N N . ALA A 1 419 ? 16.754 3.055 -23.983 1.00 70.38 419 ALA A N 1
ATOM 2813 C CA . ALA A 1 419 ? 16.589 1.648 -24.356 1.00 70.38 419 ALA A CA 1
ATOM 2814 C C . ALA A 1 419 ? 16.712 0.729 -23.130 1.00 70.38 419 ALA A C 1
ATOM 2816 O O . ALA A 1 419 ? 15.924 -0.203 -22.958 1.00 70.38 419 ALA A O 1
ATOM 2817 N N . THR A 1 420 ? 17.644 1.044 -22.225 1.00 74.75 420 THR A N 1
ATOM 2818 C CA . THR A 1 420 ? 17.771 0.333 -20.952 1.00 74.75 420 THR A CA 1
ATOM 2819 C C . THR A 1 420 ? 16.580 0.588 -20.042 1.00 74.75 420 THR A C 1
ATOM 2821 O O . THR A 1 420 ? 16.065 -0.360 -19.455 1.00 74.75 420 THR A O 1
ATOM 2824 N N . ALA A 1 421 ? 16.096 1.831 -19.953 1.00 69.31 421 ALA A N 1
ATOM 2825 C CA . ALA A 1 421 ? 14.889 2.133 -19.182 1.00 69.31 421 ALA A CA 1
ATOM 2826 C C . ALA A 1 421 ? 13.689 1.285 -19.653 1.00 69.31 421 ALA A C 1
ATOM 2828 O O . ALA A 1 421 ? 12.955 0.747 -18.823 1.00 69.31 421 ALA A O 1
ATOM 2829 N N . GLN A 1 422 ? 13.563 1.063 -20.966 1.00 72.00 422 GLN A N 1
ATOM 2830 C CA . GLN A 1 422 ? 12.488 0.259 -21.555 1.00 72.00 422 GLN A CA 1
ATOM 2831 C C . GLN A 1 422 ? 12.637 -1.228 -21.260 1.00 72.00 422 GLN A C 1
ATOM 2833 O O . GLN A 1 422 ? 11.672 -1.881 -20.856 1.00 72.00 422 GLN A O 1
ATOM 2838 N N . ALA A 1 423 ? 13.852 -1.757 -21.391 1.00 75.19 423 ALA A N 1
ATOM 2839 C CA . ALA A 1 423 ? 14.160 -3.130 -21.015 1.00 75.19 423 ALA A CA 1
ATOM 2840 C C . ALA A 1 423 ? 13.897 -3.390 -19.523 1.00 75.19 423 ALA A C 1
ATOM 2842 O O . ALA A 1 423 ? 13.354 -4.435 -19.155 1.00 75.19 423 ALA A O 1
ATOM 2843 N N . VAL A 1 424 ? 14.231 -2.423 -18.665 1.00 80.25 424 VAL A N 1
ATOM 2844 C CA . VAL A 1 424 ? 13.955 -2.494 -17.229 1.00 80.25 424 VAL A CA 1
ATOM 2845 C C . VAL A 1 424 ? 12.458 -2.436 -16.949 1.00 80.25 424 VAL A C 1
ATOM 2847 O O . VAL A 1 424 ? 11.970 -3.262 -16.182 1.00 80.25 424 VAL A O 1
ATOM 2850 N N . ALA A 1 425 ? 11.715 -1.529 -17.585 1.00 77.62 425 ALA A N 1
ATOM 2851 C CA . ALA A 1 425 ? 10.264 -1.442 -17.431 1.00 77.62 425 ALA A CA 1
ATOM 2852 C C . ALA A 1 425 ? 9.575 -2.763 -17.817 1.00 77.62 425 ALA A C 1
ATOM 2854 O O . ALA A 1 425 ? 8.744 -3.276 -17.065 1.00 77.62 425 ALA A O 1
ATOM 2855 N N . GLN A 1 426 ? 9.973 -3.360 -18.945 1.00 79.06 426 GLN A N 1
ATOM 2856 C CA . GLN A 1 426 ? 9.476 -4.665 -19.393 1.00 79.06 426 GLN A CA 1
ATOM 2857 C C . GLN A 1 426 ? 9.867 -5.795 -18.434 1.00 79.06 426 GLN A C 1
ATOM 2859 O O . GLN A 1 426 ? 9.033 -6.641 -18.112 1.00 79.06 426 GLN A O 1
ATOM 2864 N N . GLY A 1 427 ? 11.110 -5.802 -17.943 1.00 79.94 427 GLY A N 1
ATOM 2865 C CA . GLY A 1 427 ? 11.583 -6.793 -16.977 1.00 79.94 427 GLY A CA 1
ATOM 2866 C C . GLY A 1 427 ? 10.855 -6.707 -15.638 1.00 79.94 427 GLY A C 1
ATOM 2867 O O . GLY A 1 427 ? 10.492 -7.736 -15.069 1.00 79.94 427 GLY A O 1
ATOM 2868 N N . LEU A 1 428 ? 10.567 -5.493 -15.163 1.00 80.88 428 LEU A N 1
ATOM 2869 C CA . LEU A 1 428 ? 9.804 -5.263 -13.940 1.00 80.88 428 LEU A CA 1
ATOM 2870 C C . LEU A 1 428 ? 8.350 -5.730 -14.099 1.00 80.88 428 LEU A C 1
ATOM 2872 O O . LEU A 1 428 ? 7.826 -6.422 -13.228 1.00 80.88 428 LEU A O 1
ATOM 2876 N N . ALA A 1 429 ? 7.725 -5.418 -15.236 1.00 76.56 429 ALA A N 1
ATOM 2877 C CA . ALA A 1 429 ? 6.375 -5.868 -15.564 1.00 76.56 429 ALA A CA 1
ATOM 2878 C C . ALA A 1 429 ? 6.286 -7.399 -15.635 1.00 76.56 429 ALA A C 1
ATOM 2880 O O . ALA A 1 429 ? 5.404 -8.004 -15.027 1.00 76.56 429 ALA A O 1
ATOM 2881 N N . ALA A 1 430 ? 7.235 -8.037 -16.325 1.00 79.25 430 ALA A N 1
ATOM 2882 C CA . ALA A 1 430 ? 7.325 -9.489 -16.411 1.00 79.25 430 ALA A CA 1
ATOM 2883 C C . ALA A 1 430 ? 7.581 -10.133 -15.038 1.00 79.25 430 ALA A C 1
ATOM 2885 O O . ALA A 1 430 ? 6.969 -11.152 -14.723 1.00 79.25 430 ALA A O 1
ATOM 2886 N N . ALA A 1 431 ? 8.420 -9.525 -14.192 1.00 77.31 431 ALA A N 1
ATOM 2887 C CA . ALA A 1 431 ? 8.675 -10.012 -12.838 1.00 77.31 431 ALA A CA 1
ATOM 2888 C C . ALA A 1 431 ? 7.408 -9.987 -11.973 1.00 77.31 431 ALA A C 1
ATOM 2890 O O . ALA A 1 431 ? 7.102 -10.983 -11.316 1.00 77.31 431 ALA A O 1
ATOM 2891 N N . VAL A 1 432 ? 6.650 -8.886 -12.002 1.00 77.81 432 VAL A N 1
ATOM 2892 C CA . VAL A 1 432 ? 5.389 -8.769 -11.257 1.00 77.81 432 VAL A CA 1
ATOM 2893 C C . VAL A 1 432 ? 4.339 -9.746 -11.790 1.00 77.81 432 VAL A C 1
ATOM 2895 O O . VAL A 1 432 ? 3.729 -10.457 -10.995 1.00 77.81 432 VAL A O 1
ATOM 2898 N N . ASN A 1 433 ? 4.175 -9.845 -13.113 1.00 73.62 433 ASN A N 1
ATOM 2899 C CA . ASN A 1 433 ? 3.253 -10.806 -13.730 1.00 73.62 433 ASN A CA 1
ATOM 2900 C C . ASN A 1 433 ? 3.636 -12.263 -13.414 1.00 73.62 433 ASN A C 1
ATOM 2902 O O . ASN A 1 433 ? 2.765 -13.120 -13.306 1.00 73.62 433 ASN A O 1
ATOM 2906 N N . GLY A 1 434 ? 4.927 -12.535 -13.210 1.00 74.81 434 GLY A N 1
ATOM 2907 C CA . GLY A 1 434 ? 5.444 -13.819 -12.733 1.00 74.81 434 GLY A CA 1
ATOM 2908 C C . GLY A 1 434 ? 5.300 -14.056 -11.223 1.00 74.81 434 GLY A C 1
ATOM 2909 O O . GLY A 1 434 ? 5.850 -15.032 -10.723 1.00 74.81 434 GLY A O 1
ATOM 2910 N N . GLY A 1 435 ? 4.611 -13.180 -10.481 1.00 73.00 435 GLY A N 1
ATOM 2911 C CA . GLY A 1 435 ? 4.395 -13.312 -9.035 1.00 73.00 435 GLY A CA 1
ATOM 2912 C C . GLY A 1 435 ? 5.522 -12.759 -8.152 1.00 73.00 435 GLY A C 1
ATOM 2913 O O . GLY A 1 435 ? 5.462 -12.888 -6.931 1.00 73.00 435 GLY A O 1
ATOM 2914 N N . ASN A 1 436 ? 6.528 -12.093 -8.726 1.00 77.00 436 ASN A N 1
ATOM 2915 C CA . ASN A 1 436 ? 7.683 -11.550 -7.997 1.00 77.00 436 ASN A CA 1
ATOM 2916 C C . ASN A 1 436 ? 7.517 -10.060 -7.650 1.00 77.00 436 ASN A C 1
ATOM 2918 O O . ASN A 1 436 ? 8.475 -9.281 -7.704 1.00 77.00 436 ASN A O 1
ATOM 2922 N N . ALA A 1 437 ? 6.296 -9.642 -7.302 1.00 78.62 437 ALA A N 1
ATOM 2923 C CA . ALA A 1 437 ? 5.984 -8.245 -6.994 1.00 78.62 437 ALA A CA 1
ATOM 2924 C C . ALA A 1 437 ? 6.863 -7.678 -5.863 1.00 78.62 437 ALA A C 1
ATOM 2926 O O . ALA A 1 437 ? 7.378 -6.569 -5.987 1.00 78.62 437 ALA A O 1
ATOM 2927 N N . SER A 1 438 ? 7.129 -8.473 -4.821 1.00 73.06 438 SER A N 1
ATOM 2928 C CA . SER A 1 438 ? 7.951 -8.072 -3.669 1.00 73.06 438 SER A CA 1
ATOM 2929 C C . SER A 1 438 ? 9.411 -7.787 -4.035 1.00 73.06 438 SER A C 1
ATOM 2931 O O . SER A 1 438 ? 10.017 -6.846 -3.515 1.00 73.06 438 SER A O 1
ATOM 2933 N N . ALA A 1 439 ? 9.985 -8.581 -4.945 1.00 76.56 439 ALA A N 1
ATOM 2934 C CA . ALA A 1 439 ? 11.355 -8.382 -5.409 1.00 76.56 439 ALA A CA 1
ATOM 2935 C C . ALA A 1 439 ? 11.455 -7.137 -6.304 1.00 76.56 439 ALA A C 1
ATOM 2937 O O . ALA A 1 439 ? 12.349 -6.310 -6.113 1.00 76.56 439 ALA A O 1
ATOM 2938 N N . ALA A 1 440 ? 10.483 -6.948 -7.205 1.00 82.88 440 ALA A N 1
ATOM 2939 C CA . ALA A 1 440 ? 10.356 -5.730 -8.003 1.00 82.88 440 ALA A CA 1
ATOM 2940 C C . ALA A 1 440 ? 10.190 -4.478 -7.119 1.00 82.88 440 ALA A C 1
ATOM 2942 O O . ALA A 1 440 ? 10.831 -3.455 -7.358 1.00 82.88 440 ALA A O 1
ATOM 2943 N N . ALA A 1 441 ? 9.394 -4.572 -6.054 1.00 82.75 441 ALA A N 1
ATOM 2944 C CA . ALA A 1 441 ? 9.179 -3.495 -5.096 1.00 82.75 441 ALA A CA 1
ATOM 2945 C C . ALA A 1 441 ? 10.447 -3.119 -4.320 1.00 82.75 441 ALA A C 1
ATOM 2947 O O . ALA A 1 441 ? 10.777 -1.941 -4.192 1.00 82.75 441 ALA A O 1
ATOM 2948 N N . SER A 1 442 ? 11.194 -4.114 -3.836 1.00 80.12 442 SER A N 1
ATOM 2949 C CA . SER A 1 442 ? 12.469 -3.886 -3.143 1.00 80.12 442 SER A CA 1
ATOM 2950 C C . SER A 1 442 ? 13.506 -3.248 -4.068 1.00 80.12 442 SER A C 1
ATOM 2952 O O . SER A 1 442 ? 14.269 -2.377 -3.639 1.00 80.12 442 SER A O 1
ATOM 2954 N N . ALA A 1 443 ? 13.498 -3.635 -5.348 1.00 81.31 443 ALA A N 1
ATOM 2955 C CA . ALA A 1 443 ? 14.355 -3.035 -6.357 1.00 81.31 443 ALA A CA 1
ATOM 2956 C C . ALA A 1 443 ? 14.003 -1.564 -6.609 1.00 81.31 443 ALA A C 1
ATOM 2958 O O . ALA A 1 443 ? 14.888 -0.711 -6.543 1.00 81.31 443 ALA A O 1
ATOM 2959 N N . LEU A 1 444 ? 12.716 -1.255 -6.794 1.00 85.44 444 LEU A N 1
ATOM 2960 C CA . LEU A 1 444 ? 12.228 0.120 -6.934 1.00 85.44 444 LEU A CA 1
ATOM 2961 C C . LEU A 1 444 ? 12.564 0.982 -5.712 1.00 85.44 444 LEU A C 1
ATOM 2963 O O . LEU A 1 444 ? 13.082 2.083 -5.872 1.00 85.44 444 LEU A O 1
ATOM 2967 N N . ALA A 1 445 ? 12.305 0.488 -4.498 1.00 83.69 445 ALA A N 1
ATOM 2968 C CA . ALA A 1 445 ? 12.564 1.234 -3.267 1.00 83.69 445 ALA A CA 1
ATOM 2969 C C . ALA A 1 445 ? 14.055 1.548 -3.094 1.00 83.69 445 ALA A C 1
ATOM 2971 O O . ALA A 1 445 ? 14.415 2.680 -2.777 1.00 83.69 445 ALA A O 1
ATOM 2972 N N . SER A 1 446 ? 14.918 0.555 -3.330 1.00 79.94 446 SER A N 1
ATOM 2973 C CA . SER A 1 446 ? 16.372 0.700 -3.185 1.00 79.94 446 SER A CA 1
ATOM 2974 C C . SER A 1 446 ? 16.947 1.655 -4.223 1.00 79.94 446 SER A C 1
ATOM 2976 O O . SER A 1 446 ? 17.773 2.508 -3.904 1.00 79.94 446 SER A O 1
ATOM 2978 N N . ALA A 1 447 ? 16.490 1.534 -5.467 1.00 78.00 447 ALA A N 1
ATOM 2979 C CA . ALA A 1 447 ? 16.976 2.365 -6.550 1.00 78.00 447 ALA A CA 1
ATOM 2980 C C . ALA A 1 447 ? 16.455 3.815 -6.414 1.00 78.00 447 ALA A C 1
ATOM 2982 O O . ALA A 1 447 ? 17.206 4.756 -6.668 1.00 78.00 447 ALA A O 1
ATOM 2983 N N . ALA A 1 448 ? 15.222 4.016 -5.926 1.00 82.56 448 ALA A N 1
ATOM 2984 C CA . ALA A 1 448 ? 14.704 5.348 -5.614 1.00 82.56 448 ALA A CA 1
ATOM 2985 C C . ALA A 1 448 ? 15.500 5.990 -4.465 1.00 82.56 448 ALA A C 1
ATOM 2987 O O . ALA A 1 448 ? 15.873 7.160 -4.547 1.00 82.56 448 ALA A O 1
ATOM 2988 N N . ALA A 1 449 ? 15.818 5.210 -3.422 1.00 80.62 449 ALA A N 1
ATOM 2989 C CA . ALA A 1 449 ? 16.612 5.657 -2.276 1.00 80.62 449 ALA A CA 1
ATOM 2990 C C . ALA A 1 449 ? 18.030 6.110 -2.653 1.00 80.62 449 ALA A C 1
ATOM 2992 O O . ALA A 1 449 ? 18.577 6.993 -1.997 1.00 80.62 449 ALA A O 1
ATOM 2993 N N . ALA A 1 450 ? 18.620 5.518 -3.696 1.00 76.25 450 ALA A N 1
ATOM 2994 C CA . ALA A 1 450 ? 19.964 5.860 -4.154 1.00 76.25 450 ALA A CA 1
ATOM 2995 C C . ALA A 1 450 ? 20.071 7.298 -4.703 1.00 76.25 450 ALA A C 1
ATOM 2997 O O . ALA A 1 450 ? 21.169 7.853 -4.739 1.00 76.25 450 ALA A O 1
ATOM 2998 N N . GLY A 1 451 ? 18.952 7.917 -5.103 1.00 78.50 451 GLY A N 1
ATOM 2999 C CA . GLY A 1 451 ? 18.927 9.289 -5.610 1.00 78.50 451 GLY A CA 1
ATOM 3000 C C . GLY A 1 451 ? 19.704 9.486 -6.922 1.00 78.50 451 GLY A C 1
ATOM 3001 O O . GLY A 1 451 ? 20.060 8.533 -7.618 1.00 78.50 451 GLY A O 1
ATOM 3002 N N . GLY A 1 452 ? 19.934 10.751 -7.293 1.00 80.56 452 GLY A N 1
ATOM 3003 C CA . GLY A 1 452 ? 20.756 11.129 -8.451 1.00 80.56 452 GLY A CA 1
ATOM 3004 C C . GLY A 1 452 ? 20.278 10.544 -9.788 1.00 80.56 452 GLY A C 1
ATOM 3005 O O . GLY A 1 452 ? 19.082 10.532 -10.086 1.00 80.56 452 GLY A O 1
ATOM 3006 N N . SER A 1 453 ? 21.222 10.044 -10.593 1.00 70.56 453 SER A N 1
ATOM 3007 C CA . SER A 1 453 ? 20.956 9.415 -11.897 1.00 70.56 453 SER A CA 1
ATOM 3008 C C . SER A 1 453 ? 20.085 8.160 -11.795 1.00 70.56 453 SER A C 1
ATOM 3010 O O . SER A 1 453 ? 19.296 7.903 -12.700 1.00 70.56 453 SER A O 1
ATOM 3012 N N . SER A 1 454 ? 20.159 7.425 -10.680 1.00 72.75 454 SER A N 1
ATOM 3013 C CA . SER A 1 454 ? 19.331 6.237 -10.422 1.00 72.75 454 SER A CA 1
ATOM 3014 C C . SER A 1 454 ? 17.852 6.591 -10.279 1.00 72.75 454 SER A C 1
ATOM 3016 O O . SER A 1 454 ? 16.991 5.887 -10.801 1.00 72.75 454 SER A O 1
ATOM 3018 N N . SER A 1 455 ? 17.548 7.710 -9.616 1.00 77.12 455 SER A N 1
ATOM 3019 C CA . SER A 1 455 ? 16.171 8.195 -9.495 1.00 77.12 455 SER A CA 1
ATOM 3020 C C . SER A 1 455 ? 15.617 8.616 -10.859 1.00 77.12 455 SER A C 1
ATOM 3022 O O . SER A 1 455 ? 14.553 8.150 -11.249 1.00 77.12 455 SER A O 1
ATOM 3024 N N . ALA A 1 456 ? 16.382 9.380 -11.650 1.00 78.38 456 ALA A N 1
ATOM 3025 C CA . ALA A 1 456 ? 15.976 9.786 -13.001 1.00 78.38 456 ALA A CA 1
ATOM 3026 C C . ALA A 1 456 ? 15.729 8.586 -13.938 1.00 78.38 456 ALA A C 1
ATOM 3028 O O . ALA A 1 456 ? 14.746 8.554 -14.680 1.00 78.38 456 ALA A O 1
ATOM 3029 N N . ALA A 1 457 ? 16.596 7.580 -13.851 1.00 77.62 457 ALA A N 1
ATOM 3030 C CA . ALA A 1 457 ? 16.489 6.304 -14.543 1.00 77.62 457 ALA A CA 1
ATOM 3031 C C . ALA A 1 457 ? 15.179 5.557 -14.236 1.00 77.62 457 ALA A C 1
ATOM 3033 O O . ALA A 1 457 ? 14.477 5.098 -15.140 1.00 77.62 457 ALA A O 1
ATOM 3034 N N . ILE A 1 458 ? 14.831 5.448 -12.953 1.00 84.56 458 ILE A N 1
ATOM 3035 C CA . ILE A 1 458 ? 13.579 4.817 -12.521 1.00 84.56 458 ILE A CA 1
ATOM 3036 C C . ILE A 1 458 ? 12.392 5.652 -12.964 1.00 84.56 458 ILE A C 1
ATOM 3038 O O . ILE A 1 458 ? 11.414 5.085 -13.433 1.00 84.56 458 ILE A O 1
ATOM 3042 N N . SER A 1 459 ? 12.476 6.976 -12.857 1.00 86.50 459 SER A N 1
ATOM 3043 C CA . SER A 1 459 ? 11.425 7.879 -13.316 1.00 86.50 459 SER A CA 1
ATOM 3044 C C . SER A 1 459 ? 11.123 7.668 -14.803 1.00 86.50 459 SER A C 1
ATOM 3046 O O . SER A 1 459 ? 9.955 7.573 -15.171 1.00 86.50 459 SER A O 1
ATOM 3048 N N . GLN A 1 460 ? 12.145 7.481 -15.646 1.00 84.50 460 GLN A N 1
ATOM 3049 C CA . GLN A 1 460 ? 11.970 7.139 -17.065 1.00 84.50 460 GLN A CA 1
ATOM 3050 C C . GLN A 1 460 ? 11.357 5.747 -17.273 1.00 84.50 460 GLN A C 1
ATOM 3052 O O . GLN A 1 460 ? 10.435 5.596 -18.076 1.00 84.50 460 GLN A O 1
ATOM 3057 N N . ALA A 1 461 ? 11.823 4.730 -16.542 1.00 83.31 461 ALA A N 1
ATOM 3058 C CA . ALA A 1 461 ? 11.263 3.380 -16.634 1.00 83.31 461 ALA A CA 1
ATOM 3059 C C . ALA A 1 461 ? 9.790 3.342 -16.177 1.00 83.31 461 ALA A C 1
ATOM 3061 O O . ALA A 1 461 ? 8.943 2.726 -16.826 1.00 83.31 461 ALA A O 1
ATOM 3062 N N . LEU A 1 462 ? 9.461 4.055 -15.096 1.00 89.06 462 LEU A N 1
ATOM 3063 C CA . LEU A 1 462 ? 8.097 4.241 -14.603 1.00 89.06 462 LEU A CA 1
ATOM 3064 C C . LEU A 1 462 ? 7.245 5.008 -15.613 1.00 89.06 462 LEU A C 1
ATOM 3066 O O . LEU A 1 462 ? 6.117 4.600 -15.877 1.00 89.06 462 LEU A O 1
ATOM 3070 N N . ALA A 1 463 ? 7.781 6.069 -16.216 1.00 88.38 463 ALA A N 1
ATOM 3071 C CA . ALA A 1 463 ? 7.090 6.842 -17.240 1.00 88.38 463 ALA A CA 1
ATOM 3072 C C . ALA A 1 463 ? 6.726 5.967 -18.452 1.00 88.38 463 ALA A C 1
ATOM 3074 O O . ALA A 1 463 ? 5.589 5.981 -18.927 1.00 88.38 463 ALA A O 1
ATOM 3075 N N . GLN A 1 464 ? 7.654 5.134 -18.921 1.00 84.19 464 GLN A N 1
ATOM 3076 C CA . GLN A 1 464 ? 7.388 4.197 -20.013 1.00 84.19 464 GLN A CA 1
ATOM 3077 C C . GLN A 1 464 ? 6.383 3.111 -19.614 1.00 84.19 464 GLN A C 1
ATOM 3079 O O . GLN A 1 464 ? 5.483 2.806 -20.397 1.00 84.19 464 GLN A O 1
ATOM 3084 N N . ALA A 1 465 ? 6.475 2.563 -18.399 1.00 84.19 465 ALA A N 1
ATOM 3085 C CA . ALA A 1 465 ? 5.510 1.583 -17.902 1.00 84.19 465 ALA A CA 1
ATOM 3086 C C . ALA A 1 465 ? 4.089 2.163 -17.801 1.00 84.19 465 ALA A C 1
ATOM 3088 O O . ALA A 1 465 ? 3.130 1.519 -18.225 1.00 84.19 465 ALA A O 1
ATOM 3089 N N . ILE A 1 466 ? 3.962 3.395 -17.300 1.00 86.62 466 ILE A N 1
ATOM 3090 C CA . ILE A 1 466 ? 2.700 4.142 -17.240 1.00 86.62 466 ILE A CA 1
ATOM 3091 C C . ILE A 1 466 ? 2.167 4.399 -18.653 1.00 86.62 466 ILE A C 1
ATOM 3093 O O . ILE A 1 466 ? 0.997 4.140 -18.924 1.00 86.62 466 ILE A O 1
ATOM 3097 N N . SER A 1 467 ? 3.034 4.834 -19.570 1.00 86.06 467 SER A N 1
ATOM 3098 C CA . SER A 1 467 ? 2.667 5.101 -20.969 1.00 86.06 467 SER A CA 1
ATOM 3099 C C . SER A 1 467 ? 2.251 3.842 -21.731 1.00 86.06 467 SER A C 1
ATOM 3101 O O . SER A 1 467 ? 1.439 3.923 -22.646 1.00 86.06 467 SER A O 1
ATOM 3103 N N . SER A 1 468 ? 2.777 2.676 -21.344 1.00 81.62 468 SER A N 1
ATOM 3104 C CA . SER A 1 468 ? 2.407 1.381 -21.933 1.00 81.62 468 SER A CA 1
ATOM 3105 C C . SER A 1 468 ? 0.977 0.957 -21.571 1.00 81.62 468 SER A C 1
ATOM 3107 O O . SER A 1 468 ? 0.375 0.159 -22.286 1.00 81.62 468 SER A O 1
ATOM 3109 N N . GLY A 1 469 ? 0.428 1.481 -20.468 1.00 82.44 469 GLY A N 1
ATOM 3110 C CA . GLY A 1 469 ? -0.923 1.180 -20.001 1.00 82.44 469 GLY A CA 1
ATOM 3111 C C . GLY A 1 469 ? -1.157 -0.292 -19.624 1.00 82.44 469 GLY A C 1
ATOM 3112 O O . GLY A 1 469 ? -0.231 -1.088 -19.438 1.00 82.44 469 GLY A O 1
ATOM 3113 N N . GLY A 1 470 ? -2.437 -0.648 -19.473 1.00 83.81 470 GLY A N 1
ATOM 3114 C CA . GLY A 1 470 ? -2.909 -2.027 -19.315 1.00 83.81 470 GLY A CA 1
ATOM 3115 C C . GLY A 1 470 ? -2.330 -2.794 -18.116 1.00 83.81 470 GLY A C 1
ATOM 3116 O O . GLY A 1 470 ? -2.204 -2.274 -17.002 1.00 83.81 470 GLY A O 1
ATOM 3117 N N . GLY A 1 471 ? -2.002 -4.070 -18.349 1.00 76.00 471 GLY A N 1
ATOM 3118 C CA . GLY A 1 471 ? -1.466 -4.971 -17.322 1.00 76.00 471 GLY A CA 1
ATOM 3119 C C . GLY A 1 471 ? -0.100 -4.533 -16.792 1.00 76.00 471 GLY A C 1
ATOM 3120 O O . GLY A 1 471 ? 0.144 -4.631 -15.594 1.00 76.00 471 GLY A O 1
ATOM 3121 N N . THR A 1 472 ? 0.756 -3.970 -17.651 1.00 79.38 472 THR A N 1
ATOM 3122 C CA . THR A 1 472 ? 2.077 -3.449 -17.264 1.00 79.38 472 THR A CA 1
ATOM 3123 C C . THR A 1 472 ? 1.959 -2.307 -16.265 1.00 79.38 472 THR A C 1
ATOM 3125 O O . THR A 1 472 ? 2.601 -2.351 -15.217 1.00 79.38 472 THR A O 1
ATOM 3128 N N . ALA A 1 473 ? 1.102 -1.320 -16.543 1.00 80.44 473 ALA A N 1
ATOM 3129 C CA . ALA A 1 473 ? 0.865 -0.217 -15.617 1.00 80.44 473 ALA A CA 1
ATOM 3130 C C . ALA A 1 473 ? 0.337 -0.733 -14.267 1.00 80.44 473 ALA A C 1
ATOM 3132 O O . ALA A 1 473 ? 0.879 -0.374 -13.227 1.00 80.44 473 ALA A O 1
ATOM 3133 N N . SER A 1 474 ? -0.634 -1.653 -14.281 1.00 82.06 474 SER A N 1
ATOM 3134 C CA . SER A 1 474 ? -1.222 -2.235 -13.061 1.00 82.06 474 SER A CA 1
ATOM 3135 C C . SER A 1 474 ? -0.202 -3.013 -12.219 1.00 82.06 474 SER A C 1
ATOM 3137 O O . SER A 1 474 ? -0.141 -2.859 -10.997 1.00 82.06 474 SER A O 1
ATOM 3139 N N . ALA A 1 475 ? 0.628 -3.823 -12.875 1.00 81.94 475 ALA A N 1
ATOM 3140 C CA . ALA A 1 475 ? 1.703 -4.586 -12.260 1.00 81.94 475 ALA A CA 1
ATOM 3141 C C . ALA A 1 475 ? 2.751 -3.662 -11.614 1.00 81.94 475 ALA A C 1
ATOM 3143 O O . ALA A 1 475 ? 3.117 -3.814 -10.444 1.00 81.94 475 ALA A O 1
ATOM 3144 N N . VAL A 1 476 ? 3.179 -2.634 -12.347 1.00 86.06 476 VAL A N 1
ATOM 3145 C CA . VAL A 1 476 ? 4.125 -1.641 -11.836 1.00 86.06 476 VAL A CA 1
ATOM 3146 C C . VAL A 1 476 ? 3.522 -0.850 -10.673 1.00 86.06 476 VAL A C 1
ATOM 3148 O O . VAL A 1 476 ? 4.212 -0.666 -9.673 1.00 86.06 476 VAL A O 1
ATOM 3151 N N . SER A 1 477 ? 2.235 -0.485 -10.715 1.00 85.88 477 SER A N 1
ATOM 3152 C CA . SER A 1 477 ? 1.537 0.162 -9.593 1.00 85.88 477 SER A CA 1
ATOM 3153 C C . SER A 1 477 ? 1.515 -0.698 -8.320 1.00 85.88 477 SER A C 1
ATOM 3155 O O . SER A 1 477 ? 1.651 -0.163 -7.219 1.00 85.88 477 SER A O 1
ATOM 3157 N N . GLN A 1 478 ? 1.359 -2.024 -8.431 1.00 85.69 478 GLN A N 1
ATOM 3158 C CA . GLN A 1 478 ? 1.431 -2.940 -7.280 1.00 85.69 478 GLN A CA 1
ATOM 3159 C C . GLN A 1 478 ? 2.832 -2.968 -6.656 1.00 85.69 478 GLN A C 1
ATOM 3161 O O . GLN A 1 478 ? 2.963 -2.827 -5.436 1.00 85.69 478 GLN A O 1
ATOM 3166 N N . ALA A 1 479 ? 3.876 -3.085 -7.482 1.00 87.12 479 ALA A N 1
ATOM 3167 C CA . ALA A 1 479 ? 5.259 -3.041 -7.007 1.00 87.12 479 ALA A CA 1
ATOM 3168 C C . ALA A 1 479 ? 5.592 -1.684 -6.361 1.00 87.12 479 ALA A C 1
ATOM 3170 O O . ALA A 1 479 ? 6.215 -1.631 -5.300 1.00 87.12 479 ALA A O 1
ATOM 3171 N N . LEU A 1 480 ? 5.111 -0.588 -6.952 1.00 90.50 480 LEU A N 1
ATOM 3172 C CA . LEU A 1 480 ? 5.269 0.772 -6.435 1.00 90.50 480 LEU A CA 1
ATOM 3173 C C . LEU A 1 480 ? 4.687 0.943 -5.034 1.00 90.50 480 LEU A C 1
ATOM 3175 O O . LEU A 1 480 ? 5.307 1.573 -4.186 1.00 90.50 480 LEU A O 1
ATOM 3179 N N . ALA A 1 481 ? 3.524 0.364 -4.762 1.00 87.38 481 ALA A N 1
ATOM 3180 C CA . ALA A 1 481 ? 2.886 0.494 -3.458 1.00 87.38 481 ALA A CA 1
ATOM 3181 C C . ALA A 1 481 ? 3.590 -0.276 -2.348 1.00 87.38 481 ALA A C 1
ATOM 3183 O O . ALA A 1 481 ? 3.665 0.196 -1.212 1.00 87.38 481 ALA A O 1
ATOM 3184 N N . GLN A 1 482 ? 4.136 -1.444 -2.675 1.00 88.50 482 GLN A N 1
ATOM 3185 C CA . GLN A 1 482 ? 5.009 -2.174 -1.763 1.00 88.50 482 GLN A CA 1
ATOM 3186 C C . GLN A 1 482 ? 6.313 -1.393 -1.537 1.00 88.50 482 GLN A C 1
ATOM 3188 O O . GLN A 1 482 ? 6.711 -1.189 -0.389 1.00 88.50 482 GLN A O 1
ATOM 3193 N N . ALA A 1 483 ? 6.921 -0.855 -2.601 1.00 87.88 483 ALA A N 1
ATOM 3194 C CA . ALA A 1 483 ? 8.126 -0.030 -2.512 1.00 87.88 483 ALA A CA 1
ATOM 3195 C C . ALA A 1 483 ? 7.898 1.217 -1.642 1.00 87.88 483 ALA A C 1
ATOM 3197 O O . ALA A 1 483 ? 8.722 1.557 -0.792 1.00 87.88 483 ALA A O 1
ATOM 3198 N N . TYR A 1 484 ? 6.736 1.853 -1.798 1.00 90.81 484 TYR A N 1
ATOM 3199 C CA . TYR A 1 484 ? 6.324 3.034 -1.046 1.00 90.81 484 TYR A CA 1
ATOM 3200 C C . TYR A 1 484 ? 6.221 2.771 0.460 1.00 90.81 484 TYR A C 1
ATOM 3202 O O . TYR A 1 484 ? 6.561 3.639 1.258 1.00 90.81 484 TYR A O 1
ATOM 3210 N N . THR A 1 485 ? 5.818 1.565 0.875 1.00 86.94 485 THR A N 1
ATOM 3211 C CA . THR A 1 485 ? 5.810 1.208 2.307 1.00 86.94 485 THR A CA 1
ATOM 3212 C C . THR A 1 485 ? 7.215 1.106 2.907 1.00 86.94 485 THR A C 1
ATOM 3214 O O . THR A 1 485 ? 7.370 1.256 4.115 1.00 86.94 485 THR A O 1
ATOM 3217 N N . THR A 1 486 ? 8.232 0.886 2.068 1.00 87.44 486 THR A N 1
ATOM 3218 C CA . THR A 1 486 ? 9.634 0.765 2.488 1.00 87.44 486 THR A CA 1
ATOM 3219 C C . THR A 1 486 ? 10.355 2.113 2.448 1.00 87.44 486 THR A C 1
ATOM 3221 O O . THR A 1 486 ? 11.095 2.439 3.372 1.00 87.44 486 THR A O 1
ATOM 3224 N N . ASN A 1 487 ? 10.140 2.916 1.399 1.00 90.56 487 ASN A N 1
ATOM 3225 C CA . ASN A 1 487 ? 10.743 4.244 1.260 1.00 90.56 487 ASN A CA 1
ATOM 3226 C C . ASN A 1 487 ? 9.785 5.230 0.575 1.00 90.56 487 ASN A C 1
ATOM 3228 O O . ASN A 1 487 ? 9.891 5.513 -0.619 1.00 90.56 487 ASN A O 1
ATOM 3232 N N . SER A 1 488 ? 8.833 5.750 1.346 1.00 92.44 488 SER A N 1
ATOM 3233 C CA . SER A 1 488 ? 7.748 6.593 0.835 1.00 92.44 488 SER A CA 1
ATOM 3234 C C . SER A 1 488 ? 8.240 7.874 0.160 1.00 92.44 488 SER A C 1
ATOM 3236 O O . SER A 1 488 ? 7.761 8.213 -0.919 1.00 92.44 488 SER A O 1
ATOM 3238 N N . GLY A 1 489 ? 9.221 8.563 0.751 1.00 90.44 489 GLY A N 1
ATOM 3239 C CA . GLY A 1 489 ? 9.733 9.835 0.232 1.00 90.44 489 GLY A CA 1
ATOM 3240 C C . GLY A 1 489 ? 10.422 9.688 -1.124 1.00 90.44 489 GLY A C 1
ATOM 3241 O O . GLY A 1 489 ? 10.061 10.373 -2.080 1.00 90.44 489 GLY A O 1
ATOM 3242 N N . ALA A 1 490 ? 11.371 8.756 -1.234 1.00 90.81 490 ALA A N 1
ATOM 3243 C CA . ALA A 1 490 ? 12.126 8.572 -2.470 1.00 90.81 490 ALA A CA 1
ATOM 3244 C C . ALA A 1 490 ? 11.248 8.028 -3.608 1.00 90.81 490 ALA A C 1
ATOM 3246 O O . ALA A 1 490 ? 11.344 8.483 -4.749 1.00 90.81 490 ALA A O 1
ATOM 3247 N N . VAL A 1 491 ? 10.350 7.089 -3.292 1.00 92.56 491 VAL A N 1
ATOM 3248 C CA . VAL A 1 491 ? 9.426 6.507 -4.273 1.00 92.56 491 VAL A CA 1
ATOM 3249 C C . VAL A 1 491 ? 8.398 7.539 -4.747 1.00 92.56 491 VAL A C 1
ATOM 3251 O O . VAL A 1 491 ? 8.143 7.611 -5.948 1.00 92.56 491 VAL A O 1
ATOM 3254 N N . ALA A 1 492 ? 7.855 8.379 -3.854 1.00 93.31 492 ALA A N 1
ATOM 3255 C CA . ALA A 1 492 ? 6.980 9.486 -4.254 1.00 93.31 492 ALA A CA 1
ATOM 3256 C C . ALA A 1 492 ? 7.690 10.459 -5.196 1.00 93.31 492 ALA A C 1
ATOM 3258 O O . ALA A 1 492 ? 7.097 10.887 -6.182 1.00 93.31 492 ALA A O 1
ATOM 3259 N N . GLN A 1 493 ? 8.954 10.786 -4.922 1.00 92.50 493 GLN A N 1
ATOM 3260 C CA . GLN A 1 493 ? 9.722 11.719 -5.741 1.00 92.50 493 GLN A CA 1
ATOM 3261 C C . GLN A 1 493 ? 10.044 11.148 -7.131 1.00 92.50 493 GLN A C 1
ATOM 3263 O O . GLN A 1 493 ? 9.899 11.860 -8.125 1.00 92.50 493 GLN A O 1
ATOM 3268 N N . ALA A 1 494 ? 10.405 9.865 -7.221 1.00 92.06 494 ALA A N 1
ATOM 3269 C CA . ALA A 1 494 ? 10.600 9.187 -8.505 1.00 92.06 494 ALA A CA 1
ATOM 3270 C C . ALA A 1 494 ? 9.282 9.086 -9.299 1.00 92.06 494 ALA A C 1
ATOM 3272 O O . ALA A 1 494 ? 9.232 9.397 -10.489 1.00 92.06 494 ALA A O 1
ATOM 3273 N N . LEU A 1 495 ? 8.176 8.726 -8.636 1.00 93.94 495 LEU A N 1
ATOM 3274 C CA . LEU A 1 495 ? 6.863 8.672 -9.283 1.00 93.94 495 LEU A CA 1
ATOM 3275 C C . LEU A 1 495 ? 6.389 10.063 -9.732 1.00 93.94 495 LEU A C 1
ATOM 3277 O O . LEU A 1 495 ? 5.818 10.190 -10.810 1.00 93.94 495 LEU A O 1
ATOM 3281 N N . ALA A 1 496 ? 6.660 11.111 -8.953 1.00 93.75 496 ALA A N 1
ATOM 3282 C CA . ALA A 1 496 ? 6.348 12.491 -9.311 1.00 93.75 496 ALA A CA 1
ATOM 3283 C C . ALA A 1 496 ? 7.062 12.916 -10.600 1.00 93.75 496 ALA A C 1
ATOM 3285 O O . ALA A 1 496 ? 6.431 13.436 -11.517 1.00 93.75 496 ALA A O 1
ATOM 3286 N N . GLN A 1 497 ? 8.364 12.637 -10.701 1.00 92.44 497 GLN A N 1
ATOM 3287 C CA . GLN A 1 497 ? 9.141 12.899 -11.914 1.00 92.44 497 GLN A CA 1
ATOM 3288 C C . GLN A 1 497 ? 8.628 12.085 -13.107 1.00 92.44 497 GLN A C 1
ATOM 3290 O O . GLN A 1 497 ? 8.526 12.623 -14.208 1.00 92.44 497 GLN A O 1
ATOM 3295 N N . ALA A 1 498 ? 8.266 10.816 -12.894 1.00 92.88 498 ALA A N 1
ATOM 3296 C CA . ALA A 1 498 ? 7.686 9.973 -13.936 1.00 92.88 498 ALA A CA 1
ATOM 3297 C C . ALA A 1 498 ? 6.363 10.547 -14.469 1.00 92.88 498 ALA A C 1
ATOM 3299 O O . ALA A 1 498 ? 6.171 10.627 -15.680 1.00 92.88 498 ALA A O 1
ATOM 3300 N N . LEU A 1 499 ? 5.471 10.994 -13.576 1.00 92.62 499 LEU A N 1
ATOM 3301 C CA . LEU A 1 499 ? 4.179 11.586 -13.940 1.00 92.62 499 LEU A CA 1
ATOM 3302 C C . LEU A 1 499 ? 4.325 12.882 -14.748 1.00 92.62 499 LEU A C 1
ATOM 3304 O O . LEU A 1 499 ? 3.485 13.158 -15.598 1.00 92.62 499 LEU A O 1
ATOM 3308 N N . VAL A 1 500 ? 5.393 13.651 -14.519 1.00 92.56 500 VAL A N 1
ATOM 3309 C CA . VAL A 1 500 ? 5.700 14.861 -15.301 1.00 92.56 500 VAL A CA 1
ATOM 3310 C C . VAL A 1 500 ? 6.219 14.525 -16.706 1.00 92.56 500 VAL A C 1
ATOM 3312 O O . VAL A 1 500 ? 6.028 15.314 -17.627 1.00 92.56 500 VAL A O 1
ATOM 3315 N N . GLN A 1 501 ? 6.869 13.372 -16.890 1.00 90.56 501 GLN A N 1
ATOM 3316 C CA . GLN A 1 501 ? 7.469 12.978 -18.173 1.00 90.56 501 GLN A CA 1
ATOM 3317 C C . GLN A 1 501 ? 6.496 12.293 -19.142 1.00 90.56 501 GLN A C 1
ATOM 3319 O O . GLN A 1 501 ? 6.775 12.234 -20.339 1.00 90.56 501 GLN A O 1
ATOM 3324 N N . VAL A 1 502 ? 5.381 11.745 -18.655 1.00 91.88 502 VAL A N 1
ATOM 3325 C CA . VAL A 1 502 ? 4.392 11.058 -19.502 1.00 91.88 502 VAL A CA 1
ATOM 3326 C C . VAL A 1 502 ? 3.344 12.015 -20.059 1.00 91.88 502 VAL A C 1
ATOM 3328 O O . VAL A 1 502 ? 3.145 13.120 -19.557 1.00 91.88 502 VAL A O 1
ATOM 3331 N N . SER A 1 503 ? 2.622 11.569 -21.091 1.00 92.31 503 SER A N 1
ATOM 3332 C CA . SER A 1 503 ? 1.454 12.306 -21.576 1.00 92.31 503 SER A CA 1
ATOM 3333 C C . SER A 1 503 ? 0.412 12.474 -20.457 1.00 92.31 503 SER A C 1
ATOM 3335 O O . SER A 1 503 ? 0.233 11.559 -19.641 1.00 92.31 503 SER A O 1
ATOM 3337 N N . PRO A 1 504 ? -0.327 13.599 -20.418 1.00 90.12 504 PRO A N 1
ATOM 3338 C CA . PRO A 1 504 ? -1.353 13.822 -19.401 1.00 90.12 504 PRO A CA 1
ATOM 3339 C C . PRO A 1 504 ? -2.408 12.716 -19.347 1.00 90.12 504 PRO A C 1
ATOM 3341 O O . PRO A 1 504 ? -2.896 12.373 -18.274 1.00 90.12 504 PRO A O 1
ATOM 3344 N N . GLN A 1 505 ? -2.728 12.111 -20.493 1.00 89.62 505 GLN A N 1
ATOM 3345 C CA . GLN A 1 505 ? -3.684 11.015 -20.588 1.00 89.62 505 GLN A CA 1
ATOM 3346 C C . GLN A 1 505 ? -3.181 9.760 -19.864 1.00 89.62 505 GLN A C 1
ATOM 3348 O O . GLN A 1 505 ? -3.921 9.162 -19.080 1.00 89.62 505 GLN A O 1
ATOM 3353 N N . ALA A 1 506 ? -1.915 9.389 -20.081 1.00 88.44 506 ALA A N 1
ATOM 3354 C CA . ALA A 1 506 ? -1.297 8.245 -19.417 1.00 88.44 506 ALA A CA 1
ATOM 3355 C C . ALA A 1 506 ? -1.109 8.497 -17.913 1.00 88.44 506 ALA A C 1
ATOM 3357 O O . ALA A 1 506 ? -1.451 7.632 -17.103 1.00 88.44 506 ALA A O 1
ATOM 3358 N N . ALA A 1 507 ? -0.641 9.693 -17.528 1.00 91.50 507 ALA A N 1
ATOM 3359 C CA . ALA A 1 507 ? -0.562 10.089 -16.121 1.00 91.50 507 ALA A CA 1
ATOM 3360 C C . ALA A 1 507 ? -1.937 10.023 -15.448 1.00 91.50 507 ALA A C 1
ATOM 3362 O O . ALA A 1 507 ? -2.064 9.420 -14.384 1.00 91.50 507 ALA A O 1
ATOM 3363 N N . GLY A 1 508 ? -2.971 10.581 -16.078 1.00 89.50 508 GLY A N 1
ATOM 3364 C CA . GLY A 1 508 ? -4.322 10.586 -15.528 1.00 89.50 508 GLY A CA 1
ATOM 3365 C C . GLY A 1 508 ? -4.897 9.188 -15.347 1.00 89.50 508 GLY A C 1
ATOM 3366 O O . GLY A 1 508 ? -5.413 8.872 -14.275 1.00 89.50 508 GLY A O 1
ATOM 3367 N N . SER A 1 509 ? -4.730 8.311 -16.342 1.00 86.94 509 SER A N 1
ATOM 3368 C CA . SER A 1 509 ? -5.151 6.912 -16.223 1.00 86.94 509 SER A CA 1
ATOM 3369 C C . SER A 1 509 ? -4.415 6.186 -15.096 1.00 86.94 509 SER A C 1
ATOM 3371 O O . SER A 1 509 ? -5.050 5.438 -14.356 1.00 86.94 509 SER A O 1
ATOM 3373 N N . ALA A 1 510 ? -3.103 6.404 -14.943 1.00 88.94 510 ALA A N 1
ATOM 3374 C CA . ALA A 1 510 ? -2.313 5.768 -13.889 1.00 88.94 510 ALA A CA 1
ATOM 3375 C C . ALA A 1 510 ? -2.665 6.289 -12.489 1.00 88.94 510 ALA A C 1
ATOM 3377 O O . ALA A 1 510 ? -2.734 5.504 -11.543 1.00 88.94 510 ALA A O 1
ATOM 3378 N N . ILE A 1 511 ? -2.923 7.594 -12.351 1.00 91.94 511 ILE A N 1
ATOM 3379 C CA . ILE A 1 511 ? -3.397 8.195 -11.099 1.00 91.94 511 ILE A CA 1
ATOM 3380 C C . ILE A 1 511 ? -4.775 7.627 -10.745 1.00 91.94 511 ILE A C 1
ATOM 3382 O O . ILE A 1 511 ? -4.977 7.199 -9.608 1.00 91.94 511 ILE A O 1
ATOM 3386 N N . ALA A 1 512 ? -5.705 7.562 -11.700 1.00 87.81 512 ALA A N 1
ATOM 3387 C CA . ALA A 1 512 ? -7.034 6.998 -11.474 1.00 87.81 512 ALA A CA 1
ATOM 3388 C C . ALA A 1 512 ? -6.965 5.522 -11.063 1.00 87.81 512 ALA A C 1
ATOM 3390 O O . ALA A 1 512 ? -7.526 5.155 -10.034 1.00 87.81 512 ALA A O 1
ATOM 3391 N N . SER A 1 513 ? -6.215 4.682 -11.787 1.00 85.56 513 SER A N 1
ATOM 3392 C CA . SER A 1 513 ? -6.080 3.260 -11.443 1.00 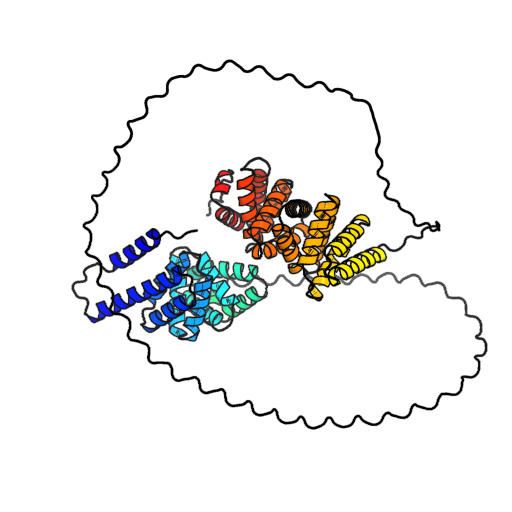85.56 513 SER A CA 1
ATOM 3393 C C . SER A 1 513 ? -5.368 3.051 -10.105 1.00 85.56 513 SER A C 1
ATOM 3395 O O . SER A 1 513 ? -5.778 2.215 -9.300 1.00 85.56 513 SER A O 1
ATOM 3397 N N . GLY A 1 514 ? -4.314 3.827 -9.841 1.00 86.19 514 GLY A N 1
ATOM 3398 C CA . GLY A 1 514 ? -3.549 3.749 -8.601 1.00 86.19 514 GLY A CA 1
ATOM 3399 C C . GLY A 1 514 ? -4.354 4.177 -7.375 1.00 86.19 514 GLY A C 1
ATOM 3400 O O . GLY A 1 514 ? -4.255 3.553 -6.320 1.00 86.19 514 GLY A O 1
ATOM 3401 N N . THR A 1 515 ? -5.188 5.209 -7.513 1.00 85.19 515 THR A N 1
ATOM 3402 C CA . THR A 1 515 ? -6.070 5.682 -6.434 1.00 85.19 515 THR A CA 1
ATOM 3403 C C . THR A 1 515 ? -7.301 4.799 -6.249 1.00 85.19 515 THR A C 1
ATOM 3405 O O . THR A 1 515 ? -7.674 4.530 -5.106 1.00 85.19 515 THR A O 1
ATOM 3408 N N . ALA A 1 516 ? -7.872 4.269 -7.334 1.00 82.75 516 ALA A N 1
ATOM 3409 C CA . ALA A 1 516 ? -8.965 3.297 -7.308 1.00 82.75 516 ALA A CA 1
ATOM 3410 C C . ALA A 1 516 ? -8.596 2.008 -6.560 1.00 82.75 516 ALA A C 1
ATOM 3412 O O . ALA A 1 516 ? -9.429 1.447 -5.851 1.00 82.75 516 ALA A O 1
ATOM 3413 N N . ALA A 1 517 ? -7.343 1.560 -6.674 1.00 81.62 517 ALA A N 1
ATOM 3414 C CA . ALA A 1 517 ? -6.867 0.367 -5.979 1.00 81.62 517 ALA A CA 1
ATOM 3415 C C . ALA A 1 517 ? -6.799 0.541 -4.441 1.00 81.62 517 ALA A C 1
ATOM 3417 O O . ALA A 1 517 ? -6.794 -0.440 -3.695 1.00 81.62 517 ALA A O 1
ATOM 3418 N N . GLY A 1 518 ? -6.816 1.786 -3.947 1.00 82.44 518 GLY A N 1
ATOM 3419 C CA . GLY A 1 518 ? -6.852 2.096 -2.519 1.00 82.44 518 GLY A CA 1
ATOM 3420 C C . GLY A 1 518 ? -5.535 1.812 -1.781 1.00 82.44 518 GLY A C 1
ATOM 3421 O O . GLY A 1 518 ? -4.469 1.652 -2.373 1.00 82.44 518 GLY A O 1
ATOM 3422 N N . GLY A 1 519 ? -5.594 1.798 -0.444 1.00 85.00 519 GLY A N 1
ATOM 3423 C CA . GLY A 1 519 ? -4.472 1.401 0.417 1.00 85.00 519 GLY A CA 1
ATOM 3424 C C . GLY A 1 519 ? -3.172 2.187 0.191 1.00 85.00 519 GLY A C 1
ATOM 3425 O O . GLY A 1 519 ? -3.174 3.416 0.096 1.00 85.00 519 GLY A O 1
ATOM 3426 N N . SER A 1 520 ? -2.045 1.470 0.133 1.00 79.69 520 SER A N 1
ATOM 3427 C CA . SER A 1 520 ? -0.715 2.048 -0.107 1.00 79.69 520 SER A CA 1
ATOM 3428 C C . SER A 1 520 ? -0.500 2.501 -1.554 1.00 79.69 520 SER A C 1
ATOM 3430 O O . SER A 1 520 ? 0.318 3.390 -1.773 1.00 79.69 520 SER A O 1
ATOM 3432 N N . GLN A 1 521 ? -1.246 1.956 -2.525 1.00 85.38 521 GLN A N 1
ATOM 3433 C CA . GLN A 1 521 ? -1.220 2.418 -3.920 1.00 85.38 521 GLN A CA 1
ATOM 3434 C C . GLN A 1 521 ? -1.765 3.839 -3.999 1.00 85.38 521 GLN A C 1
ATOM 3436 O O . GLN A 1 521 ? -1.065 4.743 -4.452 1.00 85.38 521 GLN A O 1
ATOM 3441 N N . ALA A 1 522 ? -2.959 4.060 -3.447 1.00 86.44 522 ALA A N 1
ATOM 3442 C CA . ALA A 1 522 ? -3.554 5.388 -3.391 1.00 86.44 522 ALA A CA 1
ATOM 3443 C C . ALA A 1 522 ? -2.658 6.383 -2.640 1.00 86.44 522 ALA A C 1
ATOM 3445 O O . ALA A 1 522 ? -2.484 7.506 -3.104 1.00 86.44 522 ALA A O 1
ATOM 3446 N N . ALA A 1 523 ? -2.030 5.964 -1.533 1.00 83.62 523 ALA A N 1
ATOM 3447 C CA . ALA A 1 523 ? -1.096 6.808 -0.786 1.00 83.62 523 ALA A CA 1
ATOM 3448 C C . ALA A 1 523 ? 0.166 7.168 -1.593 1.00 83.62 523 ALA A C 1
ATOM 3450 O O . ALA A 1 523 ? 0.610 8.314 -1.540 1.00 83.62 523 ALA A O 1
ATOM 3451 N N . ALA A 1 524 ? 0.724 6.219 -2.355 1.00 88.44 524 ALA A N 1
ATOM 3452 C CA . ALA A 1 524 ? 1.894 6.451 -3.198 1.00 88.44 524 ALA A CA 1
ATOM 3453 C C . ALA A 1 524 ? 1.593 7.452 -4.322 1.00 88.44 524 ALA A C 1
ATOM 3455 O O . ALA A 1 524 ? 2.340 8.413 -4.507 1.00 88.44 524 ALA A O 1
ATOM 3456 N N . TYR A 1 525 ? 0.473 7.269 -5.030 1.00 91.06 525 TYR A N 1
ATOM 3457 C CA . TYR A 1 525 ? 0.045 8.192 -6.085 1.00 91.06 525 TYR A CA 1
ATOM 3458 C C . TYR A 1 525 ? -0.344 9.564 -5.527 1.00 91.06 525 TYR A C 1
ATOM 3460 O O . TYR A 1 525 ? 0.048 10.574 -6.102 1.00 91.06 525 TYR A O 1
ATOM 3468 N N . ALA A 1 526 ? -1.028 9.624 -4.382 1.00 88.62 526 ALA A N 1
ATOM 3469 C CA . ALA A 1 526 ? -1.333 10.879 -3.696 1.00 88.62 526 ALA A CA 1
ATOM 3470 C C . ALA A 1 526 ? -0.058 11.663 -3.347 1.00 88.62 526 ALA A C 1
ATOM 3472 O O . ALA A 1 526 ? 0.068 12.836 -3.696 1.00 88.62 526 ALA A O 1
ATOM 3473 N N . ALA A 1 527 ? 0.921 11.012 -2.712 1.00 89.25 527 ALA A N 1
ATOM 3474 C CA . ALA A 1 527 ? 2.182 11.648 -2.338 1.00 89.25 527 ALA A CA 1
ATOM 3475 C C . ALA A 1 527 ? 3.012 12.076 -3.557 1.00 89.25 527 ALA A C 1
ATOM 3477 O O . ALA A 1 527 ? 3.627 13.145 -3.544 1.00 89.25 527 ALA A O 1
ATOM 3478 N N . ALA A 1 528 ? 3.007 11.276 -4.625 1.00 91.75 528 ALA A N 1
ATOM 3479 C CA . ALA A 1 528 ? 3.677 11.626 -5.869 1.00 91.75 528 ALA A CA 1
ATOM 3480 C C . ALA A 1 528 ? 3.027 12.835 -6.543 1.00 91.75 528 ALA A C 1
ATOM 3482 O O . ALA A 1 528 ? 3.733 13.759 -6.925 1.00 91.75 528 ALA A O 1
ATOM 3483 N N . VAL A 1 529 ? 1.694 12.880 -6.622 1.00 91.69 529 VAL A N 1
ATOM 3484 C CA . VAL A 1 529 ? 0.960 14.039 -7.149 1.00 91.69 529 VAL A CA 1
ATOM 3485 C C . VAL A 1 529 ? 1.253 15.285 -6.313 1.00 91.69 529 VAL A C 1
ATOM 3487 O O . VAL A 1 529 ? 1.571 16.323 -6.884 1.00 91.69 529 VAL A O 1
ATOM 3490 N N . ALA A 1 530 ? 1.239 15.187 -4.980 1.00 89.50 530 ALA A N 1
ATOM 3491 C CA . ALA A 1 530 ? 1.606 16.304 -4.107 1.00 89.50 530 ALA A CA 1
ATOM 3492 C C . ALA A 1 530 ? 3.029 16.808 -4.379 1.00 89.50 530 ALA A C 1
ATOM 3494 O O . ALA A 1 530 ? 3.253 18.009 -4.497 1.00 89.50 530 ALA A O 1
ATOM 3495 N N . THR A 1 531 ? 3.986 15.891 -4.529 1.00 91.19 531 THR A N 1
ATOM 3496 C CA . THR A 1 531 ? 5.388 16.226 -4.811 1.00 91.19 531 THR A CA 1
ATOM 3497 C C . THR A 1 531 ? 5.550 16.838 -6.205 1.00 91.19 531 THR A C 1
ATOM 3499 O O . THR A 1 531 ? 6.320 17.782 -6.392 1.00 91.19 531 THR A O 1
ATOM 3502 N N . ALA A 1 532 ? 4.807 16.336 -7.190 1.00 90.12 532 ALA A N 1
ATOM 3503 C CA . ALA A 1 532 ? 4.820 16.831 -8.559 1.00 90.12 532 ALA A CA 1
ATOM 3504 C C . ALA A 1 532 ? 4.224 18.251 -8.637 1.00 90.12 532 ALA A C 1
ATOM 3506 O O . ALA A 1 532 ? 4.826 19.136 -9.240 1.00 90.12 532 ALA A O 1
ATOM 3507 N N . VAL A 1 533 ? 3.115 18.507 -7.932 1.00 89.88 533 VAL A N 1
ATOM 3508 C CA . VAL A 1 533 ? 2.521 19.849 -7.789 1.00 89.88 533 VAL A CA 1
ATOM 3509 C C . VAL A 1 533 ? 3.467 20.797 -7.049 1.00 89.88 533 VAL A C 1
ATOM 3511 O O . VAL A 1 533 ? 3.663 21.927 -7.487 1.00 89.88 533 VAL A O 1
ATOM 3514 N N . ALA A 1 534 ? 4.095 20.348 -5.960 1.00 88.38 534 ALA A N 1
ATOM 3515 C CA . ALA A 1 534 ? 5.020 21.177 -5.187 1.00 88.38 534 ALA A CA 1
ATOM 3516 C C . ALA A 1 534 ? 6.281 21.569 -5.979 1.00 88.38 534 ALA A C 1
ATOM 3518 O O . ALA A 1 534 ? 6.848 22.631 -5.734 1.00 88.38 534 ALA A O 1
ATOM 3519 N N . SER A 1 535 ? 6.725 20.726 -6.919 1.00 87.50 535 SER A N 1
ATOM 3520 C CA . SER A 1 535 ? 7.941 20.960 -7.710 1.00 87.50 535 SER A CA 1
ATOM 3521 C C . SER A 1 535 ? 7.695 21.677 -9.041 1.00 87.50 535 SER A C 1
ATOM 3523 O O . SER A 1 535 ? 8.518 22.501 -9.432 1.00 87.50 535 SER A O 1
ATOM 3525 N N . GLY A 1 536 ? 6.589 21.390 -9.735 1.00 84.06 536 GLY A N 1
ATOM 3526 C CA . GLY A 1 536 ? 6.268 21.955 -11.056 1.00 84.06 536 GLY A CA 1
ATOM 3527 C C . GLY A 1 536 ? 5.135 22.988 -11.068 1.00 84.06 536 GLY A C 1
ATOM 3528 O O . GLY A 1 536 ? 4.815 23.551 -12.119 1.00 84.06 536 GLY A O 1
ATOM 3529 N N . GLY A 1 537 ? 4.500 23.231 -9.919 1.00 86.12 537 GLY A N 1
ATOM 3530 C CA . GLY A 1 537 ? 3.252 23.982 -9.839 1.00 86.12 537 GLY A CA 1
ATOM 3531 C C . GLY A 1 537 ? 2.090 23.265 -10.539 1.00 86.12 537 GLY A C 1
ATOM 3532 O O . GLY A 1 537 ? 2.199 22.143 -11.030 1.00 86.12 537 GLY A O 1
ATOM 3533 N N . CYS A 1 538 ? 0.950 23.943 -10.625 1.00 82.50 538 CYS A N 1
ATOM 3534 C CA . CYS A 1 538 ? -0.265 23.426 -11.262 1.00 82.50 538 CYS A CA 1
ATOM 3535 C C . CYS A 1 538 ? -0.286 23.609 -12.790 1.00 82.50 538 CYS A C 1
ATOM 3537 O O . CYS A 1 538 ? -1.354 23.690 -13.392 1.00 82.50 538 CYS A O 1
ATOM 3539 N N . SER A 1 539 ? 0.869 23.753 -13.436 1.00 78.62 539 SER A N 1
ATOM 3540 C CA . SER A 1 539 ? 0.919 24.129 -14.850 1.00 78.62 539 SER A CA 1
ATOM 3541 C C . SER A 1 539 ? 0.836 22.916 -15.792 1.00 78.62 539 SER A C 1
ATOM 3543 O O . SER A 1 539 ? 1.435 21.867 -15.553 1.00 78.62 539 SER A O 1
ATOM 3545 N N . GLY A 1 540 ? 0.060 23.071 -16.874 1.00 77.12 540 GLY A N 1
ATOM 3546 C CA . GLY A 1 540 ? 0.050 22.226 -18.075 1.00 77.12 540 GLY A CA 1
ATOM 3547 C C . GLY A 1 540 ? -0.236 20.738 -17.853 1.00 77.12 540 GLY A C 1
ATOM 3548 O O . GLY A 1 540 ? -1.390 20.301 -17.875 1.00 77.12 540 GLY A O 1
ATOM 3549 N N . GLY A 1 541 ? 0.828 19.946 -17.707 1.00 85.69 541 GLY A N 1
ATOM 3550 C CA . GLY A 1 541 ? 0.770 18.484 -17.737 1.00 85.69 541 GLY A CA 1
ATOM 3551 C C . GLY A 1 541 ? 0.088 17.868 -16.518 1.00 85.69 541 GLY A C 1
ATOM 3552 O O . GLY A 1 541 ? -0.777 17.010 -16.678 1.00 85.69 541 GLY A O 1
ATOM 3553 N N . ILE A 1 542 ? 0.410 18.340 -15.309 1.00 88.94 542 ILE A N 1
ATOM 3554 C CA . ILE A 1 542 ? -0.159 17.782 -14.070 1.00 88.94 542 ILE A CA 1
ATOM 3555 C C . ILE A 1 542 ? -1.632 18.152 -13.914 1.00 88.94 542 ILE A C 1
ATOM 3557 O O . ILE A 1 542 ? -2.431 17.291 -13.559 1.00 88.94 542 ILE A O 1
ATOM 3561 N N . ALA A 1 543 ? -2.014 19.398 -14.209 1.00 88.88 543 ALA A N 1
ATOM 3562 C CA . ALA A 1 543 ? -3.418 19.807 -14.167 1.00 88.88 543 ALA A CA 1
ATOM 3563 C C . ALA A 1 543 ? -4.264 19.004 -15.167 1.00 88.88 543 ALA A C 1
ATOM 3565 O O . ALA A 1 543 ? -5.326 18.498 -14.813 1.00 88.88 543 ALA A O 1
ATOM 3566 N N . SER A 1 544 ? -3.749 18.799 -16.384 1.00 89.38 544 SER A N 1
ATOM 3567 C CA . SER A 1 544 ? -4.408 17.965 -17.396 1.00 89.38 544 SER A CA 1
ATOM 3568 C C . SER A 1 544 ? -4.482 16.493 -16.969 1.00 89.38 544 SER A C 1
ATOM 3570 O O . SER A 1 544 ? -5.504 15.841 -17.175 1.00 89.38 544 SER A O 1
ATOM 3572 N N . ALA A 1 545 ? -3.432 15.967 -16.330 1.00 90.12 545 ALA A N 1
ATOM 3573 C CA . ALA A 1 545 ? -3.426 14.611 -15.792 1.00 90.12 545 ALA A CA 1
ATOM 3574 C C . ALA A 1 545 ? -4.430 14.434 -14.648 1.00 90.12 545 ALA A C 1
ATOM 3576 O O . ALA A 1 545 ? -5.125 13.425 -14.601 1.00 90.12 545 ALA A O 1
ATOM 3577 N N . LEU A 1 546 ? -4.545 15.415 -13.752 1.00 90.31 546 LEU A N 1
ATOM 3578 C CA . LEU A 1 546 ? -5.535 15.432 -12.674 1.00 90.31 546 LEU A CA 1
ATOM 3579 C C . LEU A 1 546 ? -6.965 15.480 -13.218 1.00 90.31 546 LEU A C 1
ATOM 3581 O O . LEU A 1 546 ? -7.793 14.678 -12.794 1.00 90.31 546 LEU A O 1
ATOM 3585 N N . ALA A 1 547 ? -7.235 16.345 -14.198 1.00 89.56 547 ALA A N 1
ATOM 3586 C CA . ALA A 1 547 ? -8.536 16.409 -14.863 1.00 89.56 547 ALA A CA 1
ATOM 3587 C C . ALA A 1 547 ? -8.888 15.075 -15.549 1.00 89.56 547 ALA A C 1
ATOM 3589 O O . ALA A 1 547 ? -10.002 14.567 -15.421 1.00 89.56 547 ALA A O 1
ATOM 3590 N N . GLN A 1 548 ? -7.918 14.448 -16.222 1.00 88.38 548 GLN A N 1
ATOM 3591 C CA . GLN A 1 548 ? -8.120 13.136 -16.834 1.00 88.38 548 GLN A CA 1
ATOM 3592 C C . GLN A 1 548 ? -8.297 12.024 -15.787 1.00 88.38 548 GLN A C 1
ATOM 3594 O O . GLN A 1 548 ? -9.076 11.090 -16.005 1.00 88.38 548 GLN A O 1
ATOM 3599 N N . ALA A 1 549 ? -7.591 12.105 -14.656 1.00 87.00 549 ALA A N 1
ATOM 3600 C CA . ALA A 1 549 ? -7.758 11.176 -13.547 1.00 87.00 549 ALA A CA 1
ATOM 3601 C C . ALA A 1 549 ? -9.171 11.272 -12.968 1.00 87.00 549 ALA A C 1
ATOM 3603 O O . ALA A 1 549 ? -9.787 10.241 -12.720 1.00 87.00 549 ALA A O 1
ATOM 3604 N N . GLU A 1 550 ? -9.712 12.482 -12.821 1.00 89.12 550 GLU A N 1
ATOM 3605 C CA . GLU A 1 550 ? -11.086 12.716 -12.369 1.00 89.12 550 GLU A CA 1
ATOM 3606 C C . GLU A 1 550 ? -12.118 12.156 -13.351 1.00 89.12 550 GLU A C 1
ATOM 3608 O O . GLU A 1 550 ? -13.018 11.418 -12.939 1.00 89.12 550 GLU A O 1
ATOM 3613 N N . ALA A 1 551 ? -11.952 12.408 -14.652 1.00 84.56 551 ALA A N 1
ATOM 3614 C CA . ALA A 1 551 ? -12.815 11.833 -15.684 1.00 84.56 551 ALA A CA 1
ATOM 3615 C C . ALA A 1 551 ? -12.777 10.292 -15.669 1.00 84.56 551 ALA A C 1
ATOM 3617 O O . ALA A 1 551 ? -13.818 9.633 -15.705 1.00 84.56 551 ALA A O 1
ATOM 3618 N N . SER A 1 552 ? -11.581 9.709 -15.545 1.00 82.38 552 SER A N 1
ATOM 3619 C CA . SER A 1 552 ? -11.387 8.253 -15.509 1.00 82.38 552 SER A CA 1
ATOM 3620 C C . SER A 1 552 ? -11.946 7.633 -14.227 1.00 82.38 552 SER A C 1
ATOM 3622 O O . SER A 1 552 ? -12.606 6.598 -14.282 1.00 82.38 552 SER A O 1
ATOM 3624 N N . ALA A 1 553 ? -11.731 8.272 -13.076 1.00 78.94 553 ALA A N 1
ATOM 3625 C CA . ALA A 1 553 ? -12.272 7.824 -11.799 1.00 78.94 553 ALA A CA 1
ATOM 3626 C C . ALA A 1 553 ? -13.802 7.927 -11.776 1.00 78.94 553 ALA A C 1
ATOM 3628 O O . ALA A 1 553 ? -14.471 7.048 -11.242 1.00 78.94 553 ALA A O 1
ATOM 3629 N N . THR A 1 554 ? -14.375 8.951 -12.407 1.00 80.88 554 THR A N 1
ATOM 3630 C CA . THR A 1 554 ? -15.830 9.075 -12.571 1.00 80.88 554 THR A CA 1
ATOM 3631 C C . THR A 1 554 ? -16.380 7.943 -13.434 1.00 80.88 554 THR A C 1
ATOM 3633 O O . THR A 1 554 ? -17.321 7.270 -13.018 1.00 80.88 554 THR A O 1
ATOM 3636 N N . ALA A 1 555 ? -15.746 7.653 -14.575 1.00 76.81 555 ALA A N 1
ATOM 3637 C CA . ALA A 1 555 ? -16.135 6.538 -15.441 1.00 76.81 555 ALA A CA 1
ATOM 3638 C C . ALA A 1 555 ? -16.028 5.166 -14.747 1.00 76.81 555 ALA A C 1
ATOM 3640 O O . ALA A 1 555 ? -16.803 4.260 -15.042 1.00 76.81 555 ALA A O 1
ATOM 3641 N N . GLN A 1 556 ? -15.089 5.015 -13.809 1.00 79.06 556 GLN A N 1
ATOM 3642 C CA . GLN A 1 556 ? -14.883 3.789 -13.031 1.00 79.06 556 GLN A CA 1
ATOM 3643 C C . GLN A 1 556 ? -15.699 3.736 -11.725 1.00 79.06 556 GLN A C 1
ATOM 3645 O O . GLN A 1 556 ? -15.631 2.736 -11.014 1.00 79.06 556 GLN A O 1
ATOM 3650 N N . GLY A 1 557 ? -16.446 4.790 -11.372 1.00 80.50 557 GLY A N 1
ATOM 3651 C CA . GLY A 1 557 ? -17.165 4.875 -10.094 1.00 80.50 557 GLY A CA 1
ATOM 3652 C C . GLY A 1 557 ? -16.256 5.007 -8.860 1.00 80.50 557 GLY A C 1
ATOM 3653 O O . GLY A 1 557 ? -16.666 4.694 -7.745 1.00 80.50 557 GLY A O 1
ATOM 3654 N N . THR A 1 558 ? -15.014 5.462 -9.038 1.00 80.75 558 THR A N 1
ATOM 3655 C CA . THR A 1 558 ? -13.973 5.585 -8.001 1.00 80.75 558 THR A CA 1
ATOM 3656 C C . THR A 1 558 ? -13.637 7.040 -7.655 1.00 80.75 558 THR A C 1
ATOM 3658 O O . THR A 1 558 ? -12.671 7.307 -6.937 1.00 80.75 558 THR A O 1
ATOM 3661 N N . SER A 1 559 ? -14.461 7.995 -8.099 1.00 78.56 559 SER A N 1
ATOM 3662 C CA . SER A 1 559 ? -14.289 9.438 -7.863 1.00 78.56 559 SER A CA 1
ATOM 3663 C C . SER A 1 559 ? -14.120 9.798 -6.380 1.00 78.56 559 SER A C 1
ATOM 3665 O O . SER A 1 559 ? -13.275 10.625 -6.044 1.00 78.56 559 SER A O 1
ATOM 3667 N N . PHE A 1 560 ? -14.823 9.119 -5.466 1.00 78.19 560 PHE A N 1
ATOM 3668 C CA . PHE A 1 560 ? -14.654 9.321 -4.020 1.00 78.19 560 PHE A CA 1
ATOM 3669 C C . PHE A 1 560 ? -13.264 8.901 -3.508 1.00 78.19 560 PHE A C 1
ATOM 3671 O O . PHE A 1 560 ? -12.688 9.567 -2.645 1.00 78.19 560 PHE A O 1
ATOM 3678 N N . ALA A 1 561 ? -12.706 7.805 -4.035 1.00 72.88 561 ALA A N 1
ATOM 3679 C CA . ALA A 1 561 ? -11.377 7.330 -3.650 1.00 72.88 561 ALA A CA 1
ATOM 3680 C C . ALA A 1 561 ? -10.290 8.301 -4.127 1.00 72.88 561 ALA A C 1
ATOM 3682 O O . ALA A 1 561 ? -9.397 8.645 -3.350 1.00 72.88 561 ALA A O 1
ATOM 3683 N N . LEU A 1 562 ? -10.417 8.801 -5.361 1.00 81.44 562 LEU A N 1
ATOM 3684 C CA . LEU A 1 562 ? -9.542 9.837 -5.903 1.00 81.44 562 LEU A CA 1
ATOM 3685 C C . LEU A 1 562 ? -9.649 11.140 -5.097 1.00 81.44 562 LEU A C 1
ATOM 3687 O O . LEU A 1 562 ? -8.626 11.675 -4.677 1.00 81.44 562 LEU A O 1
ATOM 3691 N N . ALA A 1 563 ? -10.866 11.612 -4.810 1.00 81.62 563 ALA A N 1
ATOM 3692 C CA . ALA A 1 563 ? -11.090 12.828 -4.026 1.00 81.62 563 ALA A CA 1
ATOM 3693 C C . ALA A 1 563 ? -10.473 12.724 -2.623 1.00 81.62 563 ALA A C 1
ATOM 3695 O O . ALA A 1 563 ? -9.787 13.640 -2.171 1.00 81.62 563 ALA A O 1
ATOM 3696 N N . LYS A 1 564 ? -10.641 11.581 -1.947 1.00 78.38 564 LYS A N 1
ATOM 3697 C CA . LYS A 1 564 ? -10.020 11.331 -0.640 1.00 78.38 564 LYS A CA 1
ATOM 3698 C C . LYS A 1 564 ? -8.493 11.300 -0.728 1.00 78.38 564 LYS A C 1
ATOM 3700 O O . LYS A 1 564 ? -7.831 11.878 0.132 1.00 78.38 564 LYS A O 1
ATOM 3705 N N . ALA A 1 565 ? -7.941 10.638 -1.743 1.00 72.56 565 ALA A N 1
ATOM 3706 C CA . ALA A 1 565 ? -6.500 10.566 -1.957 1.00 72.56 565 ALA A CA 1
ATOM 3707 C C . ALA A 1 565 ? -5.904 11.961 -2.218 1.00 72.56 565 ALA A C 1
ATOM 3709 O O . ALA A 1 565 ? -4.898 12.315 -1.609 1.00 72.56 565 ALA A O 1
ATOM 3710 N N . LEU A 1 566 ? -6.563 12.785 -3.040 1.00 78.00 566 LEU A N 1
ATOM 3711 C CA . LEU A 1 566 ? -6.158 14.168 -3.313 1.00 78.00 566 LEU A CA 1
ATOM 3712 C C . LEU A 1 566 ? -6.304 15.078 -2.088 1.00 78.00 566 LEU A C 1
ATOM 3714 O O . LEU A 1 566 ? -5.404 15.868 -1.807 1.00 78.00 566 LEU A O 1
ATOM 3718 N N . ALA A 1 567 ? -7.373 14.919 -1.305 1.00 78.81 567 ALA A N 1
ATOM 3719 C CA . ALA A 1 567 ? -7.555 15.654 -0.054 1.00 78.81 567 ALA A CA 1
ATOM 3720 C C . ALA A 1 567 ? -6.457 15.328 0.976 1.00 78.81 567 ALA A C 1
ATOM 3722 O O . ALA A 1 567 ? -6.013 16.206 1.715 1.00 78.81 567 ALA A O 1
ATOM 3723 N N . GLN A 1 568 ? -5.987 14.077 1.010 1.00 69.94 568 GLN A N 1
ATOM 3724 C CA . GLN A 1 568 ? -4.859 13.658 1.847 1.00 69.94 568 GLN A CA 1
ATOM 3725 C C . GLN A 1 568 ? -3.505 14.125 1.297 1.00 69.94 568 GLN A C 1
ATOM 3727 O O . GLN A 1 568 ? -2.585 14.363 2.079 1.00 69.94 568 GLN A O 1
ATOM 3732 N N . ALA A 1 569 ? -3.382 14.251 -0.028 1.00 64.88 569 ALA A N 1
ATOM 3733 C CA . ALA A 1 569 ? -2.150 14.620 -0.715 1.00 64.88 569 ALA A CA 1
ATOM 3734 C C . ALA A 1 569 ? -1.682 16.038 -0.360 1.00 64.88 569 ALA A C 1
ATOM 3736 O O . AL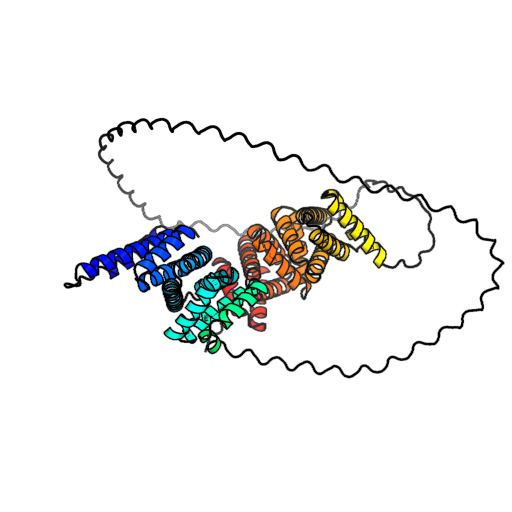A A 1 569 ? -0.482 16.242 -0.211 1.00 64.88 569 ALA A O 1
ATOM 3737 N N . SER A 1 570 ? -2.592 17.010 -0.221 1.00 63.16 570 SER A N 1
ATOM 3738 C CA . SER A 1 570 ? -2.375 18.307 0.454 1.00 63.16 570 SER A CA 1
ATOM 3739 C C . SER A 1 570 ? -3.470 19.316 0.096 1.00 63.16 570 SER A C 1
ATOM 3741 O O . SER A 1 570 ? -4.096 19.242 -0.959 1.00 63.16 570 SER A O 1
ATOM 3743 N N . SER A 1 571 ? -3.591 20.365 0.914 1.00 60.50 571 SER A N 1
ATOM 3744 C CA . SER A 1 571 ? -4.290 21.610 0.567 1.00 60.50 571 SER A CA 1
ATOM 3745 C C . SER A 1 571 ? -3.718 22.323 -0.669 1.00 60.50 571 SER A C 1
ATOM 3747 O O . SER A 1 571 ? -4.395 23.179 -1.224 1.00 60.50 571 SER A O 1
ATOM 3749 N N . GLN A 1 572 ? -2.505 21.981 -1.131 1.00 63.19 572 GLN A N 1
ATOM 3750 C CA . GLN A 1 572 ? -1.885 22.582 -2.318 1.00 63.19 572 GLN A CA 1
ATOM 3751 C C . GLN A 1 572 ? -2.475 22.050 -3.629 1.00 63.19 572 GLN A C 1
ATOM 3753 O O . GLN A 1 572 ? -2.601 22.813 -4.582 1.00 63.19 572 GLN A O 1
ATOM 3758 N N . ALA A 1 573 ? -2.917 20.787 -3.674 1.00 62.75 573 ALA A N 1
ATOM 3759 C CA . ALA A 1 573 ? -3.605 20.243 -4.849 1.00 62.75 573 ALA A CA 1
ATOM 3760 C C . ALA A 1 573 ? -4.944 20.958 -5.117 1.00 62.75 573 ALA A C 1
ATOM 3762 O O . ALA A 1 573 ? -5.333 21.129 -6.271 1.00 62.75 573 ALA A O 1
ATOM 3763 N N . ALA A 1 574 ? -5.605 21.457 -4.064 1.00 66.75 574 ALA A N 1
ATOM 3764 C CA . ALA A 1 574 ? -6.824 22.256 -4.187 1.00 66.75 574 ALA A CA 1
ATOM 3765 C C . ALA A 1 574 ? -6.599 23.582 -4.944 1.00 66.75 574 ALA A C 1
ATOM 3767 O O . ALA A 1 574 ? -7.526 24.099 -5.563 1.00 66.75 574 ALA A O 1
ATOM 3768 N N . PHE A 1 575 ? -5.367 24.108 -4.965 1.00 70.50 575 PHE A N 1
ATOM 3769 C CA . PHE A 1 575 ? -5.025 25.307 -5.739 1.00 70.50 575 PHE A CA 1
ATOM 3770 C C . PHE A 1 575 ? -4.849 25.036 -7.238 1.00 70.50 575 PHE A C 1
ATOM 3772 O O . PHE A 1 575 ? -4.811 25.985 -8.017 1.00 70.50 575 PHE A O 1
ATOM 3779 N N . CYS A 1 576 ? -4.803 23.771 -7.674 1.00 75.75 576 CYS A N 1
ATOM 3780 C CA . CYS A 1 576 ? -4.667 23.428 -9.091 1.00 75.75 576 CYS A CA 1
ATOM 3781 C C . CYS A 1 576 ? -5.969 23.521 -9.898 1.00 75.75 576 CYS A C 1
ATOM 3783 O O . CYS A 1 576 ? -6.008 23.056 -11.033 1.00 75.75 576 CYS A O 1
ATOM 3785 N N . GLY A 1 577 ? -7.030 24.115 -9.342 1.00 67.06 577 GLY A N 1
ATOM 3786 C CA . GLY A 1 577 ? -8.282 24.332 -10.069 1.00 67.06 577 GLY A CA 1
ATOM 3787 C C . GLY A 1 577 ? -9.095 23.060 -10.310 1.00 67.06 577 GLY A C 1
ATOM 3788 O O . GLY A 1 577 ? -10.075 23.107 -11.047 1.00 67.06 577 GLY A O 1
ATOM 3789 N N . VAL A 1 578 ? -8.741 21.945 -9.658 1.00 63.66 578 VAL A N 1
ATOM 3790 C CA . VAL A 1 578 ? -9.596 20.756 -9.561 1.00 63.66 578 VAL A CA 1
ATOM 3791 C C . VAL A 1 578 ? -10.720 21.088 -8.575 1.00 63.66 578 VAL A C 1
ATOM 3793 O O . VAL A 1 578 ? -10.744 20.624 -7.436 1.00 63.66 578 VAL A O 1
ATOM 3796 N N . GLN A 1 579 ? -11.621 21.993 -8.966 1.00 57.47 579 GLN A N 1
ATOM 3797 C CA . GLN A 1 579 ? -12.915 22.102 -8.313 1.00 57.47 579 GLN A CA 1
ATOM 3798 C C . GLN A 1 579 ? -13.647 20.821 -8.668 1.00 57.47 579 GLN A C 1
ATOM 3800 O O . GLN A 1 579 ? -14.260 20.739 -9.729 1.00 57.47 579 GLN A O 1
ATOM 3805 N N . SER A 1 580 ? -13.533 19.815 -7.797 1.00 53.31 580 SER A N 1
ATOM 3806 C CA . SER A 1 580 ? -14.359 18.627 -7.894 1.00 53.31 580 SER A CA 1
ATOM 3807 C C . SER A 1 580 ? -15.798 19.099 -8.021 1.00 53.31 580 SER A C 1
ATOM 3809 O O . SER A 1 580 ? -16.368 19.622 -7.057 1.00 53.31 580 SER A O 1
ATOM 3811 N N . GLN A 1 581 ? -16.383 18.931 -9.206 1.00 51.72 581 GLN A N 1
ATOM 3812 C CA . GLN A 1 581 ? -17.829 18.918 -9.347 1.00 51.72 581 GLN A CA 1
ATOM 3813 C C . GLN A 1 581 ? -18.280 17.627 -8.674 1.00 51.72 581 GLN A C 1
ATOM 3815 O O . GLN A 1 581 ? -18.594 16.633 -9.322 1.00 51.72 581 GLN A O 1
ATOM 3820 N N . LEU A 1 582 ? -18.205 17.609 -7.341 1.00 49.47 582 LEU A N 1
ATOM 3821 C CA . LEU A 1 582 ? -18.799 16.560 -6.545 1.00 49.47 582 LEU A CA 1
ATOM 3822 C C . LEU A 1 582 ? -20.264 16.539 -6.975 1.00 49.47 582 LEU A C 1
ATOM 3824 O O . LEU A 1 582 ? -20.920 17.580 -6.854 1.00 49.47 582 LEU A O 1
ATOM 3828 N N . PRO A 1 583 ? -20.766 15.419 -7.522 1.00 44.25 583 PRO A N 1
ATOM 3829 C CA . PRO A 1 583 ? -22.174 15.326 -7.843 1.00 44.25 583 PRO A CA 1
ATOM 3830 C C . PRO A 1 583 ? -22.931 15.670 -6.565 1.00 44.25 583 PRO A C 1
ATOM 3832 O O . PRO A 1 583 ? -22.702 15.058 -5.518 1.00 44.25 583 PRO A O 1
ATOM 3835 N N . SER A 1 584 ? -23.753 16.717 -6.632 1.00 41.25 584 SER A N 1
ATOM 3836 C CA . SER A 1 584 ? -24.688 17.061 -5.570 1.00 41.25 584 SER A CA 1
ATOM 3837 C C . SER A 1 584 ? -25.513 15.800 -5.336 1.00 41.25 584 SER A C 1
ATOM 3839 O O . SER A 1 584 ? -26.217 15.358 -6.242 1.00 41.25 584 SER A O 1
ATOM 3841 N N . GLY A 1 585 ? -25.302 15.132 -4.201 1.00 42.19 585 GLY A N 1
ATOM 3842 C CA . GLY A 1 585 ? -26.001 13.884 -3.911 1.00 42.19 585 GLY A CA 1
ATOM 3843 C C . GLY A 1 585 ? -27.521 14.105 -3.881 1.00 42.19 585 GLY A C 1
ATOM 3844 O O . GLY A 1 585 ? -27.943 15.236 -3.627 1.00 42.19 585 GLY A O 1
ATOM 3845 N N . PRO A 1 586 ? -28.332 13.065 -4.150 1.00 40.03 586 PRO A N 1
ATOM 3846 C CA . PRO A 1 586 ? -29.755 13.089 -3.826 1.00 40.03 586 PRO A CA 1
ATOM 3847 C C . PRO A 1 586 ? -30.002 13.218 -2.318 1.00 40.03 586 PRO A C 1
ATOM 3849 O O . PRO A 1 586 ? -29.157 12.725 -1.528 1.00 40.03 586 PRO A O 1
#

Sequence (586 aa):
MKVTWESLALVIICLTVIGSIPTTGASRSSRSLFQQATASATAIATAAAGGNAQALASAIASATGTGNVTATAQALAQALSQGSIAQAIAKAIGQAYSQSPGTTTAVVALAIAQAQAVGDASAAAQAISQSISQGGSSATAISEALAQAVSTGGCGSVWKTLSLAQAQAVSKGPGSAHAFAQAVAKAHGVQTCLPAPPPSPPPPSSPPPSPPSPGPPSPPRPKPPPPPTPLPPPPPTPPPPKSPPPPSPPPPKSPPPHSPPPPRSPPPSPQSPPPPAKSPPPIQSPPKQPEPPVPPPPNPPPRSFPRPPPSQSPPQPQPSLIVGSAGIQGEVANNTASPSLPASPIPLSSTSSASASAIASAVSSGSGNATATAIASAIASGTAGSAIAQALSSAQSKGANASAVAQALAQAIGSGGNATAQAVAQGLAAAVNGGNASAAASALASAAAAGGSSSAAISQALAQAISSGGGTASAVSQALAQAYTTNSGAVAQALAQALVQVSPQAAGSAIASGTAAGGSQAAAYAAAVATAVASGGCSGGIASALAQAEASATAQGTSFALAKALAQASSQAAFCGVQSQLPSGP

Radius of gyration: 36.19 Å; chains: 1; bounding box: 70×120×97 Å

Foldseek 3Di:
DDDDVVVVVVVLVVLVVVVPPPPPPDDPVNVVLSVQLSVLLVQCLVCLVVLALQSNLVSLLSNLVSVNLQSLLVSLLVSLLVLPNLLSSLSSLLSSCVVPVPSSLSSLLSNLLVNLVVVNLQSNLSSLLNNLLVPDSSLLSSLSSLLVNCVVVNLVSCVSSLVNNLLQLVLVHDSSNVSSVVSPVVNVSNVVSDDDDPPDPDDPDDPDPDDDDDDDDDDDDDDDDDDDDDDDDDDDDDDDPDDDDDDDDDPPPDDPPPDDDPPPDPDPDPPDPDPPDDPDDPDDDDPPDDDDDDDDDDDDDDDDDDDDDDDDDDDDDDDDDDDDDDDDDDDDDDDDDDDDDDDDDDPPVVVLVVLLVQLLVCLVVLHLVSNLVSLLVCLVVVNNQSSLLSSLVSCVVVVGPLLSSLSSLLVNLLPPDLSSLQSLLSNLLSNLVVVSLLSSLSSLLNQLVVDDSSLVSLLSSLLVQLQVDDSSLVSVLSSLLSNCVVPVVSSLCSPLSNQVPHALLSLLLSLLSQLLSPDSSLLSSLQNLLNNCVVVNLDDRSLSNVVNNCVNNVVVVNNVSSVVSNVVSDPRSVVSPPPPPPPPDD

Organism: NCBI:txid1157962

pLDDT: mean 73.13, std 14.32, range [29.81, 93.94]

Secondary structure (DSSP, 8-state):
-PPPHHHHHHHHHHHHHHTTS--TT--HHHHHHHHHHHHHHHHHHHHHHTT-HHHHHHHHHHHHHTT-HHHHHHHHHHHHHTSTTHHHHHHHHHHHHHH-HHHHHHHHHHHHHHHHHTT-HHHHHHHHHHHHHH-HHHHHHHHHHHHHHHHHHHHHHHHHHHHHHHHHHHHT-HHHHHHHHHHHHH-HHHHTTSPPPPPPPPPPPPPPPPPPPPPPPPPPPPPPPPPPPPPPPPPPPPPPPPPPPPPPPPPPPPPPPPPPPPPPPPPPPPPPPPPPPPPPPP-PPPPPPPPPPPPPPPPPPPP-PPPPPPPPPPPPPP-----------------------------THHHHHHHHHHHHHHHHTT-HHHHHHHHHHHHHTT-HHHHHHHHHHHHHHTT--HHHHHHHHHHHHHHHHHHHHHHHHHHHHHHHHTT-HHHHHHHHHHHHHT-HHHHHHHHHHHHHHHHH-HHHHHHHHHHHHHHHHH-HHHHHHHHHHHHHHS-HHHHHHHHHHHHHT-HHHHHHHHHHHHHHHHHHTT-THHHHHHHHHHHHHHHTT-HHHHHHHHHHH-TTGGGGT---------